Protein AF-0000000081261702 (afdb_homodimer)

Secondary structure (DSSP, 8-state):
----PEEEEEESSPPSSEEEEEE-HHHHHHTT-S-EEPPPEEETTEEEEEEEETT--TTTT-TTEEEEEEEEE-GGGS-TT-EEEEEEEEEEEETTTTEEEEEEETT-PPEEEESS--EEEEEEEEEHHHHH-GGGSSSBTTEEEEEEEEEE------EEEEEEEES-TT-EEEEEE-SGGG--SS-EE---EEETTEEEEEEEETT--GGGTTTEEEEEEEETTGGGS-TT--EEEEEEEEE---STTPPPEEEEEEEEE-SS--EEEEEEEEEHHHHH-GGG-SEETTEEEEEEEEEEEEEEEEE--/----PEEEEEESSPPSSEEEEEE-HHHHHHTT-S-EEPPPEEETTEEEEEEEETT--TTTT-TTEEEEEEEEE-GGGSPTT-EEEEEEEEEEEETTTTEEEEEEETT-PPEEEESS--EEEEEEEEEHHHHH-GGGSSSBTTEEEEEEEEEE------EEEEEEEES-TT-EEEEEE-SGGG--SS-EE---EEETTEEEEEEEETT--GGGTTTEEEEEEEETTGGGS-TT--EEEEEEEEE---STTPPPEEEEEEEEE-SS--EEEEEEEEEHHHHH-GGG-SEETTEEEEEEEEEEEEEEEEE--

Solvent-accessible surface area (backbone atoms only — not comparable to full-atom values): 31832 Å² total; per-residue (Å²): 130,82,80,65,49,74,36,76,34,75,40,72,65,72,52,30,48,30,32,43,34,33,37,38,45,67,57,49,59,71,67,66,61,62,68,49,59,54,71,76,46,67,53,77,92,41,38,29,30,46,36,38,12,78,66,15,37,66,95,56,82,1,65,63,7,27,14,44,31,46,30,64,41,77,58,84,80,41,65,87,89,44,72,48,39,27,40,58,38,37,35,38,34,20,65,72,77,61,29,24,40,36,41,32,60,51,65,71,60,69,43,72,32,32,89,86,41,42,63,52,68,33,41,65,62,40,45,43,68,56,37,67,33,54,89,63,10,37,32,43,94,44,25,37,36,36,29,32,32,70,43,61,61,64,60,52,42,30,34,36,40,40,33,52,36,68,56,37,66,63,25,54,50,78,42,76,39,64,58,48,87,68,64,77,63,69,60,47,72,54,74,74,42,53,33,72,91,37,42,30,30,44,37,37,16,80,54,20,39,83,95,8,46,78,48,8,27,14,45,30,44,31,42,62,70,22,64,70,39,54,87,74,44,70,40,42,40,29,35,35,41,34,40,44,29,73,37,90,88,46,73,59,50,72,50,73,53,70,46,76,27,28,32,92,43,30,65,51,69,32,39,67,62,41,48,42,69,55,48,69,30,60,88,65,18,35,37,51,94,42,25,35,41,40,34,42,34,40,46,31,36,50,31,77,44,78,47,72,98,131,80,80,67,49,73,36,78,38,74,40,71,68,71,50,28,48,30,33,44,33,35,39,39,44,68,57,48,57,70,65,65,62,62,68,49,58,52,72,76,47,69,54,78,91,41,38,30,30,45,38,36,13,79,65,15,36,66,94,57,82,1,65,64,8,28,14,44,30,46,29,65,40,76,57,85,80,42,64,87,88,46,73,48,40,29,39,58,36,38,34,38,34,21,66,74,77,61,28,24,41,37,41,31,59,53,64,69,58,69,44,72,33,33,90,85,41,44,64,53,68,34,40,66,63,39,45,43,69,56,38,66,32,54,90,63,11,38,32,42,94,45,26,36,36,36,30,33,32,71,44,61,60,64,59,51,42,31,34,36,39,38,32,52,37,70,55,36,66,63,26,55,49,79,42,76,40,65,57,48,88,67,64,78,64,70,60,48,70,54,73,74,42,52,34,72,92,39,39,31,30,43,37,38,15,80,55,20,38,82,96,8,46,78,47,8,28,14,44,31,46,31,42,63,69,22,66,71,39,54,87,75,44,70,39,41,39,28,34,37,41,33,42,45,28,75,38,90,89,44,70,57,50,71,49,74,54,69,47,75,28,27,31,91,43,30,64,52,69,34,38,66,62,41,49,40,70,56,47,68,30,60,88,66,18,34,38,49,95,43,25,35,40,39,33,42,37,41,46,32,37,50,31,78,44,79,48,71,98

Radius of gyration: 39.06 Å; Cα contacts (8 Å, |Δi|>4): 1553; chains: 2; bounding box: 44×130×78 Å

Sequence (618 aa):
MNSGGLTRSKRDLPPMHYTLKIESFSLLLKTKVEKYESDVFKAGGYTWRLCLYPNGNTKGIGKGFVSLYLQIENTSKLGHRWEVTTEFKLFVRDHINDKYLTVRESDASVKRFNEVKTEWGFDQLLSLETFNDASNGYLFNDCCVFGAEIFVIKPTGKGELLSMVKKPANGSLTWKIEDFSKLDKSSYLSKAFTAGGRSWRIKVYPKGYDDGKGNSLSVYLELVDGGKLPPKKTVWAEYKLRVLNQQPHGKHVEEKTSRWLTSSSYTRGFPKFMPLGDLRDVSKGYVKSDTLIVEAEILTLSVSKLFSHMNSGGLTRSKRDLPPMHYTLKIESFSLLLKTKVEKYESDVFKAGGYTWRLCLYPNGNTKGIGKGFVSLYLQIENTSKLGHRWEVTTEFKLFVRDHINDKYLTVRESDASVKRFNEVKTEWGFDQLLSLETFNDASNGYLFNDCCVFGAEIFVIKPTGKGELLSMVKKPANGSLTWKIEDFSKLDKSSYLSKAFTAGGRSWRIKVYPKGYDDGKGNSLSVYLELVDGGKLPPKKTVWAEYKLRVLNQQPHGKHVEEKTSRWLTSSSYTRGFPKFMPLGDLRDVSKGYVKSDTLIVEAEILTLSVSKLFSH

Structure (mmCIF, N/CA/C/O backbone):
data_AF-0000000081261702-model_v1
#
loop_
_entity.id
_entity.type
_entity.pdbx_description
1 polymer 'Inactive serine/threonine-protein kinase fnkC'
#
loop_
_atom_site.group_PDB
_atom_site.id
_atom_site.type_symbol
_atom_site.label_atom_id
_atom_site.label_alt_id
_atom_site.label_comp_id
_atom_site.label_asym_id
_atom_site.label_entity_id
_atom_site.label_seq_id
_atom_site.pdbx_PDB_ins_code
_atom_site.Cartn_x
_atom_site.Cartn_y
_atom_site.Cartn_z
_atom_site.occupancy
_atom_site.B_iso_or_equiv
_atom_site.auth_seq_id
_atom_site.auth_comp_id
_atom_site.auth_asym_id
_atom_site.auth_atom_id
_atom_site.pdbx_PDB_model_num
ATOM 1 N N . MET A 1 1 ? -12.179 7.926 -24.177 1 20.3 1 MET A N 1
ATOM 2 C CA . MET A 1 1 ? -11.801 6.834 -23.284 1 20.3 1 MET A CA 1
ATOM 3 C C . MET A 1 1 ? -10.286 6.66 -23.25 1 20.3 1 MET A C 1
ATOM 5 O O . MET A 1 1 ? -9.685 6.227 -24.235 1 20.3 1 MET A O 1
ATOM 9 N N . ASN A 1 2 ? -9.461 7.541 -22.786 1 29.09 2 ASN A N 1
ATOM 10 C CA . ASN A 1 2 ? -8.021 7.737 -22.917 1 29.09 2 ASN A CA 1
ATOM 11 C C . ASN A 1 2 ? -7.246 6.483 -22.524 1 29.09 2 ASN A C 1
ATOM 13 O O . ASN A 1 2 ? -7.405 5.973 -21.413 1 29.09 2 ASN A O 1
ATOM 17 N N . SER A 1 3 ? -7.115 5.46 -23.292 1 36.39 3 SER A N 1
ATOM 18 C CA . SER A 1 3 ? -6.407 4.184 -23.299 1 36.39 3 SER A CA 1
ATOM 19 C C . SER A 1 3 ? -5.127 4.257 -22.474 1 36.39 3 SER A C 1
ATOM 21 O O . SER A 1 3 ? -4.148 4.88 -22.891 1 36.39 3 SER A O 1
ATOM 23 N N . GLY A 1 4 ? -5.101 4.61 -21.155 1 49.97 4 GLY A N 1
ATOM 24 C CA . GLY A 1 4 ? -4.043 4.977 -20.227 1 49.97 4 GLY A CA 1
ATOM 25 C C . GLY A 1 4 ? -2.805 4.111 -20.361 1 49.97 4 GLY A C 1
ATOM 26 O O . GLY A 1 4 ? -2.906 2.89 -20.499 1 49.97 4 GLY A O 1
ATOM 27 N N . GLY A 1 5 ? -1.77 4.561 -20.946 1 70.68 5 GLY A N 1
ATOM 28 C CA . GLY A 1 5 ? -0.501 3.952 -21.312 1 70.68 5 GLY A CA 1
ATOM 29 C C . GLY A 1 5 ? 0.168 3.229 -20.159 1 70.68 5 GLY A C 1
ATOM 30 O O . GLY A 1 5 ? -0.315 3.275 -19.026 1 70.68 5 GLY A O 1
ATOM 31 N N . LEU A 1 6 ? 0.796 2.123 -20.412 1 82.71 6 LEU A N 1
ATOM 32 C CA . LEU A 1 6 ? 1.614 1.361 -19.475 1 82.71 6 LEU A CA 1
ATOM 33 C C . LEU A 1 6 ? 2.94 2.066 -19.213 1 82.71 6 LEU A C 1
ATOM 35 O O . LEU A 1 6 ? 3.5 2.699 -20.112 1 82.71 6 LEU A O 1
ATOM 39 N N . THR A 1 7 ? 3.22 2.182 -18 1 86.3 7 THR A N 1
ATOM 40 C CA . THR A 1 7 ? 4.569 2.624 -17.664 1 86.3 7 THR A CA 1
ATOM 41 C C . THR A 1 7 ? 5.456 1.434 -17.309 1 86.3 7 THR A C 1
ATOM 43 O O . THR A 1 7 ? 5.006 0.492 -16.654 1 86.3 7 THR A O 1
ATOM 46 N N . ARG A 1 8 ? 6.7 1.532 -17.816 1 90.07 8 ARG A N 1
ATOM 47 C CA . ARG A 1 8 ? 7.688 0.49 -17.552 1 90.07 8 ARG A CA 1
ATOM 48 C C . ARG A 1 8 ? 8.954 1.079 -16.938 1 90.07 8 ARG A C 1
ATOM 50 O O . ARG A 1 8 ? 9.43 2.129 -17.373 1 90.07 8 ARG A O 1
ATOM 57 N N . SER A 1 9 ? 9.328 0.451 -15.879 1 90.45 9 SER A N 1
ATOM 58 C CA . SER A 1 9 ? 10.565 0.861 -15.224 1 90.45 9 SER A CA 1
ATOM 59 C C . SER A 1 9 ? 11.299 -0.336 -14.629 1 90.45 9 SER A C 1
ATOM 61 O O . SER A 1 9 ? 10.749 -1.437 -14.563 1 90.45 9 SER A O 1
ATOM 63 N N . LYS A 1 10 ? 12.622 -0.12 -14.262 1 92.84 10 LYS A N 1
ATOM 64 C CA . LYS A 1 10 ? 13.403 -1.175 -13.623 1 92.84 10 LYS A CA 1
ATOM 65 C C . LYS A 1 10 ? 13.857 -0.756 -12.228 1 92.84 10 LYS A C 1
ATOM 67 O O . LYS A 1 10 ? 14.199 0.407 -12.003 1 92.84 10 LYS A O 1
ATOM 72 N N . ARG A 1 11 ? 13.757 -1.706 -11.385 1 91.13 11 ARG A N 1
ATOM 73 C CA . ARG A 1 11 ? 14.25 -1.429 -10.04 1 91.13 11 ARG A CA 1
ATOM 74 C C . ARG A 1 11 ? 14.968 -2.643 -9.459 1 91.13 11 ARG A C 1
ATOM 76 O O . ARG A 1 11 ? 14.844 -3.753 -9.981 1 91.13 11 ARG A O 1
ATOM 83 N N . ASP A 1 12 ? 15.699 -2.447 -8.329 1 91.75 12 ASP A N 1
ATOM 84 C CA . ASP A 1 12 ? 16.496 -3.51 -7.724 1 91.75 12 ASP A CA 1
ATOM 85 C C . ASP A 1 12 ? 15.683 -4.285 -6.69 1 91.75 12 ASP A C 1
ATOM 87 O O . ASP A 1 12 ? 15.981 -5.447 -6.402 1 91.75 12 ASP A O 1
ATOM 91 N N . LEU A 1 13 ? 14.653 -3.709 -6.175 1 92.39 13 LEU A N 1
ATOM 92 C CA . LEU A 1 13 ? 13.874 -4.328 -5.108 1 92.39 13 LEU A CA 1
ATOM 93 C C . LEU A 1 13 ? 12.926 -5.383 -5.669 1 92.39 13 LEU A C 1
ATOM 95 O O . LEU A 1 13 ? 12.271 -5.156 -6.689 1 92.39 13 LEU A O 1
ATOM 99 N N . PRO A 1 14 ? 12.842 -6.494 -5.043 1 93.58 14 PRO A N 1
ATOM 100 C CA . PRO A 1 14 ? 11.868 -7.5 -5.473 1 93.58 14 PRO A CA 1
ATOM 101 C C . PRO A 1 14 ? 10.426 -7.083 -5.195 1 93.58 14 PRO A C 1
ATOM 103 O O . PRO A 1 14 ? 10.189 -6.12 -4.461 1 93.58 14 PRO A O 1
ATOM 106 N N . PRO A 1 15 ? 9.491 -7.808 -5.885 1 94.86 15 PRO A N 1
ATOM 107 C CA . PRO A 1 15 ? 8.091 -7.529 -5.56 1 94.86 15 PRO A CA 1
ATOM 108 C C . PRO A 1 15 ? 7.775 -7.739 -4.08 1 94.86 15 PRO A C 1
ATOM 110 O O . PRO A 1 15 ? 8.279 -8.683 -3.466 1 94.86 15 PRO A O 1
ATOM 113 N N . MET A 1 16 ? 6.935 -6.974 -3.606 1 94.26 16 MET A N 1
ATOM 114 C CA . MET A 1 16 ? 6.664 -6.95 -2.171 1 94.26 16 MET A CA 1
ATOM 115 C C . MET A 1 16 ? 5.871 -8.181 -1.746 1 94.26 16 MET A C 1
ATOM 117 O O . MET A 1 16 ? 6.139 -8.765 -0.695 1 94.26 16 MET A O 1
ATOM 121 N N . HIS A 1 17 ? 4.941 -8.634 -2.516 1 96.63 17 HIS A N 1
ATOM 122 C CA . HIS A 1 17 ? 3.933 -9.518 -1.942 1 96.63 17 HIS A CA 1
ATOM 123 C C . HIS A 1 17 ? 4.104 -10.948 -2.444 1 96.63 17 HIS A C 1
ATOM 125 O O . HIS A 1 17 ? 3.847 -11.903 -1.708 1 96.63 17 HIS A O 1
ATOM 131 N N . TYR A 1 18 ? 4.456 -11.097 -3.761 1 97.55 18 TYR A N 1
ATOM 132 C CA . TYR A 1 18 ? 4.437 -12.463 -4.271 1 97.55 18 TYR A CA 1
ATOM 133 C C . TYR A 1 18 ? 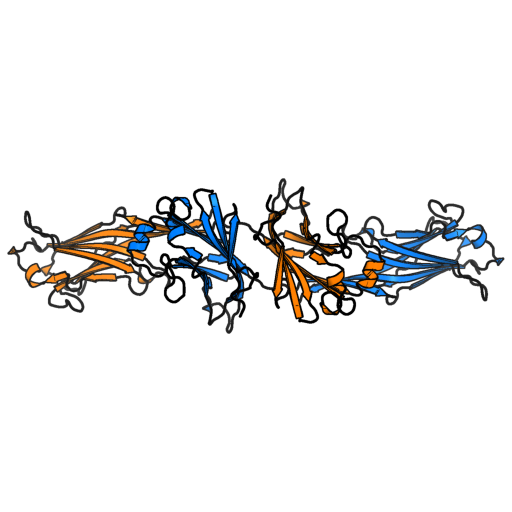5.374 -12.614 -5.463 1 97.55 18 TYR A C 1
ATOM 135 O O . TYR A 1 18 ? 5.449 -11.728 -6.317 1 97.55 18 TYR A O 1
ATOM 143 N N . THR A 1 19 ? 6.05 -13.805 -5.549 1 97.81 19 THR A N 1
ATOM 144 C CA . THR A 1 19 ? 6.894 -14.158 -6.685 1 97.81 19 THR A CA 1
ATOM 145 C C . THR A 1 19 ? 6.542 -15.547 -7.21 1 97.81 19 THR A C 1
ATOM 147 O O . THR A 1 19 ? 6.39 -16.49 -6.431 1 97.81 19 THR A O 1
ATOM 150 N N . LEU A 1 20 ? 6.385 -15.651 -8.47 1 98.11 20 LEU A N 1
ATOM 151 C CA . LEU A 1 20 ? 6.196 -16.919 -9.166 1 98.11 20 LEU A CA 1
ATOM 152 C C . LEU A 1 20 ? 7.416 -17.258 -10.016 1 98.11 20 LEU A C 1
ATOM 154 O O . LEU A 1 20 ? 7.649 -16.633 -11.053 1 98.11 20 LEU A O 1
ATOM 158 N N . LYS A 1 21 ? 8.139 -18.178 -9.56 1 98.06 21 LYS A N 1
ATOM 159 C CA . LYS A 1 21 ? 9.288 -18.668 -10.315 1 98.06 21 LYS A CA 1
ATOM 160 C C . LYS A 1 21 ? 8.934 -19.93 -11.097 1 98.06 21 LYS A C 1
ATOM 162 O O . LYS A 1 21 ? 8.314 -20.848 -10.557 1 98.06 21 LYS A O 1
ATOM 167 N N . ILE A 1 22 ? 9.301 -20.001 -12.312 1 98.26 22 ILE A N 1
ATOM 168 C CA . ILE A 1 22 ? 9.034 -21.164 -13.151 1 98.26 22 ILE A CA 1
ATOM 169 C C . ILE A 1 22 ? 10.347 -21.721 -13.696 1 98.26 22 ILE A C 1
ATOM 171 O O . ILE A 1 22 ? 11.092 -21.014 -14.378 1 98.26 22 ILE A O 1
ATOM 175 N N . GLU A 1 23 ? 10.562 -22.926 -13.408 1 98.03 23 GLU A N 1
ATOM 176 C CA . GLU A 1 23 ? 11.696 -23.655 -13.967 1 98.03 23 GLU A CA 1
ATOM 177 C C . GLU A 1 23 ? 11.252 -24.595 -15.084 1 98.03 23 GLU A C 1
ATOM 179 O O . GLU A 1 23 ? 10.187 -25.209 -14.999 1 98.03 23 GLU A O 1
ATOM 184 N N . SER A 1 24 ? 12.124 -24.683 -16.123 1 97.75 24 SER A N 1
ATOM 185 C CA . SER A 1 24 ? 11.805 -25.466 -17.312 1 97.75 24 SER A CA 1
ATOM 186 C C . SER A 1 24 ? 10.57 -24.919 -18.02 1 97.75 24 SER A C 1
ATOM 188 O O . SER A 1 24 ? 9.62 -25.66 -18.284 1 97.75 24 SER A O 1
ATOM 190 N N . PHE A 1 25 ? 10.684 -23.686 -18.283 1 97.41 25 PHE A N 1
ATOM 191 C CA . PHE A 1 25 ? 9.586 -22.961 -18.91 1 97.41 25 PHE A CA 1
ATOM 192 C C . PHE A 1 25 ? 9.242 -23.565 -20.266 1 97.41 25 PHE A C 1
ATOM 194 O O . PHE A 1 25 ? 8.073 -23.612 -20.652 1 97.41 25 PHE A O 1
ATOM 201 N N . SER A 1 26 ? 10.236 -23.989 -21.012 1 96.61 26 SER A N 1
ATOM 202 C CA . SER A 1 26 ? 10.036 -24.601 -22.322 1 96.61 26 SER A CA 1
ATOM 203 C C . SER A 1 26 ? 9.135 -25.827 -22.227 1 96.61 26 SER A C 1
ATOM 205 O O . SER A 1 26 ? 8.306 -26.064 -23.109 1 96.61 26 SER A O 1
ATOM 207 N N . LEU A 1 27 ? 9.282 -26.586 -21.158 1 96.63 27 LEU A N 1
ATOM 208 C CA . LEU A 1 27 ? 8.445 -27.764 -20.957 1 96.63 27 LEU A CA 1
ATOM 209 C C . LEU A 1 27 ? 7.011 -27.363 -20.629 1 96.63 27 LEU A C 1
ATOM 211 O O . LEU A 1 27 ? 6.064 -28.038 -21.039 1 96.63 27 LEU A O 1
ATOM 215 N N . LEU A 1 28 ? 6.909 -26.34 -19.862 1 96.44 28 LEU A N 1
ATOM 216 C CA . LEU A 1 28 ? 5.568 -25.836 -19.587 1 96.44 28 LEU A CA 1
ATOM 217 C C . LEU A 1 28 ? 4.839 -25.496 -20.883 1 96.44 28 LEU A C 1
ATOM 219 O O . LEU A 1 28 ? 3.657 -25.813 -21.037 1 96.44 28 LEU A O 1
ATOM 223 N N . LEU A 1 29 ? 5.54 -24.863 -21.807 1 95.59 29 LEU A N 1
ATOM 224 C CA . LEU A 1 29 ? 4.935 -24.485 -23.08 1 95.59 29 LEU A CA 1
ATOM 225 C C . LEU A 1 29 ? 4.497 -25.719 -23.862 1 95.59 29 LEU A C 1
ATOM 227 O O . LEU A 1 29 ? 3.491 -25.683 -24.574 1 95.59 29 LEU A O 1
ATOM 231 N N . LYS A 1 30 ? 5.218 -26.739 -23.67 1 94.19 30 LYS A N 1
ATOM 232 C CA . LYS A 1 30 ? 4.922 -27.967 -24.402 1 94.19 30 LYS A CA 1
ATOM 233 C C . LYS A 1 30 ? 3.624 -28.6 -23.91 1 94.19 30 LYS A C 1
ATOM 235 O O . LYS A 1 30 ? 3.03 -29.429 -24.603 1 94.19 30 LYS A O 1
ATOM 240 N N . THR A 1 31 ? 3.216 -28.239 -22.723 1 94.63 31 THR A N 1
ATOM 241 C CA . THR A 1 31 ? 1.979 -28.795 -22.186 1 94.63 31 THR A CA 1
ATOM 242 C C . THR A 1 31 ? 0.765 -28.161 -22.857 1 94.63 31 THR A C 1
ATOM 244 O O . THR A 1 31 ? -0.373 -28.557 -22.596 1 94.63 31 THR A O 1
ATOM 247 N N . LYS A 1 32 ? 0.898 -27.147 -23.624 1 91.2 32 LYS A N 1
ATOM 248 C CA . LYS A 1 32 ? -0.158 -26.402 -24.301 1 91.2 32 LYS A CA 1
ATOM 249 C C . LYS A 1 32 ? -1.092 -25.734 -23.296 1 91.2 32 LYS A C 1
ATOM 251 O O . LYS A 1 32 ? -2.304 -25.675 -23.511 1 91.2 32 LYS A O 1
ATOM 256 N N . VAL A 1 33 ? -0.416 -25.421 -22.226 1 91.82 33 VAL A N 1
ATOM 257 C CA . VAL A 1 33 ? -1.182 -24.727 -21.196 1 91.82 33 VAL A CA 1
ATOM 258 C C . VAL A 1 33 ? -1.606 -23.352 -21.707 1 91.82 33 VAL A C 1
ATOM 260 O O . VAL A 1 33 ? -0.802 -22.627 -22.298 1 91.82 33 VAL A O 1
ATOM 263 N N . GLU A 1 34 ? -2.843 -23.002 -21.555 1 92.39 34 GLU A N 1
ATOM 264 C CA . GLU A 1 34 ? -3.315 -21.67 -21.924 1 92.39 34 GLU A CA 1
ATOM 265 C C . GLU A 1 34 ? -3.035 -20.659 -20.816 1 92.39 34 GLU A C 1
ATOM 267 O O . GLU A 1 34 ? -2.539 -19.562 -21.08 1 92.39 34 GLU A O 1
ATOM 272 N N . LYS A 1 35 ? -3.388 -21.087 -19.645 1 94.01 35 LYS A N 1
ATOM 273 C CA . LYS A 1 35 ? -3.292 -20.232 -18.466 1 94.01 35 LYS A CA 1
ATOM 274 C C . LYS A 1 35 ? -2.806 -21.02 -17.253 1 94.01 35 LYS A C 1
ATOM 276 O O . LYS A 1 35 ? -3.307 -22.111 -16.973 1 94.01 35 LYS A O 1
ATOM 281 N N . TYR A 1 36 ? -1.764 -20.482 -16.6 1 95.58 36 TYR A N 1
ATOM 282 C CA . TYR A 1 36 ? -1.341 -21.042 -15.322 1 95.58 36 TYR A CA 1
ATOM 283 C C . TYR A 1 36 ? -1.756 -20.139 -14.166 1 95.58 36 TYR A C 1
ATOM 285 O O . TYR A 1 36 ? -1.492 -18.934 -14.185 1 95.58 36 TYR A O 1
ATOM 293 N N . GLU A 1 37 ? -2.375 -20.699 -13.211 1 95.81 37 GLU A N 1
ATOM 294 C CA . GLU A 1 37 ? -2.801 -19.961 -12.026 1 95.81 37 GLU A CA 1
ATOM 295 C C . GLU A 1 37 ? -1.946 -20.32 -10.814 1 95.81 37 GLU A C 1
ATOM 297 O O . GLU A 1 37 ? -1.868 -21.487 -10.427 1 95.81 37 GLU A O 1
ATOM 302 N N . SER A 1 38 ? -1.342 -19.358 -10.236 1 96.21 38 SER A N 1
ATOM 303 C CA . SER A 1 38 ? -0.494 -19.584 -9.07 1 96.21 38 SER A CA 1
ATOM 304 C C . SER A 1 38 ? -1.323 -19.981 -7.853 1 96.21 38 SER A C 1
ATOM 306 O O . SER A 1 38 ? -2.554 -19.982 -7.907 1 96.21 38 SER A O 1
ATOM 308 N N . ASP A 1 39 ? -0.569 -20.327 -6.822 1 94.62 39 ASP A N 1
ATOM 309 C CA . ASP A 1 39 ? -1.225 -20.448 -5.523 1 94.62 39 ASP A CA 1
ATOM 310 C C . ASP A 1 39 ? -1.699 -19.087 -5.018 1 94.62 39 ASP A C 1
ATOM 312 O O . ASP A 1 39 ? -1.383 -18.054 -5.612 1 94.62 39 ASP A O 1
ATOM 316 N N . VAL A 1 40 ? -2.507 -19.11 -3.948 1 94.94 40 VAL A N 1
ATOM 317 C CA . VAL A 1 40 ? -3.053 -17.871 -3.403 1 94.94 40 VAL A CA 1
ATOM 318 C C . VAL A 1 40 ? -2.037 -17.229 -2.461 1 94.94 40 VAL A C 1
ATOM 320 O O . VAL A 1 40 ? -1.186 -17.917 -1.893 1 94.94 40 VAL A O 1
ATOM 323 N N . PHE A 1 41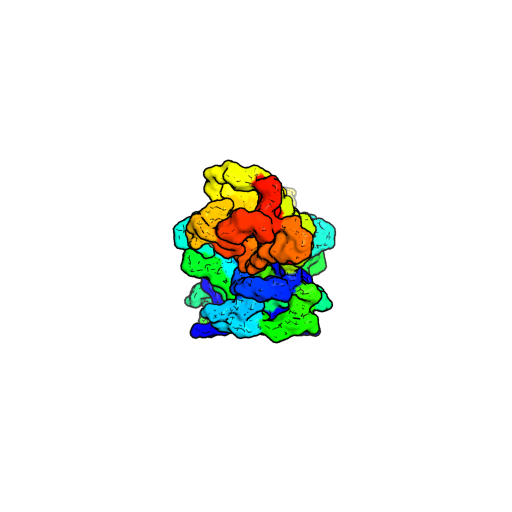 ? -2.071 -15.938 -2.356 1 95.84 41 PHE A N 1
ATOM 324 C CA . PHE A 1 41 ? -1.282 -15.176 -1.396 1 95.84 41 PHE A CA 1
ATOM 325 C C . PHE A 1 41 ? -2.086 -14.006 -0.841 1 95.84 41 PHE A C 1
ATOM 327 O O . PHE A 1 41 ? -3.095 -13.606 -1.426 1 95.84 41 PHE A O 1
ATOM 334 N N . LYS A 1 42 ? -1.633 -13.523 0.255 1 95.63 42 LYS A N 1
ATOM 335 C CA . LYS A 1 42 ? -2.386 -12.473 0.934 1 95.63 42 LYS A CA 1
ATOM 336 C C . LYS A 1 42 ? -1.704 -11.117 0.775 1 95.63 42 LYS A C 1
ATOM 338 O O . LYS A 1 42 ? -0.475 -11.026 0.811 1 95.63 42 LYS A O 1
ATOM 343 N N . ALA A 1 43 ? -2.468 -10.105 0.486 1 95.55 43 ALA A N 1
ATOM 344 C CA . ALA A 1 43 ? -2.021 -8.716 0.419 1 95.55 43 ALA A CA 1
ATOM 345 C C . ALA A 1 43 ? -3.178 -7.755 0.678 1 95.55 43 ALA A C 1
ATOM 347 O O . ALA A 1 43 ? -4.265 -7.916 0.118 1 95.55 43 ALA A O 1
ATOM 348 N N . GLY A 1 44 ? -2.958 -6.795 1.528 1 93.44 44 GLY A N 1
ATOM 349 C CA . GLY A 1 44 ? -3.966 -5.782 1.798 1 93.44 44 GLY A CA 1
ATOM 350 C C . GLY A 1 44 ? -5.23 -6.348 2.418 1 93.44 44 GLY A C 1
ATOM 351 O O . GLY A 1 44 ? -6.319 -5.802 2.227 1 93.44 44 GLY A O 1
ATOM 352 N N . GLY A 1 45 ? -5.211 -7.448 3.028 1 94.24 45 GLY A N 1
ATOM 353 C CA . GLY A 1 45 ? -6.352 -8.035 3.711 1 94.24 45 GLY A CA 1
ATOM 354 C C . GLY A 1 45 ? -7.192 -8.924 2.813 1 94.24 45 GLY A C 1
ATOM 355 O O . GLY A 1 45 ? -8.265 -9.383 3.213 1 94.24 45 GLY A O 1
ATOM 356 N N . TYR A 1 46 ? -6.669 -9.136 1.601 1 96.86 46 TYR A N 1
ATOM 357 C CA . TYR A 1 46 ? -7.402 -9.956 0.643 1 96.86 46 TYR A CA 1
ATOM 358 C C . TYR A 1 46 ? -6.514 -11.059 0.078 1 96.86 46 TYR A C 1
ATOM 360 O O . TYR A 1 46 ? -5.303 -11.069 0.309 1 96.86 46 TYR A O 1
ATOM 368 N N . THR A 1 47 ? -7.137 -11.971 -0.534 1 96.73 47 THR A N 1
ATOM 369 C CA . THR A 1 47 ? -6.439 -13.101 -1.135 1 96.73 47 THR A CA 1
ATOM 370 C C . THR A 1 47 ? -6.358 -12.943 -2.651 1 96.73 47 THR A C 1
ATOM 372 O O . THR A 1 47 ? -7.349 -12.598 -3.298 1 96.73 47 THR A O 1
ATOM 375 N N . TRP A 1 48 ? -5.138 -13.216 -3.117 1 97.57 48 TRP A N 1
ATOM 376 C CA . TRP A 1 48 ? -4.886 -12.966 -4.533 1 97.57 48 TRP A CA 1
ATOM 377 C C . TRP A 1 48 ? -4.226 -14.173 -5.19 1 97.57 48 TRP A C 1
ATOM 379 O O . TRP A 1 48 ? -3.725 -15.066 -4.502 1 97.57 48 TRP A O 1
ATOM 389 N N . ARG A 1 49 ? -4.21 -14.2 -6.524 1 96.73 49 ARG A N 1
ATOM 390 C CA . ARG A 1 49 ? -3.44 -15.141 -7.33 1 96.73 49 ARG A CA 1
ATOM 391 C C . ARG A 1 49 ? -2.921 -14.477 -8.601 1 96.73 49 ARG A C 1
ATOM 393 O O . ARG A 1 49 ? -3.508 -13.507 -9.085 1 96.73 49 ARG A O 1
ATOM 400 N N . LEU A 1 50 ? -1.842 -14.983 -9.084 1 97.5 50 LEU A N 1
ATOM 401 C CA . LEU A 1 50 ? -1.339 -14.576 -10.391 1 97.5 50 LEU A CA 1
ATOM 402 C C . LEU A 1 50 ? -1.809 -15.538 -11.478 1 97.5 50 LEU A C 1
ATOM 404 O O . LEU A 1 50 ? -1.834 -16.753 -11.269 1 97.5 50 LEU A O 1
ATOM 408 N N . CYS A 1 51 ? -2.236 -14.999 -12.533 1 97.51 51 CYS A N 1
ATOM 409 C CA . CYS A 1 51 ? -2.605 -15.773 -13.713 1 97.51 51 CYS A CA 1
ATOM 410 C C . CYS A 1 51 ? -1.68 -15.459 -14.882 1 97.51 51 CYS A C 1
ATOM 412 O O . CYS A 1 51 ? -1.708 -14.352 -15.422 1 97.51 51 CYS A O 1
ATOM 414 N N . LEU A 1 52 ? -0.953 -16.446 -15.261 1 97.67 52 LEU A N 1
ATOM 415 C CA . LEU A 1 52 ? 0.035 -16.274 -16.32 1 97.67 52 LEU A CA 1
ATOM 416 C C . LEU A 1 52 ? -0.446 -16.91 -17.62 1 97.67 52 LEU A C 1
ATOM 418 O O . LEU A 1 52 ? -0.854 -18.073 -17.633 1 97.67 52 LEU A O 1
ATOM 422 N N . TYR A 1 53 ? -0.466 -16.144 -18.663 1 97.67 53 TYR A N 1
ATOM 423 C CA . TYR A 1 53 ? -0.605 -16.645 -20.026 1 97.67 53 TYR A CA 1
ATOM 424 C C . TYR A 1 53 ? 0.734 -16.63 -20.753 1 97.67 53 TYR A C 1
ATOM 426 O O . TYR A 1 53 ? 1.115 -15.617 -21.344 1 97.67 53 TYR A O 1
ATOM 434 N N . PRO A 1 54 ? 1.397 -17.778 -20.738 1 96.46 54 PRO A N 1
ATOM 435 C CA . PRO A 1 54 ? 2.768 -17.788 -21.252 1 96.46 54 PRO A CA 1
ATOM 436 C C . PRO A 1 54 ? 2.844 -17.433 -22.736 1 96.46 54 PRO A C 1
ATOM 438 O O . PRO A 1 54 ? 3.846 -16.874 -23.19 1 96.46 54 PRO A O 1
ATOM 441 N N . ASN A 1 55 ? 1.773 -17.735 -23.487 1 94.83 55 ASN A N 1
ATOM 442 C CA . ASN A 1 55 ? 1.746 -17.434 -24.915 1 94.83 55 ASN A CA 1
ATOM 443 C C . ASN A 1 55 ? 0.745 -16.328 -25.236 1 94.83 55 ASN A C 1
ATOM 445 O O . ASN A 1 55 ? 0.323 -16.181 -26.384 1 94.83 55 ASN A O 1
ATOM 449 N N . GLY A 1 56 ? 0.368 -15.682 -24.217 1 95.09 56 GLY A N 1
ATOM 450 C CA . GLY A 1 56 ? -0.531 -14.554 -24.403 1 95.09 56 GLY A CA 1
ATOM 451 C C . GLY A 1 56 ? -1.992 -14.917 -24.213 1 95.09 56 GLY A C 1
ATOM 452 O O . GLY A 1 56 ? -2.406 -16.033 -24.532 1 95.09 56 GLY A O 1
ATOM 453 N N . ASN A 1 57 ? -2.701 -14.015 -23.691 1 93.45 57 ASN A N 1
ATOM 454 C CA . ASN A 1 57 ? -4.151 -14.149 -23.608 1 93.45 57 ASN A CA 1
ATOM 455 C C . ASN A 1 57 ? -4.816 -13.902 -24.959 1 93.45 57 ASN A C 1
ATOM 457 O O . ASN A 1 57 ? -5.069 -12.755 -25.331 1 93.45 57 ASN A O 1
ATOM 461 N N . THR A 1 58 ? -5.211 -14.88 -25.618 1 89.33 58 THR A N 1
ATOM 462 C CA . THR A 1 58 ? -5.705 -14.794 -26.988 1 89.33 58 THR A CA 1
ATOM 463 C C . THR A 1 58 ? -7.146 -14.291 -27.013 1 89.33 58 THR A C 1
ATOM 465 O O . THR A 1 58 ? -7.669 -13.944 -28.074 1 89.33 58 THR A O 1
ATOM 468 N N . LYS A 1 59 ? -7.87 -14.43 -25.938 1 88.22 59 LYS A N 1
ATOM 469 C CA . LYS A 1 59 ? -9.213 -13.861 -25.867 1 88.22 59 LYS A CA 1
ATOM 470 C C . LYS A 1 59 ? -9.166 -12.336 -25.917 1 88.22 59 LYS A C 1
ATOM 472 O O . LYS A 1 59 ? -10.17 -11.689 -26.221 1 88.22 59 LYS A O 1
ATOM 477 N N . GLY A 1 60 ? -7.929 -11.815 -25.699 1 85.35 60 GLY A N 1
ATOM 478 C CA . GLY A 1 60 ? -7.704 -10.382 -25.802 1 85.35 60 GLY A CA 1
ATOM 479 C C . GLY A 1 60 ? -6.703 -10.011 -26.88 1 85.35 60 GLY A C 1
ATOM 480 O O . GLY A 1 60 ? -6.695 -10.608 -27.959 1 85.35 60 GLY A O 1
ATOM 481 N N . ILE A 1 61 ? -5.982 -8.939 -26.654 1 86.61 61 ILE A N 1
ATOM 482 C CA . ILE A 1 61 ? -5.021 -8.455 -27.639 1 86.61 61 ILE A CA 1
ATOM 483 C C . ILE A 1 61 ? -3.619 -8.935 -27.271 1 86.61 61 ILE A C 1
ATOM 485 O O . ILE A 1 61 ? -2.628 -8.265 -27.571 1 86.61 61 ILE A O 1
ATOM 489 N N . GLY A 1 62 ? -3.605 -10.107 -26.54 1 91.15 62 GLY A N 1
ATOM 490 C CA . GLY A 1 62 ? -2.34 -10.545 -25.972 1 91.15 62 GLY A CA 1
ATOM 491 C C . GLY A 1 62 ? -1.54 -11.43 -26.908 1 91.15 62 GLY A C 1
ATOM 492 O O . GLY A 1 62 ? -0.48 -11.939 -26.537 1 91.15 62 GLY A O 1
ATOM 493 N N . LYS A 1 63 ? -2.017 -11.636 -28.148 1 92.65 63 LYS A N 1
ATOM 494 C CA . LYS A 1 63 ? -1.274 -12.491 -29.069 1 92.65 63 LYS A CA 1
ATOM 495 C C . LYS A 1 63 ? 0.142 -11.964 -29.288 1 92.65 63 LYS A C 1
ATOM 497 O O . LYS A 1 63 ? 0.333 -10.776 -29.56 1 92.65 63 LYS A O 1
ATOM 502 N N . GLY A 1 64 ? 1.092 -12.819 -29.169 1 94.33 64 GLY A N 1
ATOM 503 C CA . GLY A 1 64 ? 2.48 -12.434 -29.369 1 94.33 64 GLY A CA 1
ATOM 504 C C . GLY A 1 64 ? 3.124 -11.855 -28.123 1 94.33 64 GLY A C 1
ATOM 505 O O . GLY A 1 64 ? 4.265 -11.39 -28.167 1 94.33 64 GLY A O 1
ATOM 506 N N . PHE A 1 65 ? 2.379 -11.887 -27.047 1 96.82 65 PHE A N 1
ATOM 507 C CA . PHE A 1 65 ? 2.896 -11.34 -25.798 1 96.82 65 PHE A CA 1
ATOM 508 C C . PHE A 1 65 ? 2.724 -12.336 -24.658 1 96.82 65 PHE A C 1
ATOM 510 O O . PHE A 1 65 ? 1.908 -13.255 -24.747 1 96.82 65 PHE A O 1
ATOM 517 N N . VAL A 1 66 ? 3.577 -12.195 -23.641 1 97.39 66 VAL A N 1
ATOM 518 C CA . VAL A 1 66 ? 3.252 -12.771 -22.34 1 97.39 66 VAL A CA 1
ATOM 519 C C . VAL A 1 66 ? 2.21 -11.905 -21.636 1 97.39 66 VAL A C 1
ATOM 521 O O . VAL A 1 66 ? 2.333 -10.679 -21.604 1 97.39 66 VAL A O 1
ATOM 524 N N . SER A 1 67 ? 1.15 -12.529 -21.144 1 97.95 67 SER A N 1
ATOM 525 C CA . SER A 1 67 ? 0.127 -11.806 -20.394 1 97.95 67 SER A CA 1
ATOM 526 C C . SER A 1 67 ? 0.111 -12.232 -18.93 1 97.95 67 SER A C 1
ATOM 528 O O . SER A 1 67 ? 0.343 -13.402 -18.615 1 97.95 67 SER A O 1
ATOM 530 N N . LEU A 1 68 ? -0.068 -11.345 -18.051 1 98.13 68 LEU A N 1
ATOM 531 C CA . LEU A 1 68 ? -0.098 -11.589 -16.613 1 98.13 68 LEU A CA 1
ATOM 532 C C . LEU A 1 68 ? -1.223 -10.801 -15.951 1 98.13 68 LEU A C 1
ATOM 534 O O . LEU A 1 68 ? -1.415 -9.619 -16.245 1 98.13 68 LEU A O 1
ATOM 538 N N . TYR A 1 69 ? -1.932 -11.514 -15.06 1 97.74 69 TYR A N 1
ATOM 539 C CA . TYR A 1 69 ? -3.09 -10.902 -14.417 1 97.74 69 TYR A CA 1
ATOM 540 C C . TYR A 1 69 ? -3.067 -11.141 -12.912 1 97.74 69 TYR A C 1
ATOM 542 O O . TYR A 1 69 ? -2.464 -12.107 -12.439 1 97.74 69 TYR A O 1
ATOM 550 N N . LEU A 1 70 ? -3.637 -10.188 -12.241 1 97.97 70 LEU A N 1
ATOM 551 C CA . LEU A 1 70 ? -3.943 -10.286 -10.818 1 97.97 70 LEU A CA 1
ATOM 552 C C . LEU A 1 70 ? -5.421 -10.593 -10.6 1 97.97 70 LEU A C 1
ATOM 554 O O . LEU A 1 70 ? -6.289 -9.889 -11.122 1 97.97 70 LEU A O 1
ATOM 558 N N . GLN A 1 71 ? -5.649 -11.625 -9.927 1 97.88 71 GLN A N 1
ATOM 559 C CA . GLN A 1 71 ? -7.023 -12.039 -9.664 1 97.88 71 GLN A CA 1
ATOM 560 C C . GLN A 1 71 ? -7.312 -12.065 -8.166 1 97.88 71 GLN A C 1
ATOM 562 O O . GLN A 1 71 ? -6.491 -12.538 -7.378 1 97.88 71 GLN A O 1
ATOM 567 N N . ILE A 1 72 ? -8.441 -11.521 -7.763 1 97.73 72 ILE A N 1
ATOM 568 C CA . ILE A 1 72 ? -8.854 -11.601 -6.366 1 97.73 72 ILE A CA 1
ATOM 569 C C . ILE A 1 72 ? -9.549 -12.936 -6.109 1 97.73 72 ILE A C 1
ATOM 571 O O . ILE A 1 72 ? -10.33 -13.406 -6.94 1 97.73 72 ILE A O 1
ATOM 575 N N . GLU A 1 73 ? -9.158 -13.552 -4.993 1 95.44 73 GLU A N 1
ATOM 576 C CA . GLU A 1 73 ? -9.678 -14.875 -4.66 1 95.44 73 GLU A CA 1
ATOM 577 C C . GLU A 1 73 ? -10.417 -14.857 -3.325 1 95.44 73 GLU A C 1
ATOM 579 O O . GLU A 1 73 ? -10.362 -13.866 -2.592 1 95.44 73 GLU A O 1
ATOM 584 N N . ASN A 1 74 ? -11.132 -16.054 -3.058 1 92.94 74 ASN A N 1
ATOM 585 C CA . ASN A 1 74 ? -11.911 -16.214 -1.834 1 92.94 74 ASN A CA 1
ATOM 586 C C . ASN A 1 74 ? -12.957 -15.113 -1.688 1 92.94 74 ASN A C 1
ATOM 588 O O . ASN A 1 74 ? -13.091 -14.516 -0.618 1 92.94 74 ASN A O 1
ATOM 592 N N . THR A 1 75 ? -13.553 -14.841 -2.849 1 93.23 75 THR A N 1
ATOM 593 C CA . THR A 1 75 ? -14.478 -13.715 -2.898 1 93.23 75 THR A CA 1
ATOM 594 C C . THR A 1 75 ? -15.797 -14.068 -2.215 1 93.23 75 THR A C 1
ATOM 596 O O . THR A 1 75 ? -16.593 -13.182 -1.896 1 93.23 75 THR A O 1
ATOM 599 N N . SER A 1 76 ? -16.05 -15.363 -2.045 1 88.86 76 SER A N 1
ATOM 600 C CA . SER A 1 76 ? -17.268 -15.798 -1.37 1 88.86 76 SER A CA 1
ATOM 601 C C . SER A 1 76 ? -17.314 -15.293 0.068 1 88.86 76 SER A C 1
ATOM 603 O O . SER A 1 76 ? -18.389 -15.199 0.665 1 88.86 76 SER A O 1
ATOM 605 N N . LYS A 1 77 ? -16.158 -15.035 0.604 1 91.17 77 LYS A N 1
ATOM 606 C CA . LYS A 1 77 ? -16.077 -14.561 1.982 1 91.17 77 LYS A CA 1
ATOM 607 C C . LYS A 1 77 ? -16.282 -13.051 2.057 1 91.17 77 LYS A C 1
ATOM 609 O O . LYS A 1 77 ? -16.358 -12.482 3.148 1 91.17 77 LYS A O 1
ATOM 614 N N . LEU A 1 78 ? -16.354 -12.672 0.74 1 89.65 78 LEU A N 1
ATOM 615 C CA . LEU A 1 78 ? -16.547 -11.227 0.697 1 89.65 78 LEU A CA 1
ATOM 616 C C . LEU A 1 78 ? -18.031 -10.878 0.632 1 89.65 78 LEU A C 1
ATOM 618 O O . LEU A 1 78 ? -18.852 -11.712 0.244 1 89.65 78 LEU A O 1
ATOM 622 N N . GLY A 1 79 ? -18.655 -10.018 1.409 1 87.01 79 GLY A N 1
ATOM 623 C CA . GLY A 1 79 ? -20.054 -9.626 1.463 1 87.01 79 GLY A CA 1
ATOM 624 C C . GLY A 1 79 ? -20.659 -9.381 0.093 1 87.01 79 GLY A C 1
ATOM 625 O O . GLY A 1 79 ? -19.957 -9.434 -0.919 1 87.01 79 GLY A O 1
ATOM 626 N N . HIS A 1 80 ? -21.971 -9.249 -0.052 1 87.23 80 HIS A N 1
ATOM 627 C CA . HIS A 1 80 ? -22.659 -8.943 -1.301 1 87.23 80 HIS A CA 1
ATOM 628 C C . HIS A 1 80 ? -22.242 -7.578 -1.84 1 87.23 80 HIS A C 1
ATOM 630 O O . HIS A 1 80 ? -22.063 -6.631 -1.072 1 87.23 80 HIS A O 1
ATOM 636 N N . ARG A 1 81 ? -22.04 -7.437 -3.144 1 90.47 81 ARG A N 1
ATOM 637 C CA . ARG A 1 81 ? -21.676 -6.22 -3.864 1 90.47 81 ARG A CA 1
ATOM 638 C C . ARG A 1 81 ? -20.343 -5.669 -3.37 1 90.47 81 ARG A C 1
ATOM 640 O O . ARG A 1 81 ? -20.188 -4.457 -3.207 1 90.47 81 ARG A O 1
ATOM 647 N N . TRP A 1 82 ? -19.363 -6.682 -3.048 1 94.78 82 TRP A N 1
ATOM 648 C CA . TRP A 1 82 ? -18.057 -6.237 -2.573 1 94.78 82 TRP A CA 1
ATOM 649 C C . TRP A 1 82 ? -17.297 -5.506 -3.675 1 94.78 82 TRP A C 1
ATOM 651 O O . TRP A 1 82 ? -17.509 -5.767 -4.861 1 94.78 82 TRP A O 1
ATOM 661 N N . GLU A 1 83 ? -16.531 -4.485 -3.268 1 95.43 83 GLU A N 1
ATOM 662 C CA . GLU A 1 83 ? -15.62 -3.749 -4.14 1 95.43 83 GLU A CA 1
ATOM 663 C C . GLU A 1 83 ? -14.27 -3.525 -3.464 1 95.43 83 GLU A C 1
ATOM 665 O O . GLU A 1 83 ? -14.212 -3.162 -2.287 1 95.43 83 GLU A O 1
ATOM 670 N N . VAL A 1 84 ? -13.212 -3.849 -4.21 1 96.1 84 VAL A N 1
ATOM 671 C CA . VAL A 1 84 ? -11.856 -3.622 -3.72 1 96.1 84 VAL A CA 1
ATOM 672 C C . VAL A 1 84 ? -11.083 -2.762 -4.718 1 96.1 84 VAL A C 1
ATOM 674 O O . VAL A 1 84 ? -10.917 -3.144 -5.879 1 96.1 84 VAL A O 1
ATOM 677 N N . THR A 1 85 ? -10.689 -1.604 -4.266 1 94.91 85 THR A N 1
ATOM 678 C CA . THR A 1 85 ? -9.937 -0.679 -5.106 1 94.91 85 THR A CA 1
ATOM 679 C C . THR A 1 85 ? -8.438 -0.82 -4.858 1 94.91 85 THR A C 1
ATOM 681 O O . THR A 1 85 ? -7.983 -0.747 -3.715 1 94.91 85 THR A O 1
ATOM 684 N N . THR A 1 86 ? -7.732 -1.034 -5.998 1 94.35 86 THR A N 1
ATOM 685 C CA . THR A 1 86 ? -6.313 -1.321 -5.822 1 94.35 86 THR A CA 1
ATOM 686 C C . THR A 1 86 ? -5.478 -0.578 -6.861 1 94.35 86 THR A C 1
ATOM 688 O O . THR A 1 86 ? -5.984 -0.208 -7.923 1 94.35 86 THR A O 1
ATOM 691 N N . GLU A 1 87 ? -4.349 -0.264 -6.492 1 92.43 87 GLU A N 1
ATOM 692 C CA . GLU A 1 87 ? -3.238 -0.092 -7.423 1 92.43 87 GLU A CA 1
ATOM 693 C C . GLU A 1 87 ? -2.261 -1.261 -7.338 1 92.43 87 GLU A C 1
ATOM 695 O O . GLU A 1 87 ? -1.976 -1.761 -6.247 1 92.43 87 GLU A O 1
ATOM 700 N N . PHE A 1 88 ? -1.84 -1.752 -8.489 1 93.77 88 PHE A N 1
ATOM 701 C CA . PHE A 1 88 ? -0.903 -2.867 -8.413 1 93.77 88 PHE A CA 1
ATOM 702 C C . PHE A 1 88 ? 0.157 -2.758 -9.503 1 93.77 88 PHE A C 1
ATOM 704 O O . PHE A 1 88 ? -0.004 -1.998 -10.46 1 93.77 88 PHE A O 1
ATOM 711 N N . LYS A 1 89 ? 1.212 -3.409 -9.247 1 93.46 89 LYS A N 1
ATOM 712 C CA . LYS A 1 89 ? 2.332 -3.551 -10.173 1 93.46 89 LYS A CA 1
ATOM 713 C C . LYS A 1 89 ? 2.648 -5.021 -10.433 1 93.46 89 LYS A C 1
ATOM 715 O O . LYS A 1 89 ? 2.554 -5.851 -9.527 1 93.46 89 LYS A O 1
ATOM 720 N N . LEU A 1 90 ? 2.954 -5.26 -11.602 1 96.69 90 LEU A N 1
ATOM 721 C CA . LEU A 1 90 ? 3.447 -6.586 -11.955 1 96.69 90 LEU A CA 1
ATOM 722 C C . LEU A 1 90 ? 4.911 -6.527 -12.38 1 96.69 90 LEU A C 1
ATOM 724 O O . LEU A 1 90 ? 5.379 -5.495 -12.867 1 96.69 90 LEU A O 1
ATOM 728 N N . PHE A 1 91 ? 5.556 -7.665 -12.178 1 96.85 91 PHE A N 1
ATOM 729 C CA . PHE A 1 91 ? 7.006 -7.645 -12.324 1 96.85 91 PHE A CA 1
ATOM 730 C C . PHE A 1 91 ? 7.483 -8.828 -13.159 1 96.85 91 PHE A C 1
ATOM 732 O O . PHE A 1 91 ? 6.863 -9.894 -13.144 1 96.85 91 PHE A O 1
ATOM 739 N N . VAL A 1 92 ? 8.557 -8.589 -13.846 1 98.16 92 VAL A N 1
ATOM 740 C CA . VAL A 1 92 ? 9.345 -9.644 -14.476 1 98.16 92 VAL A CA 1
ATOM 741 C C . VAL A 1 92 ? 10.815 -9.49 -14.094 1 98.16 92 VAL A C 1
ATOM 743 O O . VAL A 1 92 ? 11.383 -8.402 -14.213 1 98.16 92 VAL A O 1
ATOM 746 N N . ARG A 1 93 ? 11.391 -10.549 -13.684 1 97.88 93 ARG A N 1
ATOM 747 C CA . ARG A 1 93 ? 12.786 -10.471 -13.263 1 97.88 93 ARG A CA 1
ATOM 748 C C . ARG A 1 93 ? 13.719 -10.415 -14.469 1 97.88 93 ARG A C 1
ATOM 750 O O . ARG A 1 93 ? 13.56 -11.184 -15.419 1 97.88 93 ARG A O 1
ATOM 757 N N . ASP A 1 94 ? 14.571 -9.475 -14.425 1 97.32 94 ASP A N 1
ATOM 758 C CA . ASP A 1 94 ? 15.726 -9.402 -15.315 1 97.32 94 ASP A CA 1
ATOM 759 C C . ASP A 1 94 ? 16.945 -10.074 -14.688 1 97.32 94 ASP A C 1
ATOM 761 O O . ASP A 1 94 ? 17.678 -9.449 -13.918 1 97.32 94 ASP A O 1
ATOM 765 N N . HIS A 1 95 ? 17.256 -11.288 -15.102 1 96.3 95 HIS A N 1
ATOM 766 C CA . HIS A 1 95 ? 18.268 -12.115 -14.454 1 96.3 95 HIS A CA 1
ATOM 767 C C . HIS A 1 95 ? 19.673 -11.599 -14.749 1 96.3 95 HIS A C 1
ATOM 769 O O . HIS A 1 95 ? 20.597 -11.819 -13.963 1 96.3 95 HIS A O 1
ATOM 775 N N . ILE A 1 96 ? 19.775 -10.978 -15.779 1 96.44 96 ILE A N 1
ATOM 776 C CA . ILE A 1 96 ? 21.098 -10.532 -16.201 1 96.44 96 ILE A CA 1
ATOM 777 C C . ILE A 1 96 ? 21.517 -9.313 -15.381 1 96.44 96 ILE A C 1
ATOM 779 O O . ILE A 1 96 ? 22.641 -9.253 -14.877 1 96.44 96 ILE A O 1
ATOM 783 N N . ASN A 1 97 ? 20.626 -8.38 -15.216 1 95.71 97 ASN A N 1
ATOM 784 C CA . ASN A 1 97 ? 20.96 -7.136 -14.53 1 95.71 97 ASN A CA 1
ATOM 785 C C . ASN A 1 97 ? 20.549 -7.178 -13.061 1 95.71 97 ASN A C 1
ATOM 787 O O . ASN A 1 97 ? 20.734 -6.202 -12.332 1 95.71 97 ASN A O 1
ATOM 791 N N . ASP A 1 98 ? 20.019 -8.285 -12.681 1 95.17 98 ASP A N 1
ATOM 792 C CA . ASP A 1 98 ? 19.571 -8.465 -11.303 1 95.17 98 ASP A CA 1
ATOM 793 C C . ASP A 1 98 ? 18.594 -7.365 -10.895 1 95.17 98 ASP A C 1
ATOM 795 O O . ASP A 1 98 ? 18.794 -6.695 -9.88 1 95.17 98 ASP A O 1
ATOM 799 N N . LYS A 1 99 ? 17.652 -7.121 -11.756 1 96.22 99 LYS A N 1
ATOM 800 C CA . LYS A 1 99 ? 16.62 -6.109 -11.551 1 96.22 99 LYS A CA 1
ATOM 801 C C . LYS A 1 99 ? 15.234 -6.664 -11.867 1 96.22 99 LYS A C 1
ATOM 803 O O . LYS A 1 99 ? 15.102 -7.818 -12.282 1 96.22 99 LYS A O 1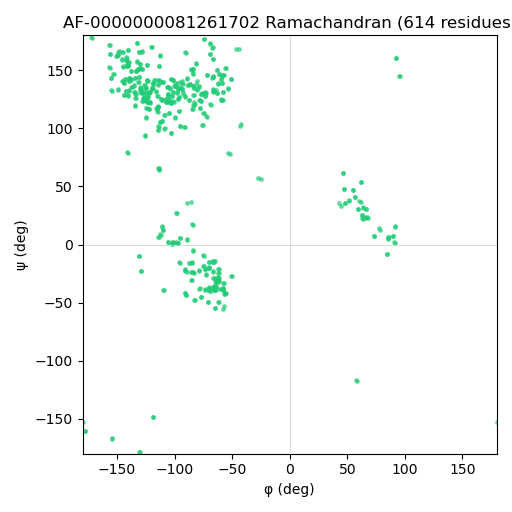
ATOM 808 N N . TYR A 1 100 ? 14.277 -5.886 -11.579 1 95.26 100 TYR A N 1
ATOM 809 C CA . TYR A 1 100 ? 12.901 -6.238 -11.91 1 95.26 100 TYR A CA 1
ATOM 810 C C . TYR A 1 100 ? 12.272 -5.189 -12.82 1 95.26 100 TYR A C 1
ATOM 812 O O . TYR A 1 100 ? 12.269 -3.999 -12.496 1 95.26 100 TYR A O 1
ATOM 820 N N . LEU A 1 101 ? 11.836 -5.666 -13.943 1 96.18 101 LEU A N 1
ATOM 821 C CA . LEU A 1 101 ? 10.974 -4.82 -14.761 1 96.18 101 LEU A CA 1
ATOM 822 C C . LEU A 1 101 ? 9.615 -4.625 -14.097 1 96.18 101 LEU A C 1
ATOM 824 O O . LEU A 1 101 ? 8.921 -5.599 -13.796 1 96.18 101 LEU A O 1
ATOM 828 N N . THR A 1 102 ? 9.314 -3.413 -13.849 1 93.69 102 THR A N 1
ATOM 829 C CA . THR A 1 102 ? 8.048 -3.063 -13.213 1 93.69 102 THR A CA 1
ATOM 830 C C . THR A 1 102 ? 7.06 -2.517 -14.239 1 93.69 102 THR A C 1
ATOM 832 O O . THR A 1 102 ? 7.354 -1.543 -14.935 1 93.69 102 THR A O 1
ATOM 835 N N . VAL A 1 103 ? 5.932 -3.162 -14.322 1 93.39 103 VAL A N 1
ATOM 836 C CA . VAL A 1 103 ? 4.897 -2.732 -15.257 1 93.39 103 VAL A CA 1
ATOM 837 C C . VAL A 1 103 ? 3.661 -2.275 -14.486 1 93.39 103 VAL A C 1
ATOM 839 O O . VAL A 1 103 ? 3.159 -2.996 -13.62 1 93.39 103 VAL A O 1
ATOM 842 N N . ARG A 1 104 ? 3.197 -1.136 -14.757 1 90.36 104 ARG A N 1
ATOM 843 C CA . ARG A 1 104 ? 1.993 -0.613 -14.119 1 90.36 104 ARG A CA 1
ATOM 844 C C . ARG A 1 104 ? 1.232 0.314 -15.061 1 90.36 104 ARG A C 1
ATOM 846 O O . ARG A 1 104 ? 1.762 0.729 -16.093 1 90.36 104 ARG A O 1
ATOM 853 N N . GLU A 1 105 ? 0.03 0.595 -14.697 1 84.64 105 GLU A N 1
ATOM 854 C CA . GLU A 1 105 ? -0.757 1.539 -15.484 1 84.64 105 GLU A CA 1
ATOM 855 C C . GLU A 1 105 ? -0.268 2.97 -15.279 1 84.64 105 GLU A C 1
ATOM 857 O O . GLU A 1 105 ? 0.097 3.353 -14.165 1 84.64 105 GLU A O 1
ATOM 862 N N . SER A 1 106 ? 0 3.804 -16.338 1 70.58 106 SER A N 1
ATOM 863 C CA . SER A 1 106 ? 0.621 5.124 -16.327 1 70.58 106 SER A CA 1
ATOM 864 C C . SER A 1 106 ? -0.154 6.093 -15.44 1 70.58 106 SER A C 1
ATOM 866 O O . SER A 1 106 ? 0.442 6.911 -14.737 1 70.58 106 SER A O 1
ATOM 868 N N . ASP A 1 107 ? -1.422 6.344 -15.595 1 61.97 107 ASP A N 1
ATOM 869 C CA . ASP A 1 107 ? -2.106 7.455 -14.941 1 61.97 107 ASP A CA 1
ATOM 870 C C . ASP A 1 107 ? -2.583 7.062 -13.545 1 61.97 107 ASP A C 1
ATOM 872 O O . ASP A 1 107 ? -3.401 7.76 -12.943 1 61.97 107 ASP A O 1
ATOM 876 N N . ALA A 1 108 ? -1.706 6.244 -12.906 1 61.87 108 ALA A N 1
ATOM 877 C CA . ALA A 1 108 ? -2.022 5.833 -11.541 1 61.87 108 ALA A CA 1
ATOM 878 C C . ALA A 1 108 ? -3.489 5.431 -11.414 1 61.87 108 ALA A C 1
ATOM 880 O O . ALA A 1 108 ? -4.168 5.829 -10.465 1 61.87 108 ALA A O 1
ATOM 881 N N . SER A 1 109 ? -3.979 4.872 -12.478 1 75.15 109 SER A N 1
ATOM 882 C CA . SER A 1 109 ? -5.378 4.458 -12.445 1 75.15 109 SER A CA 1
ATOM 883 C C . SER A 1 109 ? -5.599 3.338 -11.434 1 75.15 109 SER A C 1
ATOM 885 O O . SER A 1 109 ? -4.724 2.492 -11.235 1 75.15 109 SER A O 1
ATOM 887 N N . VAL A 1 110 ? -6.596 3.584 -10.681 1 86.97 110 VAL A N 1
ATOM 888 C CA . VAL A 1 110 ? -7.012 2.587 -9.7 1 86.97 110 VAL A CA 1
ATOM 889 C C . VAL A 1 110 ? -7.915 1.552 -10.365 1 86.97 110 VAL A C 1
ATOM 891 O O . VAL A 1 110 ? -8.679 1.879 -11.276 1 86.97 110 VAL A O 1
ATOM 894 N N . LYS A 1 111 ? -7.672 0.373 -10.043 1 92.74 111 LYS A N 1
ATOM 895 C CA . LYS A 1 111 ? -8.507 -0.721 -10.53 1 92.74 111 LYS A CA 1
ATOM 896 C C . LYS A 1 111 ? -9.515 -1.157 -9.47 1 92.74 111 LYS A C 1
ATOM 898 O O . LYS A 1 111 ? -9.185 -1.227 -8.284 1 92.74 111 LYS A O 1
ATOM 903 N N . ARG A 1 112 ? -10.788 -1.374 -9.959 1 94.69 112 ARG A N 1
ATOM 904 C CA . ARG A 1 112 ? -11.85 -1.79 -9.049 1 94.69 112 ARG A CA 1
ATOM 905 C C . ARG A 1 112 ? -12.235 -3.246 -9.286 1 94.69 112 ARG A C 1
ATOM 907 O O . ARG A 1 112 ? -12.754 -3.591 -10.35 1 94.69 112 ARG A O 1
ATOM 914 N N . PHE A 1 113 ? -11.914 -4.067 -8.302 1 97.13 113 PHE A N 1
ATOM 915 C CA . PHE A 1 113 ? -12.351 -5.458 -8.336 1 97.13 113 PHE A CA 1
ATOM 916 C C . PHE A 1 113 ? -13.74 -5.604 -7.725 1 97.13 113 PHE A C 1
ATOM 918 O O . PHE A 1 113 ? -14.05 -4.968 -6.715 1 97.13 113 PHE A O 1
ATOM 925 N N . ASN A 1 114 ? -14.538 -6.389 -8.344 1 96.88 114 ASN A N 1
ATOM 926 C CA . ASN A 1 114 ? -15.873 -6.68 -7.833 1 96.88 114 ASN A CA 1
ATOM 927 C C . ASN A 1 114 ? -16.377 -8.035 -8.322 1 96.88 114 ASN A C 1
ATOM 929 O O . ASN A 1 114 ? -15.608 -8.829 -8.867 1 96.88 114 ASN A O 1
ATOM 933 N N . GLU A 1 115 ? -17.598 -8.292 -8.149 1 94.28 115 GLU A N 1
ATOM 934 C CA . GLU A 1 115 ? -18.163 -9.603 -8.45 1 94.28 115 GLU A CA 1
ATOM 935 C C . GLU A 1 115 ? -18.105 -9.9 -9.946 1 94.28 115 GLU A C 1
ATOM 937 O O . GLU A 1 115 ? -17.978 -11.058 -10.35 1 94.28 115 GLU A O 1
ATOM 942 N N . VAL A 1 116 ? -18.152 -8.874 -10.722 1 94.33 116 VAL A N 1
ATOM 943 C CA . VAL A 1 116 ? -18.193 -9.037 -12.171 1 94.33 116 VAL A CA 1
ATOM 944 C C . VAL A 1 116 ? -16.773 -9.045 -12.731 1 94.33 116 VAL A C 1
ATOM 946 O O . VAL A 1 116 ? -16.461 -9.821 -13.638 1 94.33 116 VAL A O 1
ATOM 949 N N . LYS A 1 117 ? -15.946 -8.154 -12.212 1 96.3 117 LYS A N 1
ATOM 950 C CA . LYS A 1 117 ? -14.565 -8.044 -12.671 1 96.3 117 LYS A CA 1
ATOM 951 C C . LYS A 1 117 ? -13.586 -8.437 -11.568 1 96.3 117 LYS A C 1
ATOM 953 O O . LYS A 1 117 ? -13.133 -7.585 -10.801 1 96.3 117 LYS A O 1
ATOM 958 N N . THR A 1 118 ? -13.11 -9.665 -11.611 1 96.74 118 THR A N 1
ATOM 959 C CA . THR A 1 118 ? -12.292 -10.197 -10.527 1 96.74 118 THR A CA 1
ATOM 960 C C . THR A 1 118 ? -10.825 -10.264 -10.939 1 96.74 118 THR A C 1
ATOM 962 O O . THR A 1 118 ? -9.98 -10.736 -10.175 1 96.74 118 THR A O 1
ATOM 965 N N . GLU A 1 119 ? -10.609 -9.784 -12.182 1 96.66 119 GLU A N 1
ATOM 966 C CA . GLU A 1 119 ? -9.253 -9.903 -12.709 1 96.66 119 GLU A CA 1
ATOM 967 C C . GLU A 1 119 ? -8.845 -8.645 -13.47 1 96.66 119 GLU A C 1
ATOM 969 O O . GLU A 1 119 ? -9.645 -8.077 -14.216 1 96.66 119 GLU A O 1
ATOM 974 N N . TRP A 1 120 ? -7.675 -8.195 -13.143 1 95.97 120 TRP A N 1
ATOM 975 C CA . TRP A 1 120 ? -7.039 -7.117 -13.892 1 95.97 120 TRP A CA 1
ATOM 976 C C . TRP A 1 120 ? -5.601 -7.478 -14.251 1 95.97 120 TRP A C 1
ATOM 978 O O . TRP A 1 120 ? -4.916 -8.16 -13.486 1 95.97 120 TRP A O 1
ATOM 988 N N . GLY A 1 121 ? -5.129 -7.086 -15.378 1 94.64 121 GLY A N 1
ATOM 989 C CA . GLY A 1 121 ? -3.75 -7.36 -15.75 1 94.64 121 GLY A CA 1
ATOM 990 C C . GLY A 1 121 ? -3.366 -6.771 -17.094 1 94.64 121 GLY A C 1
ATOM 991 O O . GLY A 1 121 ? -3.934 -5.763 -17.521 1 94.64 121 GLY A O 1
ATOM 992 N N . PHE A 1 122 ? -2.337 -7.277 -17.664 1 95.44 122 PHE A N 1
ATOM 993 C CA . PHE A 1 122 ? -1.766 -6.76 -18.901 1 95.44 122 PHE A CA 1
ATOM 994 C C . PHE A 1 122 ? -1.728 -7.842 -19.974 1 95.44 122 PHE A C 1
ATOM 996 O O . PHE A 1 122 ? -0.959 -8.8 -19.869 1 95.44 122 PHE A O 1
ATOM 1003 N N . ASP A 1 123 ? -2.473 -7.588 -21.045 1 95.74 123 ASP A N 1
ATOM 1004 C CA . ASP A 1 123 ? -2.433 -8.501 -22.183 1 95.74 123 ASP A CA 1
ATOM 1005 C C . ASP A 1 123 ? -1.049 -8.515 -22.827 1 95.74 123 ASP A C 1
ATOM 1007 O O . ASP A 1 123 ? -0.579 -9.561 -23.28 1 95.74 123 ASP A O 1
ATOM 1011 N N . GLN A 1 124 ? -0.539 -7.286 -22.848 1 95.35 124 GLN A N 1
ATOM 1012 C CA . GLN A 1 124 ? 0.755 -7.114 -23.499 1 95.35 124 GLN A CA 1
ATOM 1013 C C . GLN A 1 124 ? 1.828 -6.713 -22.491 1 95.35 124 GLN A C 1
ATOM 1015 O O . GLN A 1 124 ? 2.414 -5.633 -22.596 1 95.35 124 GLN A O 1
ATOM 1020 N N . LEU A 1 125 ? 2.082 -7.657 -21.608 1 95.86 125 LEU A N 1
ATOM 1021 C CA . LEU A 1 125 ? 3.094 -7.404 -20.589 1 95.86 125 LEU A CA 1
ATOM 1022 C C . LEU A 1 125 ? 4.475 -7.254 -21.219 1 95.86 125 LEU A C 1
ATOM 1024 O O . LEU A 1 125 ? 5.158 -6.252 -20.996 1 95.86 125 LEU A O 1
ATOM 1028 N N . LEU A 1 126 ? 4.824 -8.203 -21.947 1 95.67 126 LEU A N 1
ATOM 1029 C CA . LEU A 1 126 ? 6.105 -8.263 -22.643 1 95.67 126 LEU A CA 1
ATOM 1030 C C . LEU A 1 126 ? 5.98 -9.048 -23.944 1 95.67 126 LEU A C 1
ATOM 1032 O O . LEU A 1 126 ? 5.389 -10.13 -23.967 1 95.67 126 LEU A O 1
ATOM 1036 N N . SER A 1 127 ? 6.542 -8.486 -25.034 1 97.03 127 SER A N 1
ATOM 1037 C CA . SER A 1 127 ? 6.467 -9.245 -26.278 1 97.03 127 SER A CA 1
ATOM 1038 C C . SER A 1 127 ? 7.196 -10.579 -26.156 1 97.03 127 SER A C 1
ATOM 1040 O O . SER A 1 127 ? 8.226 -10.67 -25.485 1 97.03 127 SER A O 1
ATOM 1042 N N . LEU A 1 128 ? 6.668 -11.592 -26.847 1 97.08 128 LEU A N 1
ATOM 1043 C CA . LEU A 1 128 ? 7.301 -12.905 -26.814 1 97.08 128 LEU A CA 1
ATOM 1044 C C . LEU A 1 128 ? 8.713 -12.843 -27.385 1 97.08 128 LEU A C 1
ATOM 1046 O O . LEU A 1 128 ? 9.604 -13.566 -26.932 1 97.08 128 LEU A O 1
ATOM 1050 N N . GLU A 1 129 ? 8.917 -11.977 -28.312 1 97.18 129 GLU A N 1
ATOM 1051 C CA . GLU A 1 129 ? 10.248 -11.786 -28.882 1 97.18 129 GLU A CA 1
ATOM 1052 C C . GLU A 1 129 ? 11.238 -11.307 -27.824 1 97.18 129 GLU A C 1
ATOM 1054 O O . GLU A 1 129 ? 12.325 -11.87 -27.684 1 97.18 129 GLU A O 1
ATOM 1059 N N . THR A 1 130 ? 10.819 -10.304 -27.131 1 97.17 130 THR A N 1
ATOM 1060 C CA . THR A 1 130 ? 11.659 -9.746 -26.077 1 97.17 130 THR A CA 1
ATOM 1061 C C . THR A 1 130 ? 11.855 -10.756 -24.95 1 97.17 130 THR A C 1
ATOM 1063 O O . THR A 1 130 ? 12.966 -10.918 -24.441 1 97.17 130 THR A O 1
ATOM 1066 N N . PHE A 1 131 ? 10.819 -11.46 -24.656 1 97.59 131 PHE A N 1
ATOM 1067 C CA . PHE A 1 131 ? 10.821 -12.395 -23.537 1 97.59 131 PHE A CA 1
ATOM 1068 C C . PHE A 1 131 ? 11.725 -13.587 -23.828 1 97.59 131 PHE A C 1
ATOM 1070 O O . PHE A 1 131 ? 12.468 -14.037 -22.954 1 97.59 131 PHE A O 1
ATOM 1077 N N . ASN A 1 132 ? 11.697 -14.038 -24.987 1 96.97 132 ASN A N 1
ATOM 1078 C CA . ASN A 1 132 ? 12.394 -15.269 -25.344 1 96.97 132 ASN A CA 1
ATOM 1079 C C . ASN A 1 132 ? 13.858 -15.005 -25.684 1 96.97 132 ASN A C 1
ATOM 1081 O O . ASN A 1 132 ? 14.662 -15.937 -25.75 1 96.97 132 ASN A O 1
ATOM 1085 N N . ASP A 1 133 ? 14.136 -13.71 -25.921 1 96.51 133 ASP A N 1
ATOM 1086 C CA . ASP A 1 133 ? 15.525 -13.358 -26.2 1 96.51 133 ASP A CA 1
ATOM 1087 C C . ASP A 1 133 ? 16.366 -13.39 -24.926 1 96.51 133 ASP A C 1
ATOM 1089 O O . ASP A 1 133 ? 16.256 -12.499 -24.081 1 96.51 133 ASP A O 1
ATOM 1093 N N . ALA A 1 134 ? 17.268 -14.301 -24.856 1 93.73 134 ALA A N 1
ATOM 1094 C CA . ALA A 1 134 ? 18.063 -14.543 -23.654 1 93.73 134 ALA A CA 1
ATOM 1095 C C . ALA A 1 134 ? 18.894 -13.317 -23.29 1 93.73 134 ALA A C 1
ATOM 1097 O O . ALA A 1 134 ? 19.249 -13.122 -22.125 1 93.73 134 ALA A O 1
ATOM 1098 N N . SER A 1 135 ? 19.119 -12.496 -24.176 1 95.52 135 SER A N 1
ATOM 1099 C CA . SER A 1 135 ? 19.952 -11.323 -23.932 1 95.52 135 SER A CA 1
ATOM 1100 C C . SER A 1 135 ? 19.219 -10.292 -23.081 1 95.52 135 SER A C 1
ATOM 1102 O O . SER A 1 135 ? 19.846 -9.418 -22.479 1 95.52 135 SER A O 1
ATOM 1104 N N . ASN A 1 136 ? 17.927 -10.41 -23.083 1 95.83 136 ASN A N 1
ATOM 1105 C CA . ASN A 1 136 ? 17.151 -9.469 -22.282 1 95.83 136 ASN A CA 1
ATOM 1106 C C . ASN A 1 136 ? 17.052 -9.918 -20.827 1 95.83 136 ASN A C 1
ATOM 1108 O O . ASN A 1 136 ? 16.729 -9.119 -19.947 1 95.83 136 ASN A O 1
ATOM 1112 N N . GLY A 1 137 ? 17.216 -11.252 -20.61 1 97.29 137 GLY A N 1
ATOM 1113 C CA . GLY A 1 137 ? 17.382 -11.761 -19.258 1 97.29 137 GLY A CA 1
ATOM 1114 C C . GLY A 1 137 ? 16.07 -12.147 -18.601 1 97.29 137 GLY A C 1
ATOM 1115 O O . GLY A 1 137 ? 16.057 -12.64 -17.471 1 97.29 137 GLY A O 1
ATOM 1116 N N . TYR A 1 138 ? 14.916 -12.016 -19.308 1 98.22 138 TYR A N 1
ATOM 1117 C CA . TYR A 1 138 ? 13.621 -12.307 -18.702 1 98.22 138 TYR A CA 1
ATOM 1118 C C . TYR A 1 138 ? 13.371 -13.81 -18.644 1 98.22 138 TYR A C 1
ATOM 1120 O O . TYR A 1 138 ? 12.73 -14.303 -17.714 1 98.22 138 TYR A O 1
ATOM 1128 N N . LEU A 1 139 ? 13.822 -14.456 -19.715 1 97.92 139 LEU A N 1
ATOM 1129 C CA . LEU A 1 139 ? 13.939 -15.909 -19.731 1 97.92 139 LEU A CA 1
ATOM 1130 C C . LEU A 1 139 ? 15.402 -16.336 -19.797 1 97.92 139 LEU A C 1
ATOM 1132 O O . LEU A 1 139 ? 16.061 -16.154 -20.823 1 97.92 139 LEU A O 1
ATOM 1136 N N . PHE A 1 140 ? 15.856 -16.804 -18.665 1 96.25 140 PHE A N 1
ATOM 1137 C CA . PHE A 1 140 ? 17.272 -17.13 -18.539 1 96.25 140 PHE A CA 1
ATOM 1138 C C . PHE A 1 140 ? 17.457 -18.558 -18.04 1 96.25 140 PHE A C 1
ATOM 1140 O O . PHE A 1 140 ? 16.935 -18.925 -16.985 1 96.25 140 PHE A O 1
ATOM 1147 N N . ASN A 1 141 ? 18.206 -19.375 -18.788 1 96.12 141 ASN A N 1
ATOM 1148 C CA . ASN A 1 141 ? 18.382 -20.787 -18.466 1 96.12 141 ASN A CA 1
ATOM 1149 C C . ASN A 1 141 ? 17.041 -21.485 -18.257 1 96.12 141 ASN A C 1
ATOM 1151 O O . ASN A 1 141 ? 16.854 -22.197 -17.269 1 96.12 141 ASN A O 1
ATOM 1155 N N . ASP A 1 142 ? 16.044 -21.103 -19.076 1 97.35 142 ASP A N 1
ATOM 1156 C CA . ASP A 1 142 ? 14.717 -21.711 -19.131 1 97.35 142 ASP A CA 1
ATOM 1157 C C . ASP A 1 142 ? 13.937 -21.442 -17.846 1 97.35 142 ASP A C 1
ATOM 1159 O O . ASP A 1 142 ? 13.066 -22.228 -17.467 1 97.35 142 ASP A O 1
ATOM 1163 N N . CYS A 1 143 ? 14.376 -20.342 -17.167 1 97.78 143 CYS A N 1
ATOM 1164 C CA . CYS A 1 143 ? 13.731 -19.937 -15.923 1 97.78 143 CYS A CA 1
ATOM 1165 C C . CYS A 1 143 ? 13.229 -18.501 -16.012 1 97.78 143 CYS A C 1
ATOM 1167 O O . CYS A 1 143 ? 13.882 -17.646 -16.611 1 97.78 143 CYS A O 1
ATOM 1169 N N . CYS A 1 144 ? 12.079 -18.253 -15.463 1 98.37 144 CYS A N 1
ATOM 1170 C CA . CYS A 1 144 ? 11.547 -16.897 -15.39 1 98.37 144 CYS A CA 1
ATOM 1171 C C . CYS A 1 144 ? 10.867 -16.649 -14.048 1 98.37 144 CYS A C 1
ATOM 1173 O O . CYS A 1 144 ? 10.526 -17.595 -13.336 1 98.37 144 CYS A O 1
ATOM 1175 N N . VAL A 1 145 ? 10.776 -15.42 -13.681 1 98.26 145 VAL A N 1
ATOM 1176 C CA . VAL A 1 145 ? 10.188 -15.019 -12.407 1 98.26 145 VAL A CA 1
ATOM 1177 C C . VAL A 1 145 ? 9.228 -13.851 -12.625 1 98.26 145 VAL A C 1
ATOM 1179 O O . VAL A 1 145 ? 9.596 -12.842 -13.231 1 98.26 145 VAL A O 1
ATOM 1182 N N . PHE A 1 146 ? 8.055 -13.998 -12.185 1 98.49 146 PHE A N 1
ATOM 1183 C CA . PHE A 1 146 ? 7.049 -12.942 -12.178 1 98.49 146 PHE A CA 1
ATOM 1184 C C . PHE A 1 146 ? 6.716 -12.521 -10.752 1 98.49 146 PHE A C 1
ATOM 1186 O O . PHE A 1 146 ? 7.05 -13.226 -9.797 1 98.49 146 PHE A O 1
ATOM 1193 N N . GLY A 1 147 ? 6.121 -11.396 -10.581 1 97.92 147 GLY A N 1
ATOM 1194 C CA . GLY A 1 147 ? 5.773 -10.946 -9.243 1 97.92 147 GLY A CA 1
ATOM 1195 C C . GLY A 1 147 ? 4.629 -9.95 -9.227 1 97.92 147 GLY A C 1
ATOM 1196 O O . GLY A 1 147 ? 4.175 -9.502 -10.282 1 97.92 147 GLY A O 1
ATOM 1197 N N . ALA A 1 148 ? 4.19 -9.662 -8.01 1 97.57 148 ALA A N 1
ATOM 1198 C CA . ALA A 1 148 ? 3.073 -8.737 -7.837 1 97.57 148 ALA A CA 1
ATOM 1199 C C . ALA A 1 148 ? 3.24 -7.907 -6.567 1 97.57 148 ALA A C 1
ATOM 1201 O O . ALA A 1 148 ? 3.758 -8.398 -5.561 1 97.57 148 ALA A O 1
ATOM 1202 N N . GLU A 1 149 ? 2.893 -6.729 -6.708 1 95.89 149 GLU A N 1
ATOM 1203 C CA . GLU A 1 149 ? 2.738 -5.786 -5.605 1 95.89 149 GLU A CA 1
ATOM 1204 C C . GLU A 1 149 ? 1.366 -5.12 -5.638 1 95.89 149 GLU A C 1
ATOM 1206 O O . GLU A 1 149 ? 0.966 -4.559 -6.66 1 95.89 149 GLU A O 1
ATOM 1211 N N . ILE A 1 150 ? 0.701 -5.223 -4.529 1 95.86 150 ILE A N 1
ATOM 1212 C CA . ILE A 1 150 ? -0.686 -4.772 -4.505 1 95.86 150 ILE A CA 1
ATOM 1213 C C . ILE A 1 150 ? -0.867 -3.719 -3.413 1 95.86 150 ILE A C 1
ATOM 1215 O O . ILE A 1 150 ? -0.457 -3.927 -2.268 1 95.86 150 ILE A O 1
ATOM 1219 N N . PHE A 1 151 ? -1.398 -2.628 -3.779 1 93.03 151 PHE A N 1
ATOM 1220 C CA . PHE A 1 151 ? -1.77 -1.561 -2.858 1 93.03 151 PHE A CA 1
ATOM 1221 C C . PHE A 1 151 ? -3.284 -1.389 -2.812 1 93.03 151 PHE A C 1
ATOM 1223 O O . PHE A 1 151 ? -3.867 -0.743 -3.685 1 93.03 151 PHE A O 1
ATOM 1230 N N . VAL A 1 152 ? -3.852 -1.918 -1.786 1 94.65 152 VAL A N 1
ATOM 1231 C CA . VAL A 1 152 ? -5.293 -1.764 -1.615 1 94.65 152 VAL A CA 1
ATOM 1232 C C . VAL A 1 152 ? -5.602 -0.371 -1.071 1 94.65 152 VAL A C 1
ATOM 1234 O O . VAL A 1 152 ? -5.054 0.037 -0.045 1 94.65 152 VAL A O 1
ATOM 1237 N N . ILE A 1 153 ? -6.409 0.357 -1.742 1 93.23 153 ILE A N 1
ATOM 1238 C CA . ILE A 1 153 ? -6.745 1.725 -1.364 1 93.23 153 ILE A CA 1
ATOM 1239 C C . ILE A 1 153 ? -8.036 1.733 -0.548 1 93.23 153 ILE A C 1
ATOM 1241 O O . ILE A 1 153 ? -9.131 1.626 -1.105 1 93.23 153 ILE A O 1
ATOM 1245 N N . LYS A 1 154 ? -7.964 1.856 0.704 1 91.11 154 LYS A N 1
ATOM 1246 C CA . LYS A 1 154 ? -9.049 2.005 1.67 1 91.11 154 LYS A CA 1
ATOM 1247 C C . LYS A 1 154 ? -8.842 3.24 2.542 1 91.11 154 LYS A C 1
ATOM 1249 O O . LYS A 1 154 ? -8.19 3.167 3.586 1 91.11 154 LYS A O 1
ATOM 1254 N N . PRO A 1 155 ? -9.437 4.322 2.141 1 90.48 155 PRO A N 1
ATOM 1255 C CA . PRO A 1 155 ? -9.241 5.56 2.898 1 90.48 155 PRO A CA 1
ATOM 1256 C C . PRO A 1 155 ? -9.568 5.402 4.382 1 90.48 155 PRO A C 1
ATOM 1258 O O . PRO A 1 155 ? -10.596 4.818 4.732 1 90.48 155 PRO A O 1
ATOM 1261 N N . THR A 1 156 ? -8.761 5.859 5.239 1 88.89 156 THR A N 1
ATOM 1262 C CA . THR A 1 156 ? -8.951 5.767 6.682 1 88.89 156 THR A CA 1
ATOM 1263 C C . THR A 1 156 ? -9.737 6.968 7.202 1 88.89 156 THR A C 1
ATOM 1265 O O . THR A 1 156 ? -10.296 6.922 8.3 1 88.89 156 THR A O 1
ATOM 1268 N N . GLY A 1 157 ? -9.692 8.058 6.461 1 87.95 157 GLY A N 1
ATOM 1269 C CA . GLY A 1 157 ? -10.426 9.247 6.862 1 87.95 157 GLY A CA 1
ATOM 1270 C C . GLY A 1 157 ? -9.734 10.033 7.961 1 87.95 157 GLY A C 1
ATOM 1271 O O . GLY A 1 157 ? -10.344 10.901 8.588 1 87.95 157 GLY A O 1
ATOM 1272 N N . LYS A 1 158 ? -8.507 9.735 8.236 1 94.25 158 LYS A N 1
ATOM 1273 C CA . LYS A 1 158 ? -7.766 10.466 9.26 1 94.25 158 LYS A CA 1
ATOM 1274 C C . LYS A 1 158 ? -7.238 11.791 8.717 1 94.25 158 LYS A C 1
ATOM 1276 O O . LYS A 1 158 ? -6.833 11.874 7.556 1 94.25 158 LYS A O 1
ATOM 1281 N N . GLY A 1 159 ? -7.327 12.773 9.588 1 96.07 159 GLY A N 1
ATOM 1282 C CA . GLY A 1 159 ? -6.832 14.058 9.12 1 96.07 159 GLY A CA 1
ATOM 1283 C C . GLY A 1 159 ? -6.791 15.114 10.208 1 96.07 159 GLY A C 1
ATOM 1284 O O . GLY A 1 159 ? -7.023 14.813 11.381 1 96.07 159 GLY A O 1
ATOM 1285 N N . GLU A 1 160 ? -6.349 16.221 9.834 1 97.1 160 GLU A N 1
ATOM 1286 C CA . GLU A 1 160 ? -6.232 17.405 10.679 1 97.1 160 GLU A CA 1
ATOM 1287 C C . GLU A 1 160 ? -6.851 18.627 10.006 1 97.1 160 GLU A C 1
ATOM 1289 O O . GLU A 1 160 ? -6.706 18.816 8.796 1 97.1 160 GLU A O 1
ATOM 1294 N N . LEU A 1 161 ? -7.615 19.301 10.791 1 97.59 161 LEU A N 1
ATOM 1295 C CA . LEU A 1 161 ? -8.118 20.605 10.374 1 97.59 161 LEU A CA 1
ATOM 1296 C C . LEU A 1 161 ? -7.383 21.728 11.099 1 97.59 161 LEU A C 1
ATOM 1298 O O . LEU A 1 161 ? -7.458 21.834 12.325 1 97.59 161 LEU A O 1
ATOM 1302 N N . LEU A 1 162 ? -6.641 22.491 10.391 1 97.66 162 LEU A N 1
ATOM 1303 C CA . LEU A 1 162 ? -6.052 23.723 10.908 1 97.66 162 LEU A CA 1
ATOM 1304 C C . LEU A 1 162 ? -6.904 24.931 10.533 1 97.66 162 LEU A C 1
ATOM 1306 O O . LEU A 1 162 ? -7.169 25.166 9.352 1 97.66 162 LEU A O 1
ATOM 1310 N N . SER A 1 163 ? -7.312 25.725 11.508 1 97.7 163 SER A N 1
ATOM 1311 C CA . SER A 1 163 ? -8.111 26.922 11.264 1 97.7 163 SER A CA 1
ATOM 1312 C C . SER A 1 163 ? -7.474 28.151 11.904 1 97.7 163 SER A C 1
ATOM 1314 O O . SER A 1 163 ? -7.095 28.121 13.077 1 97.7 163 SER A O 1
ATOM 1316 N N . MET A 1 164 ? -7.288 29.165 11.102 1 97.36 164 MET A N 1
ATOM 1317 C CA . MET A 1 164 ? -6.976 30.475 11.666 1 97.36 164 MET A CA 1
ATOM 1318 C C . MET A 1 164 ? -8.249 31.214 12.063 1 97.36 164 MET A C 1
ATOM 1320 O O . MET A 1 164 ? -9.057 31.574 11.205 1 97.36 164 MET A O 1
ATOM 1324 N N . VAL A 1 165 ? -8.366 31.466 13.33 1 97.1 165 VAL A N 1
ATOM 1325 C CA . VAL A 1 165 ? -9.629 31.983 13.848 1 97.1 165 VAL A CA 1
ATOM 1326 C C . VAL A 1 165 ? -9.446 33.428 14.307 1 97.1 165 VAL A C 1
ATOM 1328 O O . VAL A 1 165 ? -8.608 33.711 15.166 1 97.1 165 VAL A O 1
ATOM 1331 N N . LYS A 1 166 ? -10.256 34.296 13.791 1 96.55 166 LYS A N 1
ATOM 1332 C CA . LYS A 1 166 ? -10.268 35.687 14.235 1 96.55 166 LYS A CA 1
ATOM 1333 C C . LYS A 1 166 ? -11.212 35.878 15.419 1 96.55 166 LYS A C 1
ATOM 1335 O O . LYS A 1 166 ? -12.317 35.332 15.433 1 96.55 166 LYS A O 1
ATOM 1340 N N . LYS A 1 167 ? -10.679 36.67 16.377 1 95.72 167 LYS A N 1
ATOM 1341 C CA . LYS A 1 167 ? -11.465 37.02 17.556 1 95.72 167 LYS A CA 1
ATOM 1342 C C . LYS A 1 167 ? -12.161 35.793 18.137 1 95.72 167 LYS A C 1
ATOM 1344 O O . LYS A 1 167 ? -13.391 35.745 18.205 1 95.72 167 LYS A O 1
ATOM 1349 N N . PRO A 1 168 ? -11.316 34.868 18.538 1 96.54 168 PRO A N 1
ATOM 1350 C CA . PRO A 1 168 ? -11.934 33.67 19.112 1 96.54 168 PRO A CA 1
ATOM 1351 C C . PRO A 1 168 ? -12.868 33.988 20.278 1 96.54 168 PRO A C 1
ATOM 1353 O O . PRO A 1 168 ? -12.643 34.957 21.007 1 96.54 168 PRO A O 1
ATOM 1356 N N . ALA A 1 169 ? -13.847 33.139 20.456 1 94.17 169 ALA A N 1
ATOM 1357 C CA . ALA A 1 169 ? -14.763 33.301 21.582 1 94.17 169 ALA A CA 1
ATOM 1358 C C . ALA A 1 169 ? -14.012 33.263 22.91 1 94.17 169 ALA A C 1
ATOM 1360 O O . ALA A 1 169 ? -13.081 32.472 23.081 1 94.17 169 ALA A O 1
ATOM 1361 N N . ASN A 1 170 ? -14.396 34.138 23.851 1 94.43 170 ASN A N 1
ATOM 1362 C CA . ASN A 1 170 ? -13.791 34.209 25.176 1 94.43 170 ASN A CA 1
ATOM 1363 C C . ASN A 1 170 ? -12.293 34.489 25.095 1 94.43 170 ASN A C 1
ATOM 1365 O O . ASN A 1 170 ? -11.515 33.962 25.891 1 94.43 170 ASN A O 1
ATOM 1369 N N . GLY A 1 171 ? -11.939 35.208 24.05 1 96.15 171 GLY A N 1
ATOM 1370 C CA . GLY A 1 171 ? -10.533 35.414 23.74 1 96.15 171 GLY A CA 1
ATOM 1371 C C . GLY A 1 171 ? -9.918 36.573 24.502 1 96.15 171 GLY A C 1
ATOM 1372 O O . GLY A 1 171 ? -8.863 37.084 24.119 1 96.15 171 GLY A O 1
ATOM 1373 N N . SER A 1 172 ? -10.623 37.022 25.642 1 96.88 172 SER A N 1
ATOM 1374 C CA . SER A 1 172 ? -10.071 38.149 26.387 1 96.88 172 SER A CA 1
ATOM 1375 C C . SER A 1 172 ? -10.249 37.958 27.889 1 96.88 172 SER A C 1
ATOM 1377 O O . SER A 1 172 ? -11.102 37.182 28.325 1 96.88 172 SER A O 1
ATOM 1379 N N . LEU A 1 173 ? -9.462 38.558 28.628 1 98.08 173 LEU A N 1
ATOM 1380 C CA . LEU A 1 173 ? -9.517 38.571 30.086 1 98.08 173 LEU A CA 1
ATOM 1381 C C . LEU A 1 173 ? -9.135 39.943 30.632 1 98.08 173 LEU A C 1
ATOM 1383 O O . LEU A 1 173 ? -8.172 40.555 30.164 1 98.08 173 LEU A O 1
ATOM 1387 N N . THR A 1 174 ? -9.923 40.449 31.523 1 98.35 174 THR A N 1
ATOM 1388 C CA . THR A 1 174 ? -9.592 41.632 32.31 1 98.35 174 THR A CA 1
ATOM 1389 C C . THR A 1 174 ? -9.185 41.241 33.728 1 98.35 174 THR A C 1
ATOM 1391 O O . THR A 1 174 ? -9.956 40.602 34.447 1 98.35 174 THR A O 1
ATOM 1394 N N . TRP A 1 175 ? -8.081 41.599 34.076 1 98.6 175 TRP A N 1
ATOM 1395 C CA . TRP A 1 175 ? -7.516 41.224 35.368 1 98.6 175 TRP A CA 1
ATOM 1396 C C . TRP A 1 175 ? -7.328 42.45 36.256 1 98.6 175 TRP A C 1
ATOM 1398 O O . TRP A 1 175 ? -6.558 43.354 35.922 1 98.6 175 TRP A O 1
ATOM 1408 N N . LYS A 1 176 ? -7.983 42.44 37.359 1 98.32 176 LYS A N 1
ATOM 1409 C CA . LYS A 1 176 ? -7.825 43.48 38.372 1 98.32 176 LYS A CA 1
ATOM 1410 C C . LYS A 1 176 ? -6.84 43.048 39.454 1 98.32 176 LYS A C 1
ATOM 1412 O O . LYS A 1 176 ? -7.095 42.091 40.187 1 98.32 176 LYS A O 1
ATOM 1417 N N . ILE A 1 177 ? -5.828 43.709 39.499 1 97.92 177 ILE A N 1
ATOM 1418 C CA . ILE A 1 177 ? -4.813 43.413 40.505 1 97.92 177 ILE A CA 1
ATOM 1419 C C . ILE A 1 177 ? -4.943 44.39 41.671 1 97.92 177 ILE A C 1
ATOM 1421 O O . ILE A 1 177 ? -4.447 45.517 41.603 1 97.92 177 ILE A O 1
ATOM 1425 N N . GLU A 1 178 ? -5.371 43.89 42.724 1 96.79 178 GLU A N 1
ATOM 1426 C CA . GLU A 1 178 ? -5.592 44.723 43.902 1 96.79 178 GLU A CA 1
ATOM 1427 C C . GLU A 1 178 ? -4.351 44.765 44.789 1 96.79 178 GLU A C 1
ATOM 1429 O O . GLU A 1 178 ? -3.454 43.931 44.651 1 96.79 178 GLU A O 1
ATOM 1434 N N . ASP A 1 179 ? -4.332 45.715 45.716 1 95.29 179 ASP A N 1
ATOM 1435 C CA . ASP A 1 179 ? -3.216 45.92 46.634 1 95.29 179 ASP A CA 1
ATOM 1436 C C . ASP A 1 179 ? -1.883 45.906 45.888 1 95.29 179 ASP A C 1
ATOM 1438 O O . ASP A 1 179 ? -0.96 45.184 46.27 1 95.29 179 ASP A O 1
ATOM 1442 N N . PHE A 1 180 ? -1.914 46.644 44.843 1 95.31 180 PHE A N 1
ATOM 1443 C CA . PHE A 1 180 ? -0.776 46.659 43.932 1 95.31 180 PHE A CA 1
ATOM 1444 C C . PHE A 1 180 ? 0.495 47.084 44.659 1 95.31 180 PHE A C 1
ATOM 1446 O O . PHE A 1 180 ? 1.573 46.545 44.402 1 95.31 180 PHE A O 1
ATOM 1453 N N . SER A 1 181 ? 0.388 47.99 45.512 1 91.63 181 SER A N 1
ATOM 1454 C CA . SER A 1 181 ? 1.528 48.53 46.245 1 91.63 181 SER A CA 1
ATOM 1455 C C . SER A 1 181 ? 2.124 47.488 47.186 1 91.63 181 SER A C 1
ATOM 1457 O O . SER A 1 181 ? 3.258 47.636 47.646 1 91.63 181 SER A O 1
ATOM 1459 N N . LYS A 1 182 ? 1.344 46.379 47.419 1 94.09 182 LYS A N 1
ATOM 1460 C CA . LYS A 1 182 ? 1.781 45.39 48.401 1 94.09 182 LYS A CA 1
ATOM 1461 C C . LYS A 1 182 ? 2.377 44.163 47.717 1 94.09 182 LYS A C 1
ATOM 1463 O O . LYS A 1 182 ? 2.844 43.239 48.386 1 94.09 182 LYS A O 1
ATOM 1468 N N . LEU A 1 183 ? 2.399 44.277 46.487 1 93.69 183 LEU A N 1
ATOM 1469 C CA . LEU A 1 183 ? 2.916 43.125 45.757 1 93.69 183 LEU A CA 1
ATOM 1470 C C . LEU A 1 183 ? 4.399 42.92 46.045 1 93.69 183 LEU A C 1
ATOM 1472 O O . LEU A 1 183 ? 5.198 43.849 45.904 1 93.69 183 LEU A O 1
ATOM 1476 N N . ASP A 1 184 ? 4.758 41.653 46.322 1 92.52 184 ASP A N 1
ATOM 1477 C CA . ASP A 1 184 ? 6.137 41.422 46.742 1 92.52 184 ASP A CA 1
ATOM 1478 C C . ASP A 1 184 ? 6.768 40.278 45.953 1 92.52 184 ASP A C 1
ATOM 1480 O O . ASP A 1 184 ? 7.967 40.018 46.076 1 92.52 184 ASP A O 1
ATOM 1484 N N . LYS A 1 185 ? 5.965 39.545 45.186 1 92.74 185 LYS A N 1
ATOM 1485 C CA . LYS A 1 185 ? 6.522 38.487 44.349 1 92.74 185 LYS A CA 1
ATOM 1486 C C . LYS A 1 185 ? 7.085 39.052 43.049 1 92.74 185 LYS A C 1
ATOM 1488 O O . LYS A 1 185 ? 6.741 40.167 42.651 1 92.74 185 LYS A O 1
ATOM 1493 N N . SER A 1 186 ? 7.942 38.352 42.552 1 95.26 186 SER A N 1
ATOM 1494 C CA . SER A 1 186 ? 8.565 38.796 41.309 1 95.26 186 SER A CA 1
ATOM 1495 C C . SER A 1 186 ? 7.551 38.855 40.172 1 95.26 186 SER A C 1
ATOM 1497 O O . SER A 1 186 ? 7.612 39.748 39.324 1 95.26 186 SER A O 1
ATOM 1499 N N . SER A 1 187 ? 6.651 37.93 40.181 1 97.2 187 SER A N 1
ATOM 1500 C CA . SER A 1 187 ? 5.633 37.895 39.135 1 97.2 187 SER A CA 1
ATOM 1501 C C . SER A 1 187 ? 4.302 37.383 39.676 1 97.2 187 SER A C 1
ATOM 1503 O O . SER A 1 187 ? 4.256 36.766 40.742 1 97.2 187 SER A O 1
ATOM 1505 N N . TYR A 1 188 ? 3.245 37.69 38.996 1 98.11 188 TYR A N 1
ATOM 1506 C CA . TYR A 1 188 ? 1.88 37.292 39.32 1 98.11 188 TYR A CA 1
ATOM 1507 C C . TYR A 1 188 ? 1.154 36.777 38.083 1 98.11 188 TYR A C 1
ATOM 1509 O O . TYR A 1 188 ? 1.359 37.284 36.978 1 98.11 188 TYR A O 1
ATOM 1517 N N . LEU A 1 189 ? 0.329 35.772 38.331 1 97.96 189 LEU A N 1
ATOM 1518 C CA . LEU A 1 189 ? -0.439 35.177 37.243 1 97.96 189 LEU A CA 1
ATOM 1519 C C . LEU A 1 189 ? -1.932 35.418 37.437 1 97.96 189 LEU A C 1
ATOM 1521 O O . LEU A 1 189 ? -2.439 35.33 38.558 1 97.96 189 LEU A O 1
ATOM 1525 N N . SER A 1 190 ? -2.566 35.743 36.405 1 98.24 190 SER A N 1
ATOM 1526 C CA . SER A 1 190 ? -4.023 35.821 36.428 1 98.24 190 SER A CA 1
ATOM 1527 C C . SER A 1 190 ? -4.65 34.431 36.436 1 98.24 190 SER A C 1
ATOM 1529 O O . SER A 1 190 ? -3.946 33.426 36.323 1 98.24 190 SER A O 1
ATOM 1531 N N . LYS A 1 191 ? -6.052 34.476 36.539 1 97.5 191 LYS A N 1
ATOM 1532 C CA . LYS A 1 191 ? -6.781 33.253 36.215 1 97.5 191 LYS A CA 1
ATOM 1533 C C . LYS A 1 191 ? -6.641 32.905 34.736 1 97.5 191 LYS A C 1
ATOM 1535 O O . LYS A 1 191 ? -6.288 33.761 33.922 1 97.5 191 LYS A O 1
ATOM 1540 N N . ALA A 1 192 ? -6.887 31.659 34.479 1 97.56 192 ALA A N 1
ATOM 1541 C CA . ALA A 1 192 ? -6.819 31.216 33.089 1 97.56 192 ALA A CA 1
ATOM 1542 C C . ALA A 1 192 ? -8.133 31.487 32.362 1 97.56 192 ALA A C 1
ATOM 1544 O O . ALA A 1 192 ? -9.199 31.511 32.981 1 97.56 192 ALA A O 1
ATOM 1545 N N . PHE A 1 193 ? -8.054 31.782 31.075 1 97.82 193 PHE A N 1
ATOM 1546 C CA . PHE A 1 193 ? -9.211 31.831 30.188 1 97.82 193 PHE A CA 1
ATOM 1547 C C . PHE A 1 193 ? -8.977 30.981 28.945 1 97.82 193 PHE A C 1
ATOM 1549 O O . PHE A 1 193 ? -7.832 30.77 28.537 1 97.82 193 PHE A O 1
ATOM 1556 N N . THR A 1 194 ? -10.02 30.474 28.391 1 96.64 194 THR A N 1
ATOM 1557 C CA . THR A 1 194 ? -9.876 29.522 27.295 1 96.64 194 THR A CA 1
ATOM 1558 C C . THR A 1 194 ? -10.271 30.163 25.967 1 96.64 194 THR A C 1
ATOM 1560 O O . THR A 1 194 ? -11.344 30.76 25.855 1 96.64 194 THR A O 1
ATOM 1563 N N . ALA A 1 195 ? -9.415 30.139 25.004 1 95.69 195 ALA A N 1
ATOM 1564 C CA . ALA A 1 195 ? -9.651 30.572 23.63 1 95.69 195 ALA A CA 1
ATOM 1565 C C . ALA A 1 195 ? -9.111 29.551 22.632 1 95.69 195 ALA A C 1
ATOM 1567 O O . ALA A 1 195 ? -7.976 29.086 22.764 1 95.69 195 ALA A O 1
ATOM 1568 N N . GLY A 1 196 ? -9.991 29.184 21.667 1 92.14 196 GLY A N 1
ATOM 1569 C CA . GLY A 1 196 ? -9.56 28.243 20.645 1 92.14 196 GLY A CA 1
ATOM 1570 C C . GLY A 1 196 ? -9.192 26.882 21.205 1 92.14 196 GLY A C 1
ATOM 1571 O O . GLY A 1 196 ? -8.256 26.239 20.724 1 92.14 196 GLY A O 1
ATOM 1572 N N . GLY A 1 197 ? -9.75 26.573 22.314 1 91.85 197 GLY A N 1
ATOM 1573 C CA . GLY A 1 197 ? -9.509 25.264 22.902 1 91.85 197 GLY A CA 1
ATOM 1574 C C . GLY A 1 197 ? -8.252 25.213 23.749 1 91.85 197 GLY A C 1
ATOM 1575 O O . GLY A 1 197 ? -7.862 24.145 24.225 1 91.85 197 GLY A O 1
ATOM 1576 N N . ARG A 1 198 ? -7.672 26.418 23.901 1 94.37 198 ARG A N 1
ATOM 1577 C CA . ARG A 1 198 ? -6.466 26.49 24.719 1 94.37 198 ARG A CA 1
ATOM 1578 C C . ARG A 1 198 ? -6.631 27.498 25.851 1 94.37 198 ARG A C 1
ATOM 1580 O O . ARG A 1 198 ? -7.396 28.457 25.728 1 94.37 198 ARG A O 1
ATOM 1587 N N . SER A 1 199 ? -5.893 27.267 26.849 1 97.15 199 SER A N 1
ATOM 1588 C CA . SER A 1 199 ? -5.975 28.133 28.02 1 97.15 199 SER A CA 1
ATOM 1589 C C . SER A 1 199 ? -4.822 29.13 28.052 1 97.15 199 SER A C 1
ATOM 1591 O O . SER A 1 199 ? -3.684 28.782 27.731 1 97.15 199 SER A O 1
ATOM 1593 N N . TRP A 1 200 ? -5.204 30.279 28.463 1 98.19 200 TRP A N 1
ATOM 1594 C CA . TRP A 1 200 ? -4.254 31.387 28.488 1 98.19 200 TRP A CA 1
ATOM 1595 C C . TRP A 1 200 ? -4.315 32.126 29.821 1 98.19 200 TRP A C 1
ATOM 1597 O O . TRP A 1 200 ? -5.334 32.084 30.514 1 98.19 200 TRP A O 1
ATOM 1607 N N . ARG A 1 201 ? -3.241 32.828 30.196 1 98.34 201 ARG A N 1
ATOM 1608 C CA . ARG A 1 201 ? -3.229 33.693 31.371 1 98.34 201 ARG A CA 1
ATOM 1609 C C . ARG A 1 201 ? -2.261 34.856 31.186 1 98.34 201 ARG A C 1
ATOM 1611 O O . ARG A 1 201 ? -1.394 34.816 30.31 1 98.34 201 ARG A O 1
ATOM 1618 N N . ILE A 1 202 ? -2.421 35.834 31.957 1 98.65 202 ILE A N 1
ATOM 1619 C CA . ILE A 1 202 ? -1.558 37.01 31.945 1 98.65 202 ILE A CA 1
ATOM 1620 C C . ILE A 1 202 ? -0.501 36.886 33.04 1 98.65 202 ILE A C 1
ATOM 1622 O O . ILE A 1 202 ? -0.803 36.465 34.159 1 98.65 202 ILE A O 1
ATOM 1626 N N . LYS A 1 203 ? 0.694 37.112 32.657 1 98.14 203 LYS A N 1
ATOM 1627 C CA . LYS A 1 203 ? 1.785 37.186 33.625 1 98.14 203 LYS A CA 1
ATOM 1628 C C . LYS A 1 203 ? 2.312 38.613 33.749 1 98.14 203 LYS A C 1
ATOM 1630 O O . LYS A 1 203 ? 2.705 39.224 32.754 1 98.14 203 LYS A O 1
ATOM 1635 N N . VAL A 1 204 ? 2.304 39.121 35.01 1 98.21 204 VAL A N 1
ATOM 1636 C CA . VAL A 1 204 ? 2.727 40.5 35.235 1 98.21 204 VAL A CA 1
ATOM 1637 C C . VAL A 1 204 ? 3.931 40.525 36.173 1 98.21 204 VAL A C 1
ATOM 1639 O O . VAL A 1 204 ? 3.968 39.795 37.166 1 98.21 204 VAL A O 1
ATOM 1642 N N . TYR A 1 205 ? 4.891 41.294 35.799 1 97.99 205 TYR A N 1
ATOM 1643 C CA . TYR A 1 205 ? 6.014 41.651 36.658 1 97.99 205 TYR A CA 1
ATOM 1644 C C . TYR A 1 205 ? 5.925 43.109 37.095 1 97.99 205 TYR A C 1
ATOM 1646 O O . TYR A 1 205 ? 6.374 44.007 36.378 1 97.99 205 TYR A O 1
ATOM 1654 N N . PRO A 1 206 ? 5.461 43.295 38.304 1 96.67 206 PRO A N 1
ATOM 1655 C CA . PRO A 1 206 ? 5.189 44.666 38.744 1 96.67 206 PRO A CA 1
ATOM 1656 C C . PRO A 1 206 ? 6.442 45.537 38.77 1 96.67 206 PRO A C 1
ATOM 1658 O O . PRO A 1 206 ? 6.355 46.756 38.6 1 96.67 206 PRO A O 1
ATOM 1661 N N . LYS A 1 207 ? 7.581 44.879 38.981 1 95.09 207 LYS A N 1
ATOM 1662 C CA . LYS A 1 207 ? 8.826 45.635 39.071 1 95.09 207 LYS A CA 1
ATOM 1663 C C . LYS A 1 207 ? 9.718 45.373 37.86 1 95.09 207 LYS A C 1
ATOM 1665 O O . LYS A 1 207 ? 10.922 45.631 37.902 1 95.09 207 LYS A O 1
ATOM 1670 N N . GLY A 1 208 ? 9.138 44.784 36.925 1 96.02 208 GLY A N 1
ATOM 1671 C CA . GLY A 1 208 ? 9.844 44.564 35.673 1 96.02 208 GLY A CA 1
ATOM 1672 C C . GLY A 1 208 ? 10.554 43.224 35.615 1 96.02 208 GLY A C 1
ATOM 1673 O O . GLY A 1 208 ? 10.806 42.604 36.65 1 96.02 208 GLY A O 1
ATOM 1674 N N . TYR A 1 209 ? 10.845 42.825 34.404 1 93.88 209 TYR A N 1
ATOM 1675 C CA . TYR A 1 209 ? 11.534 41.58 34.081 1 93.88 209 TYR A CA 1
ATOM 1676 C C . TYR A 1 209 ? 12.538 41.789 32.954 1 93.88 209 TYR A C 1
ATOM 1678 O O . TYR A 1 209 ? 12.316 42.609 32.06 1 93.88 209 TYR A O 1
ATOM 1686 N N . ASP A 1 210 ? 13.754 41.146 33.03 1 90.89 210 ASP A N 1
ATOM 1687 C CA . ASP A 1 210 ? 14.783 41.198 31.996 1 90.89 210 ASP A CA 1
ATOM 1688 C C . ASP A 1 210 ? 15.206 42.638 31.714 1 90.89 210 ASP A C 1
ATOM 1690 O O . ASP A 1 210 ? 15.61 43.362 32.627 1 90.89 210 ASP A O 1
ATOM 1694 N N . ASP A 1 211 ? 14.97 43.126 30.461 1 92.2 211 ASP A N 1
ATOM 1695 C CA . ASP A 1 211 ? 15.394 44.461 30.051 1 92.2 211 ASP A CA 1
ATOM 1696 C C . ASP A 1 211 ? 14.564 45.539 30.746 1 92.2 211 ASP A C 1
ATOM 1698 O O . ASP A 1 211 ? 14.971 46.701 30.806 1 92.2 211 ASP A O 1
ATOM 1702 N N . GLY A 1 212 ? 13.442 45.131 31.333 1 93.7 212 GLY A N 1
ATOM 1703 C CA . GLY A 1 212 ? 12.564 46.093 31.978 1 93.7 212 GLY A CA 1
ATOM 1704 C C . GLY A 1 212 ? 12.696 46.103 33.489 1 93.7 212 GLY A C 1
ATOM 1705 O O . GLY A 1 212 ? 12.063 46.914 34.168 1 93.7 212 GLY A O 1
ATOM 1706 N N . LYS A 1 213 ? 13.531 45.308 33.983 1 94.86 213 LYS A N 1
ATOM 1707 C CA . LYS A 1 213 ? 13.631 45.155 35.432 1 94.86 213 LYS A CA 1
ATOM 1708 C C . LYS A 1 213 ? 13.975 46.482 36.102 1 94.86 213 LYS A C 1
ATOM 1710 O O . LYS A 1 213 ? 14.934 47.151 35.711 1 94.86 213 LYS A O 1
ATOM 1715 N N . GLY A 1 214 ? 13.145 46.864 37.035 1 93.74 214 GLY A N 1
ATOM 1716 C CA . GLY A 1 214 ? 13.392 48.047 37.844 1 93.74 214 GLY A CA 1
ATOM 1717 C C . GLY A 1 214 ? 12.916 49.329 37.187 1 93.74 214 GLY A C 1
ATOM 1718 O O . GLY A 1 214 ? 12.859 50.379 37.83 1 93.74 214 GLY A O 1
ATOM 1719 N N . ASN A 1 215 ? 12.534 49.18 35.988 1 95.31 215 ASN A N 1
ATOM 1720 C CA . ASN A 1 215 ? 12.246 50.425 35.283 1 95.31 215 ASN A CA 1
ATOM 1721 C C . ASN A 1 215 ? 10.873 50.388 34.62 1 95.31 215 ASN A C 1
ATOM 1723 O O . ASN A 1 215 ? 10.305 51.434 34.3 1 95.31 215 ASN A O 1
ATOM 1727 N N . SER A 1 216 ? 10.455 49.189 34.397 1 97.6 216 SER A N 1
ATOM 1728 C CA . SER A 1 216 ? 9.209 49.089 33.645 1 97.6 216 SER A CA 1
ATOM 1729 C C . SER A 1 216 ? 8.331 47.96 34.176 1 97.6 216 SER A C 1
ATOM 1731 O O . SER A 1 216 ? 8.835 46.996 34.756 1 97.6 216 SER A O 1
ATOM 1733 N N . LEU A 1 217 ? 7.051 48.155 33.955 1 97.61 217 LEU A N 1
ATOM 1734 C CA . LEU A 1 217 ? 6.121 47.042 34.109 1 97.61 217 LEU A CA 1
ATOM 1735 C C . LEU A 1 217 ? 6.258 46.055 32.955 1 97.61 217 LEU A C 1
ATOM 1737 O O . LEU A 1 217 ? 6.324 46.46 31.792 1 97.61 217 LEU A O 1
ATOM 1741 N N . SER A 1 218 ? 6.431 44.771 33.264 1 98.29 218 SER A N 1
ATOM 1742 C CA . SER A 1 218 ? 6.468 43.743 32.229 1 98.29 218 SER A CA 1
ATOM 1743 C C . SER A 1 218 ? 5.181 42.924 32.217 1 98.29 218 SER A C 1
ATOM 1745 O O . SER A 1 218 ? 4.69 42.515 33.272 1 98.29 218 SER A O 1
ATOM 1747 N N . VAL A 1 219 ? 4.59 42.803 31.026 1 98.34 219 VAL A N 1
ATOM 1748 C CA . VAL A 1 219 ? 3.338 42.069 30.874 1 98.34 219 VAL A CA 1
ATOM 1749 C C . VAL A 1 219 ? 3.483 41.023 29.771 1 98.34 219 VAL A C 1
ATOM 1751 O O . VAL A 1 219 ? 4.004 41.316 28.693 1 98.34 219 VAL A O 1
ATOM 1754 N N . TYR A 1 220 ? 3.075 39.806 30.111 1 97.86 220 TYR A N 1
ATOM 1755 C CA . TYR A 1 220 ? 3.212 38.687 29.185 1 97.86 220 TYR A CA 1
ATOM 1756 C C . TYR A 1 220 ? 1.907 37.907 29.076 1 97.86 220 TYR A C 1
ATOM 1758 O O . TYR A 1 220 ? 1.075 37.946 29.986 1 97.86 220 TYR A O 1
ATOM 1766 N N . LEU A 1 221 ? 1.71 37.308 27.911 1 98.1 221 LEU A N 1
ATOM 1767 C CA . LEU A 1 221 ? 0.69 36.283 27.721 1 98.1 221 LEU A CA 1
ATOM 1768 C C . LEU A 1 221 ? 1.31 34.89 27.736 1 98.1 221 LEU A C 1
ATOM 1770 O O . LEU A 1 221 ? 2.341 34.658 27.099 1 98.1 221 LEU A O 1
ATOM 1774 N N . GLU A 1 222 ? 0.708 34.047 28.5 1 97.79 222 GLU A N 1
ATOM 1775 C CA . GLU A 1 222 ? 1.241 32.694 28.631 1 97.79 222 GLU A CA 1
ATOM 1776 C C . GLU A 1 222 ? 0.212 31.651 28.206 1 97.79 222 GLU A C 1
ATOM 1778 O O . GLU A 1 222 ? -0.953 31.724 28.603 1 97.79 222 GLU A O 1
ATOM 1783 N N . LEU A 1 223 ? 0.636 30.724 27.373 1 97.49 223 LEU A N 1
ATOM 1784 C CA . LEU A 1 223 ? -0.144 29.527 27.077 1 97.49 223 LEU A CA 1
ATOM 1785 C C . LEU A 1 223 ? -0.023 28.507 28.204 1 97.49 223 LEU A C 1
ATOM 1787 O O . LEU A 1 223 ? 1.058 27.962 28.441 1 97.49 223 LEU A O 1
ATOM 1791 N N . VAL A 1 224 ? -1.21 28.254 28.802 1 96.73 224 VAL A N 1
ATOM 1792 C CA . VAL A 1 224 ? -1.186 27.308 29.912 1 96.73 224 VAL A CA 1
ATOM 1793 C C . VAL A 1 224 ? -0.741 25.935 29.411 1 96.73 224 VAL A C 1
ATOM 1795 O O . VAL A 1 224 ? -1.236 25.449 28.391 1 96.73 224 VAL A O 1
ATOM 1798 N N . ASP A 1 225 ? 0.19 25.287 30.006 1 93.32 225 ASP A N 1
ATOM 1799 C CA . ASP A 1 225 ? 0.757 23.983 29.675 1 93.32 225 ASP A CA 1
ATOM 1800 C C . ASP A 1 225 ? 1.476 24.023 28.328 1 93.32 225 ASP A C 1
ATOM 1802 O O . ASP A 1 225 ? 1.54 23.014 27.623 1 93.32 225 ASP A O 1
ATOM 1806 N N . GLY A 1 226 ? 1.892 25.176 27.923 1 94.09 226 GLY A N 1
ATOM 1807 C CA . GLY A 1 226 ? 2.638 25.31 26.682 1 94.09 226 GLY A CA 1
ATOM 1808 C C . GLY A 1 226 ? 3.901 24.47 26.652 1 94.09 226 GLY A C 1
ATOM 1809 O O . GLY A 1 226 ? 4.292 23.965 25.597 1 94.09 226 GLY A O 1
ATOM 1810 N N . GLY A 1 227 ? 4.453 24.35 27.814 1 92.11 227 GLY A N 1
ATOM 1811 C CA . GLY A 1 227 ? 5.669 23.56 27.92 1 92.11 227 GLY A CA 1
ATOM 1812 C C . GLY A 1 227 ? 5.449 22.085 27.64 1 92.11 227 GLY A C 1
ATOM 1813 O O . GLY A 1 227 ? 6.404 21.346 27.392 1 92.11 227 GLY A O 1
ATOM 1814 N N . LYS A 1 228 ? 4.243 21.679 27.63 1 90.85 228 LYS A N 1
ATOM 1815 C CA . LYS A 1 228 ? 3.928 20.267 27.435 1 90.85 228 LYS A CA 1
ATOM 1816 C C . LYS A 1 228 ? 3.533 19.987 25.988 1 90.85 228 LYS A C 1
ATOM 1818 O O . LYS A 1 228 ? 3.201 18.852 25.638 1 90.85 228 LYS A O 1
ATOM 1823 N N . LEU A 1 229 ? 3.584 21.032 25.203 1 90.13 229 LEU A N 1
ATOM 1824 C CA . LEU A 1 229 ? 3.316 20.827 23.784 1 90.13 229 LEU A CA 1
ATOM 1825 C C . LEU A 1 229 ? 4.312 19.843 23.18 1 90.13 229 LEU A C 1
ATOM 1827 O O . LEU A 1 229 ? 5.499 19.872 23.512 1 90.13 229 LEU A O 1
ATOM 1831 N N . PRO A 1 230 ? 3.807 19.056 22.307 1 86.62 230 PRO A N 1
ATOM 1832 C CA . PRO A 1 230 ? 4.769 18.216 21.589 1 86.62 230 PRO A CA 1
ATOM 1833 C C . PRO A 1 230 ? 5.815 19.031 20.833 1 86.62 230 PRO A C 1
ATOM 1835 O O . PRO A 1 230 ? 5.541 20.159 20.417 1 86.62 230 PRO A O 1
ATOM 1838 N N . PRO A 1 231 ? 7.034 18.569 20.722 1 77.79 231 PRO A N 1
ATOM 1839 C CA . PRO A 1 231 ? 8.17 19.312 20.17 1 77.79 231 PRO A CA 1
ATOM 1840 C C . PRO A 1 231 ? 7.868 19.921 18.803 1 77.79 231 PRO A C 1
ATOM 1842 O O . PRO A 1 231 ? 8.354 21.011 18.488 1 77.79 231 PRO A O 1
ATOM 1845 N N . LYS A 1 232 ? 7.045 19.521 17.935 1 82.52 232 LYS A N 1
ATOM 1846 C CA . LYS A 1 232 ? 6.817 20.049 16.593 1 82.52 232 LYS A CA 1
ATOM 1847 C C . LYS A 1 232 ? 5.442 20.703 16.486 1 82.52 232 LYS A C 1
ATOM 1849 O O . LYS A 1 232 ? 5.108 21.291 15.456 1 82.52 232 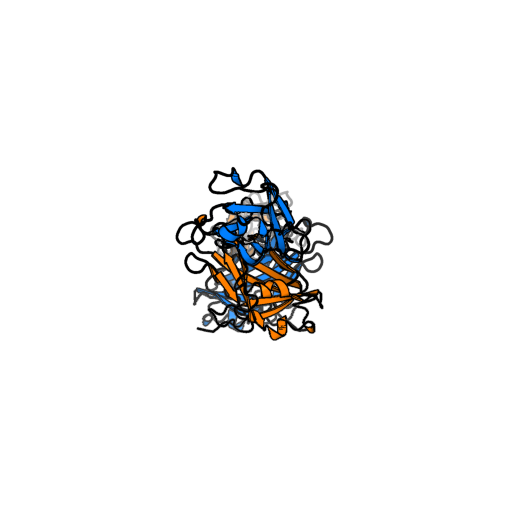LYS A O 1
ATOM 1854 N N . LYS A 1 233 ? 4.921 20.78 17.613 1 88.51 233 LYS A N 1
ATOM 1855 C CA . LYS A 1 233 ? 3.612 21.427 17.612 1 88.51 233 LYS A CA 1
ATOM 1856 C C . LYS A 1 233 ? 3.736 22.919 17.904 1 88.51 233 LYS A C 1
ATOM 1858 O O . LYS A 1 233 ? 4.521 23.326 18.763 1 88.51 233 LYS A O 1
ATOM 1863 N N . THR A 1 234 ? 3.049 23.66 17.124 1 92.39 234 THR A N 1
ATOM 1864 C CA . THR A 1 234 ? 3.096 25.108 17.29 1 92.39 234 THR A CA 1
ATOM 1865 C C . THR A 1 234 ? 1.687 25.692 17.339 1 92.39 234 THR A C 1
ATOM 1867 O O . THR A 1 234 ? 0.744 25.098 16.812 1 92.39 234 THR A O 1
ATOM 1870 N N . VAL A 1 235 ? 1.56 26.782 18.017 1 95.14 235 VAL A N 1
ATOM 1871 C CA . VAL A 1 235 ? 0.323 27.553 18.093 1 95.14 235 VAL A CA 1
ATOM 1872 C C . VAL A 1 235 ? 0.601 29.012 17.742 1 95.14 235 VAL A C 1
ATOM 1874 O O . VAL A 1 235 ? 1.497 29.636 18.316 1 95.14 235 VAL A O 1
ATOM 1877 N N . TRP A 1 236 ? -0.096 29.505 16.769 1 96.38 236 TRP A N 1
ATOM 1878 C CA . TRP A 1 236 ? 0.055 30.916 16.431 1 96.38 236 TRP A CA 1
ATOM 1879 C C . TRP A 1 236 ? -0.98 31.765 17.16 1 96.38 236 TRP A C 1
ATOM 1881 O O . TRP A 1 236 ? -2.154 31.394 17.237 1 96.38 236 TRP A O 1
ATOM 1891 N N . ALA A 1 237 ? -0.514 32.93 17.66 1 97.11 237 ALA A N 1
ATOM 1892 C CA . ALA A 1 237 ? -1.434 33.855 18.318 1 97.11 237 ALA A CA 1
ATOM 1893 C C . ALA A 1 237 ? -1.059 35.304 18.023 1 97.11 237 ALA A C 1
ATOM 1895 O O . ALA A 1 237 ? 0.12 35.666 18.056 1 97.11 237 ALA A O 1
ATOM 1896 N N . GLU A 1 238 ? -1.947 36.016 17.616 1 97.78 238 GLU A N 1
ATOM 1897 C CA . GLU A 1 238 ? -1.921 37.476 17.62 1 97.78 238 GLU A CA 1
ATOM 1898 C C . GLU A 1 238 ? -2.764 38.04 18.76 1 97.78 238 GLU A C 1
ATOM 1900 O O . GLU A 1 238 ? -3.94 37.698 18.897 1 97.78 238 GLU A O 1
ATOM 1905 N N . TYR A 1 239 ? -2.152 38.912 19.548 1 97.92 239 TYR A N 1
ATOM 1906 C CA . TYR A 1 239 ? -2.888 39.375 20.719 1 97.92 239 TYR A CA 1
ATOM 1907 C C . TYR A 1 239 ? -2.489 40.799 21.088 1 97.92 239 TYR A C 1
ATOM 1909 O O . TYR A 1 239 ? -1.496 41.323 20.577 1 97.92 239 TYR A O 1
ATOM 1917 N N . LYS A 1 240 ? -3.337 41.327 21.874 1 98.1 240 LYS A N 1
ATOM 1918 C CA . LYS A 1 240 ? -3.158 42.673 22.41 1 98.1 240 LYS A CA 1
ATOM 1919 C C . LYS A 1 240 ? -3.144 42.66 23.936 1 98.1 240 LYS A C 1
ATOM 1921 O O . LYS A 1 240 ? -3.981 42.009 24.564 1 98.1 240 LYS A O 1
ATOM 1926 N N . LEU A 1 241 ? -2.145 43.313 24.512 1 98.4 241 LEU A N 1
ATOM 1927 C CA . LEU A 1 241 ? -2.084 43.549 25.951 1 98.4 241 LEU A CA 1
ATOM 1928 C C . LEU A 1 241 ? -2.3 45.025 26.269 1 98.4 241 LEU A C 1
ATOM 1930 O O . LEU A 1 241 ? -1.81 45.897 25.548 1 98.4 241 LEU A O 1
ATOM 1934 N N . ARG A 1 242 ? -3.082 45.181 27.386 1 98.21 242 ARG A N 1
ATOM 1935 C CA . ARG A 1 242 ? -3.406 46.564 27.722 1 98.21 242 ARG A CA 1
ATOM 1936 C C . ARG A 1 242 ? -3.342 46.791 29.229 1 98.21 242 ARG A C 1
ATOM 1938 O O . ARG A 1 242 ? -3.694 45.906 30.011 1 98.21 242 ARG A O 1
ATOM 1945 N N . VAL A 1 243 ? -2.885 47.941 29.588 1 97.98 243 VAL A N 1
ATOM 1946 C CA . VAL A 1 243 ? -3.105 48.513 30.912 1 97.98 243 VAL A CA 1
ATOM 1947 C C . VAL A 1 243 ? -4.15 49.624 30.828 1 97.98 243 VAL A C 1
ATOM 1949 O O . VAL A 1 243 ? -3.972 50.597 30.092 1 97.98 243 VAL A O 1
ATOM 1952 N N . LEU A 1 244 ? -5.135 49.457 31.562 1 97 244 LEU A N 1
ATOM 1953 C CA . LEU A 1 244 ? -6.256 50.383 31.444 1 97 244 LEU A CA 1
ATOM 1954 C C . LEU A 1 244 ? -6.009 51.644 32.266 1 97 244 LEU A C 1
ATOM 1956 O O . LEU A 1 244 ? -5.54 51.566 33.403 1 97 244 LEU A O 1
ATOM 1960 N N . ASN A 1 245 ? -6.185 52.725 31.582 1 96.55 245 ASN A N 1
ATOM 1961 C CA . ASN A 1 245 ? -6.261 53.992 32.3 1 96.55 245 ASN A CA 1
ATOM 1962 C C . ASN A 1 245 ? -7.621 54.178 32.968 1 96.55 245 ASN A C 1
ATOM 1964 O O . ASN A 1 245 ? -8.656 54.123 32.303 1 96.55 245 ASN A O 1
ATOM 1968 N N . GLN A 1 246 ? -7.664 54.371 34.194 1 94.84 246 GLN A N 1
ATOM 1969 C CA . GLN A 1 246 ? -8.91 54.361 34.953 1 94.84 246 GLN A CA 1
ATOM 1970 C C . GLN A 1 246 ? -9.465 55.773 35.117 1 94.84 246 GLN A C 1
ATOM 1972 O O . GLN A 1 246 ? -10.463 55.976 35.812 1 94.84 246 GLN A O 1
ATOM 1977 N N . GLN A 1 247 ? -8.848 56.712 34.498 1 93.78 247 GLN A N 1
ATOM 1978 C CA . GLN A 1 247 ? -9.378 58.07 34.442 1 93.78 247 GLN A CA 1
ATOM 1979 C C . GLN A 1 247 ? -10.358 58.231 33.283 1 93.78 247 GLN A C 1
ATOM 1981 O O . GLN A 1 247 ? -10.219 57.572 32.25 1 93.78 247 GLN A O 1
ATOM 1986 N N . PRO A 1 248 ? -11.284 59.198 33.589 1 88.49 248 PRO A N 1
ATOM 1987 C CA . PRO A 1 248 ? -12.201 59.472 32.48 1 88.49 248 PRO A CA 1
ATOM 1988 C C . PRO A 1 248 ? -11.478 59.938 31.218 1 88.49 248 PRO A C 1
ATOM 1990 O O . PRO A 1 248 ? -10.623 60.825 31.283 1 88.49 248 PRO A O 1
ATOM 1993 N N . HIS A 1 249 ? -11.641 59.351 30.17 1 87.63 249 HIS A N 1
ATOM 1994 C CA . HIS A 1 249 ? -11.11 59.691 28.855 1 87.63 249 HIS A CA 1
ATOM 1995 C C . HIS A 1 249 ? -9.617 59.391 28.769 1 87.63 249 HIS A C 1
ATOM 1997 O O . HIS A 1 249 ? -8.925 59.911 27.891 1 87.63 249 HIS A O 1
ATOM 2003 N N . GLY A 1 250 ? -9.045 58.746 29.78 1 88.38 250 GLY A N 1
ATOM 2004 C CA . GLY A 1 250 ? -7.643 58.364 29.727 1 88.38 250 GLY A CA 1
ATOM 2005 C C . GLY A 1 250 ? -7.335 57.377 28.617 1 88.38 250 GLY A C 1
ATOM 2006 O O . GLY A 1 250 ? -8.207 56.611 28.201 1 88.38 250 GLY A O 1
ATOM 2007 N N . LYS A 1 251 ? -6.15 57.477 28.156 1 93.52 251 LYS A N 1
ATOM 2008 C CA . LYS A 1 251 ? -5.721 56.572 27.093 1 93.52 251 LYS A CA 1
ATOM 2009 C C . LYS A 1 251 ? -5.085 55.31 27.669 1 93.52 251 LYS A C 1
ATOM 2011 O O . LYS A 1 251 ? -4.183 55.389 28.506 1 93.52 251 LYS A O 1
ATOM 2016 N N . HIS A 1 252 ? -5.56 54.224 27.253 1 96.12 252 HIS A N 1
ATOM 2017 C CA . HIS A 1 252 ? -4.956 52.959 27.656 1 96.12 252 HIS A CA 1
ATOM 2018 C C . HIS A 1 252 ? -3.601 52.757 26.984 1 96.12 252 HIS A C 1
ATOM 2020 O O . HIS A 1 252 ? -3.358 53.285 25.897 1 96.12 252 HIS A O 1
ATOM 2026 N N . VAL A 1 253 ? -2.737 52.145 27.7 1 97.26 253 VAL A N 1
ATOM 2027 C CA . VAL A 1 253 ? -1.5 51.691 27.073 1 97.26 253 VAL A CA 1
ATOM 2028 C C . VAL A 1 253 ? -1.704 50.303 26.47 1 97.26 253 VAL A C 1
ATOM 2030 O O . VAL A 1 253 ? -2.143 49.379 27.158 1 97.26 253 VAL A O 1
ATOM 2033 N N . GLU A 1 254 ? -1.442 50.164 25.213 1 97.34 254 GLU A N 1
ATOM 2034 C CA . GLU A 1 254 ? -1.7 48.896 24.538 1 97.34 254 GLU A CA 1
ATOM 2035 C C . GLU A 1 254 ? -0.532 48.502 23.639 1 97.34 254 GLU A C 1
ATOM 2037 O O . GLU A 1 254 ? 0.088 49.359 23.006 1 97.34 254 GLU A O 1
ATOM 2042 N N . GLU A 1 255 ? -0.173 47.324 23.657 1 97.62 255 GLU A N 1
ATOM 2043 C CA . GLU A 1 255 ? 0.812 46.728 22.76 1 97.62 255 GLU A CA 1
ATOM 2044 C C . GLU A 1 255 ? 0.247 45.494 22.062 1 97.62 255 GLU A C 1
ATOM 2046 O O . GLU A 1 255 ? -0.485 44.711 22.671 1 97.62 255 GLU A O 1
ATOM 2051 N N . LYS A 1 256 ? 0.535 45.406 20.787 1 96.86 256 LYS A N 1
ATOM 2052 C CA . LYS A 1 256 ? 0.095 44.283 19.963 1 96.86 256 LYS A CA 1
ATOM 2053 C C . LYS A 1 256 ? 1.286 43.502 19.418 1 96.86 256 LYS A C 1
ATOM 2055 O O . LYS A 1 256 ? 2.316 44.087 19.077 1 96.86 256 LYS A O 1
ATOM 2060 N N . THR A 1 257 ? 1.164 42.175 19.363 1 96.14 257 THR A N 1
ATOM 2061 C CA . THR A 1 257 ? 2.207 41.335 18.786 1 96.14 257 THR A CA 1
ATOM 2062 C C . THR A 1 257 ? 1.628 40.008 18.303 1 96.14 257 THR A C 1
ATOM 2064 O O . THR A 1 257 ? 0.433 39.751 18.463 1 96.14 257 THR A O 1
ATOM 2067 N N . SER A 1 258 ? 2.365 39.302 17.493 1 95.79 258 SER A N 1
ATOM 2068 C CA . SER A 1 258 ? 2.017 37.958 17.041 1 95.79 258 SER A CA 1
ATOM 2069 C C . SER A 1 258 ? 3.24 37.047 17.026 1 95.79 258 SER A C 1
ATOM 2071 O O . SER A 1 258 ? 4.356 37.501 16.766 1 95.79 258 SER A O 1
ATOM 2073 N N . ARG A 1 259 ? 2.952 35.765 17.42 1 94.55 259 ARG A N 1
ATOM 2074 C CA . ARG A 1 259 ? 4.059 34.815 17.449 1 94.55 259 ARG A CA 1
ATOM 2075 C C . ARG A 1 259 ? 3.552 33.38 17.345 1 94.55 259 ARG A C 1
ATOM 2077 O O . ARG A 1 259 ? 2.392 33.102 17.656 1 94.55 259 ARG A O 1
ATOM 2084 N N . TRP A 1 260 ? 4.475 32.609 16.794 1 94.3 260 TRP A N 1
ATOM 2085 C CA . TRP A 1 260 ? 4.294 31.169 16.945 1 94.3 260 TRP A CA 1
ATOM 2086 C C . TRP A 1 260 ? 4.816 30.694 18.297 1 94.3 260 TRP A C 1
ATOM 2088 O O . TRP A 1 260 ? 5.975 30.936 18.642 1 94.3 260 TRP A O 1
ATOM 2098 N N . LEU A 1 261 ? 3.978 30.112 19.069 1 95.55 261 LEU A N 1
ATOM 2099 C CA . LEU A 1 261 ? 4.361 29.551 20.36 1 95.55 261 LEU A CA 1
ATOM 2100 C C . LEU A 1 261 ? 4.699 28.07 20.23 1 95.55 261 LEU A C 1
ATOM 2102 O O . LEU A 1 261 ? 4.045 27.343 19.478 1 95.55 261 LEU A O 1
ATOM 2106 N N . THR A 1 262 ? 5.73 27.665 20.947 1 94.19 262 THR A N 1
ATOM 2107 C CA . THR A 1 262 ? 6.212 26.288 20.982 1 94.19 262 THR A CA 1
ATOM 2108 C C . THR A 1 262 ? 6.399 25.818 22.421 1 94.19 262 THR A C 1
ATOM 2110 O O . THR A 1 262 ? 6.145 26.57 23.364 1 94.19 262 THR A O 1
ATOM 2113 N N . SER A 1 263 ? 6.876 24.553 22.512 1 94.32 263 SER A N 1
ATOM 2114 C CA . SER A 1 263 ? 7.111 24.02 23.85 1 94.32 263 SER A CA 1
ATOM 2115 C C . SER A 1 263 ? 8.248 24.759 24.548 1 94.32 263 SER A C 1
ATOM 2117 O O . SER A 1 263 ? 8.272 24.853 25.777 1 94.32 263 SER A O 1
ATOM 2119 N N . SER A 1 264 ? 9.124 25.363 23.751 1 93.87 264 SER A N 1
ATOM 2120 C CA . SER A 1 264 ? 10.264 26.071 24.325 1 93.87 264 SER A CA 1
ATOM 2121 C C . SER A 1 264 ? 9.973 27.56 24.472 1 93.87 264 SER A C 1
ATOM 2123 O O . SER A 1 264 ? 10.693 28.273 25.174 1 93.87 264 SER A O 1
ATOM 2125 N N . SER A 1 265 ? 8.932 27.993 23.79 1 94.45 265 SER A N 1
ATOM 2126 C CA . SER A 1 265 ? 8.585 29.41 23.811 1 94.45 265 SER A CA 1
ATOM 2127 C C . SER A 1 265 ? 7.074 29.609 23.864 1 94.45 265 SER A C 1
ATOM 2129 O 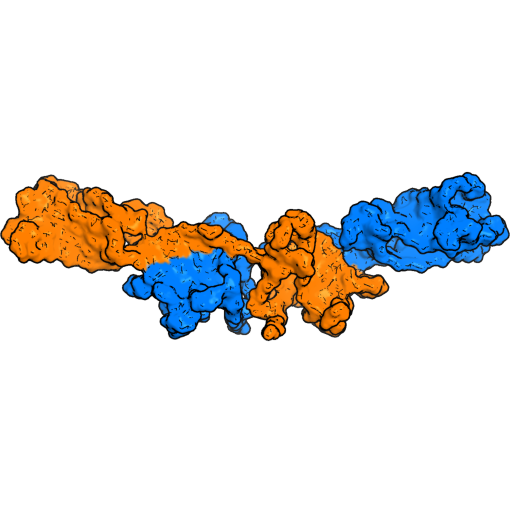O . SER A 1 265 ? 6.449 29.934 22.852 1 94.45 265 SER A O 1
ATOM 2131 N N . TYR A 1 266 ? 6.537 29.437 25.1 1 96.1 266 TYR A N 1
ATOM 2132 C CA . TYR A 1 266 ? 5.087 29.46 25.249 1 96.1 266 TYR A CA 1
ATOM 2133 C C . TYR A 1 266 ? 4.64 30.675 26.053 1 96.1 266 TYR A C 1
ATOM 2135 O O . TYR A 1 266 ? 3.486 30.755 26.48 1 96.1 266 TYR A O 1
ATOM 2143 N N . THR A 1 267 ? 5.532 31.613 26.402 1 95.3 267 THR A N 1
ATOM 2144 C CA . THR A 1 267 ? 5.279 32.903 27.034 1 95.3 267 THR A CA 1
ATOM 2145 C C . THR A 1 267 ? 5.867 34.038 26.201 1 95.3 267 THR A C 1
ATOM 2147 O O . THR A 1 267 ? 7.057 34.026 25.878 1 95.3 267 THR A O 1
ATOM 2150 N N . ARG A 1 268 ? 4.995 34.947 25.834 1 93.86 268 ARG A N 1
ATOM 2151 C CA . ARG A 1 268 ? 5.437 36.074 25.019 1 93.86 268 ARG A CA 1
ATOM 2152 C C . ARG A 1 268 ? 4.797 37.375 25.492 1 93.86 268 ARG A C 1
ATOM 2154 O O . ARG A 1 268 ? 3.629 37.391 25.886 1 93.86 268 ARG A O 1
ATOM 2161 N N . GLY A 1 269 ? 5.586 38.403 25.46 1 95.96 269 GLY A N 1
ATOM 2162 C CA . GLY A 1 269 ? 5.073 39.684 25.919 1 95.96 269 GLY A CA 1
ATOM 2163 C C . GLY A 1 269 ? 6.088 40.807 25.813 1 95.96 269 GLY A C 1
ATOM 2164 O O . GLY A 1 269 ? 6.886 40.842 24.874 1 95.96 269 GLY A O 1
ATOM 2165 N N . PHE A 1 270 ? 5.88 41.78 26.702 1 97.68 270 PHE A N 1
ATOM 2166 C CA . PHE A 1 270 ? 6.633 43.025 26.606 1 97.68 270 PHE A CA 1
ATOM 2167 C C . PHE A 1 270 ? 7.35 43.327 27.916 1 97.68 270 PHE A C 1
ATOM 2169 O O . PHE A 1 270 ? 6.72 43.728 28.897 1 97.68 270 PHE A O 1
ATOM 2176 N N . PRO A 1 271 ? 8.665 43.187 27.88 1 96.88 271 PRO A N 1
ATOM 2177 C CA . PRO A 1 271 ? 9.401 43.498 29.108 1 96.88 271 PRO A CA 1
ATOM 2178 C C . PRO A 1 271 ? 9.289 44.968 29.507 1 96.88 271 PRO A C 1
ATOM 2180 O O . PRO A 1 271 ? 9.306 45.291 30.697 1 96.88 271 PRO A O 1
ATOM 2183 N N . LYS A 1 272 ? 9.18 45.781 28.465 1 97.24 272 LYS A N 1
ATOM 2184 C CA . LYS A 1 272 ? 9.07 47.215 28.717 1 97.24 272 LYS A CA 1
ATOM 2185 C C . LYS A 1 272 ? 7.697 47.741 28.309 1 97.24 272 LYS A C 1
ATOM 2187 O O . LYS A 1 272 ? 7.596 48.677 27.512 1 97.24 272 LYS A O 1
ATOM 2192 N N . PHE A 1 273 ? 6.779 47.255 28.997 1 97.73 273 PHE A N 1
ATOM 2193 C CA . PHE A 1 273 ? 5.406 47.581 28.63 1 97.73 273 PHE A CA 1
ATOM 2194 C C . PHE A 1 273 ? 5.09 49.037 28.954 1 97.73 273 PHE A C 1
ATOM 2196 O O . PHE A 1 273 ? 4.476 49.738 28.148 1 97.73 273 PHE A O 1
ATOM 2203 N N . MET A 1 274 ? 5.422 49.462 30.199 1 96.06 274 MET A N 1
ATOM 2204 C CA . MET A 1 274 ? 5.232 50.849 30.614 1 96.06 274 MET A CA 1
ATOM 2205 C C . MET A 1 274 ? 6.221 51.229 31.711 1 96.06 274 MET A C 1
ATOM 2207 O O . MET A 1 274 ? 6.507 50.426 32.6 1 96.06 274 MET A O 1
ATOM 2211 N N . PRO A 1 275 ? 6.623 52.422 31.719 1 96.62 275 PRO A N 1
ATOM 2212 C CA . PRO A 1 275 ? 7.543 52.836 32.781 1 96.62 275 PRO A CA 1
ATOM 2213 C C . PRO A 1 275 ? 6.89 52.831 34.162 1 96.62 275 PRO A C 1
ATOM 2215 O O . PRO A 1 275 ? 5.749 53.274 34.311 1 96.62 275 PRO A O 1
ATOM 2218 N N . LEU A 1 276 ? 7.704 52.455 35.095 1 95.73 276 LEU A N 1
ATOM 2219 C CA . LEU A 1 276 ? 7.194 52.399 36.461 1 95.73 276 LEU A CA 1
ATOM 2220 C C . LEU A 1 276 ? 6.832 53.793 36.963 1 95.73 276 LEU A C 1
ATOM 2222 O O . LEU A 1 276 ? 5.891 53.951 37.744 1 95.73 276 LEU A O 1
ATOM 2226 N N . GLY A 1 277 ? 7.654 54.749 36.517 1 94.12 277 GLY A N 1
ATOM 2227 C CA . GLY A 1 277 ? 7.35 56.123 36.884 1 94.12 277 GLY A CA 1
ATOM 2228 C C . GLY A 1 277 ? 5.949 56.549 36.49 1 94.12 277 GLY A C 1
ATOM 2229 O O . GLY A 1 277 ? 5.259 57.221 37.26 1 94.12 277 GLY A O 1
ATOM 2230 N N . ASP A 1 278 ? 5.593 56.15 35.351 1 94.45 278 ASP A N 1
ATOM 2231 C CA . ASP A 1 278 ? 4.253 56.468 34.869 1 94.45 278 ASP A CA 1
ATOM 2232 C C . ASP A 1 278 ? 3.192 55.686 35.641 1 94.45 278 ASP A C 1
ATOM 2234 O O . ASP A 1 278 ? 2.125 56.219 35.953 1 94.45 278 ASP A O 1
ATOM 2238 N N . LEU A 1 279 ? 3.473 54.532 35.958 1 94.48 279 LEU A N 1
ATOM 2239 C CA . LEU A 1 279 ? 2.546 53.65 36.659 1 94.48 279 LEU A CA 1
ATOM 2240 C C . LEU A 1 279 ? 2.268 54.163 38.068 1 94.48 279 LEU A C 1
ATOM 2242 O O . LEU A 1 279 ? 1.13 54.108 38.539 1 94.48 279 LEU A O 1
ATOM 2246 N N . ARG A 1 280 ? 3.222 54.679 38.65 1 90.08 280 ARG A N 1
ATOM 2247 C CA . ARG A 1 280 ? 3.124 55.1 40.044 1 90.08 280 ARG A CA 1
ATOM 2248 C C . ARG A 1 280 ? 2.581 56.521 40.151 1 90.08 280 ARG A C 1
ATOM 2250 O O . ARG A 1 280 ? 2.158 56.95 41.226 1 90.08 280 ARG A O 1
ATOM 2257 N N . ASP A 1 281 ? 2.639 57.172 39.001 1 92.39 281 ASP A N 1
ATOM 2258 C CA . ASP A 1 281 ? 2.124 58.538 38.988 1 92.39 281 ASP A CA 1
ATOM 2259 C C . ASP A 1 281 ? 0.599 58.55 39.07 1 92.39 281 ASP A C 1
ATOM 2261 O O . ASP A 1 281 ? -0.083 58.295 38.075 1 92.39 281 ASP A O 1
ATOM 2265 N N . VAL A 1 282 ? 0.081 58.978 40.122 1 89.3 282 VAL A N 1
ATOM 2266 C CA . VAL A 1 282 ? -1.35 58.949 40.403 1 89.3 282 VAL A CA 1
ATOM 2267 C C . VAL A 1 282 ? -2.094 59.82 39.393 1 89.3 282 VAL A C 1
ATOM 2269 O O . VAL A 1 282 ? -3.227 59.514 39.015 1 89.3 282 VAL A O 1
ATOM 2272 N N . SER A 1 283 ? -1.421 60.763 38.968 1 91.5 283 SER A N 1
ATOM 2273 C CA . SER A 1 283 ? -2.067 61.699 38.054 1 91.5 283 SER A CA 1
ATOM 2274 C C . SER A 1 283 ? -2.321 61.057 36.694 1 91.5 283 SER A C 1
ATOM 2276 O O . SER A 1 283 ? -3.188 61.507 35.942 1 91.5 283 SER A O 1
ATOM 2278 N N . LYS A 1 284 ? -1.618 60.059 36.449 1 93.16 284 LYS A N 1
ATOM 2279 C CA . LYS A 1 284 ? -1.75 59.425 35.14 1 93.16 284 LYS A CA 1
ATOM 2280 C C . LYS A 1 284 ? -2.899 58.421 35.127 1 93.16 284 LYS A C 1
ATOM 2282 O O . LYS A 1 284 ? -3.393 58.049 34.062 1 93.16 284 LYS A O 1
ATOM 2287 N N . GLY A 1 285 ? -3.301 57.878 36.273 1 94.39 285 GLY A N 1
ATOM 2288 C CA . GLY A 1 285 ? -4.576 57.193 36.411 1 94.39 285 GLY A CA 1
ATOM 2289 C C . GLY A 1 285 ? -4.483 55.702 36.146 1 94.39 285 GLY A C 1
ATOM 2290 O O . GLY A 1 285 ? -5.504 55.031 35.979 1 94.39 285 GLY A O 1
ATOM 2291 N N . TYR A 1 286 ? -3.287 55.097 36.132 1 97.01 286 TYR A N 1
ATOM 2292 C CA . TYR A 1 286 ? -3.148 53.679 35.821 1 97.01 286 TYR A CA 1
ATOM 2293 C C . TYR A 1 286 ? -3.344 52.825 37.067 1 97.01 286 TYR A C 1
ATOM 2295 O O . TYR A 1 286 ? -3.768 51.67 36.976 1 97.01 286 TYR A O 1
ATOM 2303 N N . VAL A 1 287 ? -2.997 53.385 38.127 1 96.18 287 VAL A N 1
ATOM 2304 C CA . VAL A 1 287 ? -3.313 52.757 39.406 1 96.18 287 VAL A CA 1
ATOM 2305 C C . VAL A 1 287 ? -4.297 53.629 40.182 1 96.18 287 VAL A C 1
ATOM 2307 O O . VAL A 1 287 ? -4.012 54.795 40.466 1 96.18 287 VAL A O 1
ATOM 2310 N N . LYS A 1 288 ? -5.388 53.074 40.409 1 94.94 288 LYS A N 1
ATOM 2311 C CA . LYS A 1 288 ? -6.42 53.754 41.186 1 94.94 288 LYS A CA 1
ATOM 2312 C C . LYS A 1 288 ? -6.858 52.908 42.378 1 94.94 288 LYS A C 1
ATOM 2314 O O . LYS A 1 288 ? -7.141 51.717 42.23 1 94.94 288 LYS A O 1
ATOM 2319 N N . SER A 1 289 ? -6.973 53.557 43.55 1 94.68 289 SER A N 1
ATOM 2320 C CA . SER A 1 289 ? -7.306 52.836 44.774 1 94.68 289 SER A CA 1
ATOM 2321 C C . SER A 1 289 ? -6.442 51.589 44.933 1 94.68 289 SER A C 1
ATOM 2323 O O . SER A 1 289 ? -6.959 50.497 45.183 1 94.68 289 SER A O 1
ATOM 2325 N N . ASP A 1 290 ? -5.212 51.677 44.531 1 95.93 290 ASP A N 1
ATOM 2326 C CA . ASP A 1 290 ? -4.185 50.648 44.66 1 95.93 290 ASP A CA 1
ATOM 2327 C C . ASP A 1 290 ? -4.522 49.425 43.809 1 95.93 290 ASP A C 1
ATOM 2329 O O . ASP A 1 290 ? -4.292 48.289 44.227 1 95.93 290 ASP A O 1
ATOM 2333 N N . THR A 1 291 ? -5.224 49.75 42.698 1 97.16 291 THR A N 1
ATOM 2334 C CA . THR A 1 291 ? -5.626 48.662 41.814 1 97.16 291 THR A CA 1
ATOM 2335 C C . THR A 1 291 ? -5.114 48.9 40.396 1 97.16 291 THR A C 1
ATOM 2337 O O . THR A 1 291 ? -5.293 49.985 39.839 1 97.16 291 THR A O 1
ATOM 2340 N N . LEU A 1 292 ? -4.403 47.959 39.911 1 97.65 292 LEU A N 1
ATOM 2341 C CA . LEU A 1 292 ? -3.995 47.939 38.51 1 97.65 292 LEU A CA 1
ATOM 2342 C C . LEU A 1 292 ? -4.908 47.032 37.691 1 97.65 292 LEU A C 1
ATOM 2344 O O . LEU A 1 292 ? -5.257 45.935 38.132 1 97.65 292 LEU A O 1
ATOM 2348 N N . ILE A 1 293 ? -5.335 47.463 36.488 1 98.28 293 ILE A N 1
ATOM 2349 C CA . ILE A 1 293 ? -6.168 46.638 35.62 1 98.28 293 ILE A CA 1
ATOM 2350 C C . ILE A 1 293 ? -5.412 46.316 34.333 1 98.28 293 ILE A C 1
ATOM 2352 O O . ILE A 1 293 ? -5.015 47.222 33.596 1 98.28 293 ILE A O 1
ATOM 2356 N N . VAL A 1 294 ? -5.184 45.054 34.147 1 98.46 294 VAL A N 1
ATOM 2357 C CA . VAL A 1 294 ? -4.496 44.558 32.96 1 98.46 294 VAL A CA 1
ATOM 2358 C C . VAL A 1 294 ? -5.453 43.714 32.121 1 98.46 294 VAL A C 1
ATOM 2360 O O . VAL A 1 294 ? -6.257 42.953 32.664 1 98.46 294 VAL A O 1
ATOM 2363 N N . GLU A 1 295 ? -5.339 43.857 30.81 1 98.4 295 GLU A N 1
ATOM 2364 C CA . GLU A 1 295 ? -6.217 43.115 29.909 1 98.4 295 GLU A CA 1
ATOM 2365 C C . GLU A 1 295 ? -5.42 42.424 28.806 1 98.4 295 GLU A C 1
ATOM 2367 O O . GLU A 1 295 ? -4.449 42.983 28.293 1 98.4 295 GLU A O 1
ATOM 2372 N N . ALA A 1 296 ? -5.803 41.272 28.498 1 98.45 296 ALA A N 1
ATOM 2373 C CA . ALA A 1 296 ? -5.321 40.548 27.324 1 98.45 296 ALA A CA 1
ATOM 2374 C C . ALA A 1 296 ? -6.467 40.231 26.367 1 98.45 296 ALA A C 1
ATOM 2376 O O . ALA A 1 296 ? -7.568 39.883 26.801 1 98.45 296 ALA A O 1
ATOM 2377 N N . GLU A 1 297 ? -6.178 40.419 25.102 1 98.16 297 GLU A N 1
ATOM 2378 C CA . GLU A 1 297 ? -7.14 40.084 24.056 1 98.16 297 GLU A CA 1
ATOM 2379 C C . GLU A 1 297 ? -6.473 39.32 22.916 1 98.16 297 GLU A C 1
ATOM 2381 O O . GLU A 1 297 ? -5.564 39.838 22.263 1 98.16 297 GLU A O 1
ATOM 2386 N N . ILE A 1 298 ? -6.943 38.112 22.673 1 97.92 298 ILE A N 1
ATOM 2387 C CA . ILE A 1 298 ? -6.465 37.342 21.53 1 97.92 298 ILE A CA 1
ATOM 2388 C C . ILE A 1 298 ? -7.232 37.751 20.275 1 97.92 298 ILE A C 1
ATOM 2390 O O . ILE A 1 298 ? -8.462 37.68 20.241 1 97.92 298 ILE A O 1
ATOM 2394 N N . LEU A 1 299 ? -6.518 38.217 19.316 1 97.92 299 LEU A N 1
ATOM 2395 C CA . LEU A 1 299 ? -7.119 38.739 18.094 1 97.92 299 LEU A CA 1
ATOM 2396 C C . LEU A 1 299 ? -7.277 37.636 17.052 1 97.92 299 LEU A C 1
ATOM 2398 O O . LEU A 1 299 ? -8.282 37.589 16.34 1 97.92 299 LEU A O 1
ATOM 2402 N N . THR A 1 300 ? -6.299 36.82 16.879 1 97.53 300 THR A N 1
ATOM 2403 C CA . THR A 1 300 ? -6.286 35.686 15.962 1 97.53 300 THR A CA 1
ATOM 2404 C C . THR A 1 300 ? -5.531 34.508 16.57 1 97.53 300 THR A C 1
ATOM 2406 O O . THR A 1 300 ? -4.538 34.697 17.276 1 97.53 300 THR A O 1
ATOM 2409 N N . LEU A 1 301 ? -6.027 33.305 16.316 1 97.43 301 LEU A N 1
ATOM 2410 C CA . LEU A 1 301 ? -5.425 32.103 16.883 1 97.43 301 LEU A CA 1
ATOM 2411 C C . LEU A 1 301 ? -5.485 30.946 15.891 1 97.43 301 LEU A C 1
ATOM 2413 O O . LEU A 1 301 ? -6.476 30.787 15.175 1 97.43 301 LEU A O 1
ATOM 2417 N N . SER A 1 302 ? -4.381 30.191 15.85 1 97.26 302 SER A N 1
ATOM 2418 C CA . SER A 1 302 ? -4.449 28.933 15.113 1 97.26 302 SER A CA 1
ATOM 2419 C C . SER A 1 302 ? -5.097 27.836 15.951 1 97.26 302 SER A C 1
ATOM 2421 O O . SER A 1 302 ? -4.757 27.659 17.123 1 97.26 302 SER A O 1
ATOM 2423 N N . VAL A 1 303 ? -6.01 27.127 15.379 1 96.31 303 VAL A N 1
ATOM 2424 C CA . VAL A 1 303 ? -6.683 26.021 16.052 1 96.31 303 VAL A CA 1
ATOM 2425 C C . VAL A 1 303 ? -6.549 24.75 15.217 1 96.31 303 VAL A C 1
ATOM 2427 O O . VAL A 1 303 ? -6.879 24.742 14.028 1 96.31 303 VAL A O 1
ATOM 2430 N N . SER A 1 304 ? -6.053 23.699 15.836 1 94.62 304 SER A N 1
ATOM 2431 C CA . SER A 1 304 ? -5.906 22.42 15.151 1 94.62 304 SER A CA 1
ATOM 2432 C C . SER A 1 304 ? -6.78 21.346 15.79 1 94.62 304 SER A C 1
ATOM 2434 O O . SER A 1 304 ? -6.827 21.225 17.016 1 94.62 304 SER A O 1
ATOM 2436 N N . LYS A 1 305 ? -7.524 20.623 14.937 1 94.97 305 LYS A N 1
ATOM 2437 C CA . LYS A 1 305 ? -8.374 19.519 15.373 1 94.97 305 LYS A CA 1
ATOM 2438 C C . LYS A 1 305 ? -8.116 18.265 14.543 1 94.97 305 LYS A C 1
ATOM 2440 O O . LYS A 1 305 ? -7.972 18.342 13.321 1 94.97 305 LYS A O 1
ATOM 2445 N N . LEU A 1 306 ? -8.004 17.149 15.224 1 94.84 306 LEU A N 1
ATOM 2446 C CA . LEU A 1 306 ? -7.887 15.873 14.528 1 94.84 306 LEU A CA 1
ATOM 2447 C C . LEU A 1 306 ? -9.263 15.275 14.254 1 94.84 306 LEU A C 1
ATOM 2449 O O . LEU A 1 306 ? -10.195 15.466 15.038 1 94.84 306 LEU A O 1
ATOM 2453 N N . PHE A 1 307 ? -9.338 14.664 13.135 1 91.94 307 PHE A N 1
ATOM 2454 C CA . PHE A 1 307 ? -10.617 14.028 12.842 1 91.94 307 PHE A CA 1
ATOM 2455 C C . PHE A 1 307 ? -10.409 12.679 12.164 1 91.94 3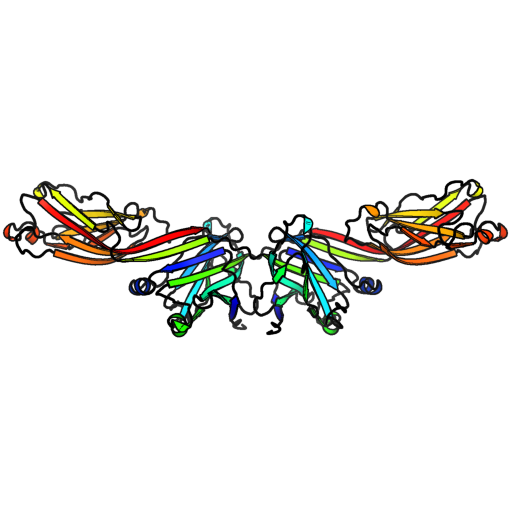07 PHE A C 1
ATOM 2457 O O . PHE A 1 307 ? -9.318 12.39 11.668 1 91.94 307 PHE A O 1
ATOM 2464 N N . SER A 1 308 ? -11.494 11.802 12.375 1 86.09 308 SER A N 1
ATOM 2465 C CA . SER A 1 308 ? -11.617 10.532 11.667 1 86.09 308 SER A CA 1
ATOM 2466 C C . SER A 1 308 ? -12.984 10.4 11.003 1 86.09 308 SER A C 1
ATOM 2468 O O . SER A 1 308 ? -13.995 10.828 11.562 1 86.09 308 SER A O 1
ATOM 2470 N N . HIS A 1 309 ? -13.035 10.042 9.778 1 71.88 309 HIS A N 1
ATOM 2471 C CA . HIS A 1 309 ? -14.327 9.801 9.145 1 71.88 309 HIS A CA 1
ATOM 2472 C C . HIS A 1 309 ? -14.604 8.307 9.01 1 71.88 309 HIS A C 1
ATOM 2474 O O . HIS A 1 309 ? -13.672 7.503 8.932 1 71.88 309 HIS A O 1
ATOM 2480 N N . MET B 1 1 ? 21.925 10.913 -14.435 1 20.9 1 MET B N 1
ATOM 2481 C CA . MET B 1 1 ? 21.136 11.083 -13.219 1 20.9 1 MET B CA 1
ATOM 2482 C C . MET B 1 1 ? 19.72 11.543 -13.548 1 20.9 1 MET B C 1
ATOM 2484 O O . MET B 1 1 ? 19.514 12.686 -13.96 1 20.9 1 MET B O 1
ATOM 2488 N N . ASN B 1 2 ? 18.929 10.771 -14.303 1 29.32 2 ASN B N 1
ATOM 2489 C CA . ASN B 1 2 ? 17.7 11.052 -15.037 1 29.32 2 ASN B CA 1
ATOM 2490 C C . ASN B 1 2 ? 16.658 11.725 -14.148 1 29.32 2 ASN B C 1
ATOM 2492 O O . ASN B 1 2 ? 16.275 11.18 -13.111 1 29.32 2 ASN B O 1
ATOM 2496 N N . SER B 1 3 ? 16.708 12.965 -13.844 1 36.69 3 SER B N 1
ATOM 2497 C CA . SER B 1 3 ? 15.85 13.923 -13.155 1 36.69 3 SER B CA 1
ATOM 2498 C C . SER B 1 3 ? 14.387 13.496 -13.211 1 36.69 3 SER B C 1
ATOM 2500 O O . SER B 1 3 ? 13.745 13.598 -14.258 1 36.69 3 SER B O 1
ATOM 2502 N N . GLY B 1 4 ? 13.913 12.259 -12.755 1 49.38 4 GLY B N 1
ATOM 2503 C CA . GLY B 1 4 ? 12.679 11.504 -12.907 1 49.38 4 GLY B CA 1
ATOM 2504 C C . GLY B 1 4 ? 11.435 12.362 -12.775 1 49.38 4 GLY B C 1
ATOM 2505 O O . GLY B 1 4 ? 11.356 13.218 -11.892 1 49.38 4 GLY B O 1
ATOM 2506 N N . GLY B 1 5 ? 10.783 12.73 -13.79 1 70.68 5 GLY B N 1
ATOM 2507 C CA . GLY B 1 5 ? 9.644 13.612 -13.987 1 70.68 5 GLY B CA 1
ATOM 2508 C C . GLY B 1 5 ? 8.476 13.291 -13.074 1 70.68 5 GLY B C 1
ATOM 2509 O O . GLY B 1 5 ? 8.506 12.299 -12.343 1 70.68 5 GLY B O 1
ATOM 2510 N N . LEU B 1 6 ? 7.77 14.286 -12.583 1 82.79 6 LEU B N 1
ATOM 2511 C CA . LEU B 1 6 ? 6.543 14.18 -11.801 1 82.79 6 LEU B CA 1
ATOM 2512 C C . LEU B 1 6 ? 5.366 13.784 -12.686 1 82.79 6 LEU B C 1
ATOM 2514 O O . LEU B 1 6 ? 5.295 14.187 -13.849 1 82.79 6 LEU B O 1
ATOM 2518 N N . THR B 1 7 ? 4.684 12.836 -12.232 1 86.32 7 THR B N 1
ATOM 2519 C CA . THR B 1 7 ? 3.412 12.547 -12.885 1 86.32 7 THR B CA 1
ATOM 2520 C C . THR B 1 7 ? 2.252 13.153 -12.101 1 86.32 7 THR B C 1
ATOM 2522 O O . THR B 1 7 ? 2.248 13.128 -10.868 1 86.32 7 THR B O 1
ATOM 2525 N N . ARG B 1 8 ? 1.305 13.711 -12.898 1 89.98 8 ARG B N 1
ATOM 2526 C CA . ARG B 1 8 ? 0.115 14.322 -12.314 1 89.98 8 ARG B CA 1
ATOM 2527 C C . ARG B 1 8 ? -1.155 13.713 -12.897 1 89.98 8 ARG B C 1
ATOM 2529 O O . ARG B 1 8 ? -1.241 13.478 -14.104 1 89.98 8 ARG B O 1
ATOM 2536 N N . SER B 1 9 ? -1.995 13.36 -11.982 1 90.39 9 SER B N 1
ATOM 2537 C CA . SER B 1 9 ? -3.289 12.827 -12.394 1 90.39 9 SER B CA 1
ATOM 2538 C C . SER B 1 9 ? -4.391 13.239 -11.424 1 90.39 9 SER B C 1
ATOM 2540 O O . SER B 1 9 ? -4.111 13.77 -10.347 1 90.39 9 SER B O 1
ATOM 2542 N N . LYS B 1 10 ? -5.697 13.066 -11.872 1 92.84 10 LYS B N 1
ATOM 2543 C CA . LYS B 1 10 ? -6.829 13.362 -11 1 92.84 10 LYS B CA 1
ATOM 2544 C C . LYS B 1 10 ? -7.672 12.115 -10.751 1 92.84 10 LYS B C 1
ATOM 2546 O O . LYS B 1 10 ? -7.858 11.295 -11.652 1 92.84 10 LYS B O 1
ATOM 2551 N N . ARG B 1 11 ? -8.054 12.026 -9.533 1 91.18 11 ARG B N 1
ATOM 2552 C CA . ARG B 1 11 ? -8.941 10.912 -9.215 1 91.18 11 ARG B CA 1
ATOM 2553 C C . ARG B 1 11 ? -10.022 11.337 -8.228 1 91.18 11 ARG B C 1
ATOM 2555 O O . ARG B 1 11 ? -9.919 12.395 -7.603 1 91.18 11 ARG B O 1
ATOM 2562 N N . ASP B 1 12 ? -11.064 10.483 -8.048 1 91.9 12 ASP B N 1
ATOM 2563 C CA . ASP B 1 12 ? -12.202 10.817 -7.196 1 91.9 12 ASP B CA 1
ATOM 2564 C C . ASP B 1 12 ? -11.977 10.335 -5.765 1 91.9 12 ASP B C 1
ATOM 2566 O O . ASP B 1 12 ? -12.563 10.874 -4.824 1 91.9 12 ASP B O 1
ATOM 2570 N N . LEU B 1 13 ? -11.125 9.397 -5.567 1 92.49 13 LEU B N 1
ATOM 2571 C CA . LEU B 1 13 ? -10.907 8.813 -4.248 1 92.49 13 LEU B CA 1
ATOM 2572 C C . LEU B 1 13 ? -10.026 9.717 -3.392 1 92.49 13 LEU B C 1
ATOM 2574 O O . LEU B 1 13 ? -9.023 10.249 -3.873 1 92.49 13 LEU B O 1
ATOM 2578 N N . PRO B 1 14 ? -10.372 9.908 -2.173 1 93.79 14 PRO B N 1
ATOM 2579 C CA . PRO B 1 14 ? -9.506 10.681 -1.279 1 93.79 14 PRO B CA 1
ATOM 2580 C C . PRO B 1 14 ? -8.21 9.95 -0.935 1 93.79 14 PRO B C 1
ATOM 2582 O O . PRO B 1 14 ? -8.083 8.752 -1.202 1 93.79 14 PRO B O 1
ATOM 2585 N N . PRO B 1 15 ? -7.238 10.742 -0.399 1 94.94 15 PRO B N 1
ATOM 2586 C CA . PRO B 1 15 ? -6.02 10.069 0.056 1 94.94 15 PRO B CA 1
ATOM 2587 C C . PRO B 1 15 ? -6.297 8.991 1.102 1 94.94 15 PRO B C 1
ATOM 2589 O O . PRO B 1 15 ? -7.149 9.176 1.974 1 94.94 15 PRO B O 1
ATOM 2592 N N . MET B 1 16 ? -5.559 8.017 1.058 1 94.45 16 MET B N 1
ATOM 2593 C CA . MET B 1 16 ? -5.816 6.841 1.885 1 94.45 16 MET B CA 1
ATOM 2594 C C . MET B 1 16 ? -5.472 7.117 3.345 1 94.45 16 MET B C 1
ATOM 2596 O O . MET B 1 16 ? -6.205 6.71 4.248 1 94.45 16 MET B O 1
ATOM 2600 N N . HIS B 1 17 ? -4.438 7.825 3.627 1 96.8 17 HIS B N 1
ATOM 2601 C CA . HIS B 1 17 ? -3.888 7.731 4.975 1 96.8 17 HIS B CA 1
ATOM 2602 C C . HIS B 1 17 ? -4.125 9.019 5.757 1 96.8 17 HIS B C 1
ATOM 2604 O O . HIS B 1 17 ? -4.333 8.983 6.972 1 96.8 17 HIS B O 1
ATOM 2610 N N . TYR B 1 18 ? -3.987 10.192 5.051 1 97.59 18 TYR B N 1
ATOM 2611 C CA . TYR B 1 18 ? -4.038 11.415 5.844 1 97.59 18 TYR B CA 1
ATOM 2612 C C . TYR B 1 18 ? -4.488 12.598 4.995 1 97.59 18 TYR B C 1
ATOM 2614 O O . TYR B 1 18 ? -4.081 12.73 3.838 1 97.59 18 TYR B O 1
ATOM 2622 N N . THR B 1 19 ? -5.301 13.512 5.623 1 97.91 19 THR B N 1
ATOM 2623 C CA . THR B 1 19 ? -5.724 14.757 4.993 1 97.91 19 THR B CA 1
ATOM 2624 C C . THR B 1 19 ? -5.459 15.946 5.913 1 97.91 19 THR B C 1
ATOM 2626 O O . THR B 1 19 ? -5.766 15.895 7.106 1 97.91 19 THR B O 1
ATOM 2629 N N . LEU B 1 20 ? -4.881 16.945 5.384 1 98.14 20 LEU B N 1
ATOM 2630 C CA . LEU B 1 20 ? -4.683 18.221 6.063 1 98.14 20 LEU B CA 1
ATOM 2631 C C . LEU B 1 20 ? -5.553 19.309 5.441 1 98.14 20 LEU B C 1
ATOM 2633 O O . LEU B 1 20 ? -5.275 19.773 4.333 1 98.14 20 LEU B O 1
ATOM 2637 N N . LYS B 1 21 ? -6.549 19.648 6.136 1 98.11 21 LYS B N 1
ATOM 2638 C CA . LYS B 1 21 ? -7.419 20.738 5.705 1 98.11 21 LYS B CA 1
ATOM 2639 C C . LYS B 1 21 ? -7.043 22.047 6.395 1 98.11 21 LYS B C 1
ATOM 2641 O O . LYS B 1 21 ? -6.834 22.077 7.61 1 98.11 21 LYS B O 1
ATOM 2646 N N . ILE B 1 22 ? -6.956 23.085 5.673 1 98.29 22 ILE B N 1
ATOM 2647 C CA . ILE B 1 22 ? -6.623 24.393 6.226 1 98.29 22 ILE B CA 1
ATOM 2648 C C . ILE B 1 22 ? -7.732 25.39 5.895 1 98.29 22 ILE B C 1
ATOM 2650 O O . ILE B 1 22 ? -8.041 25.618 4.723 1 98.29 22 ILE B O 1
ATOM 2654 N N . GLU B 1 23 ? -8.261 25.946 6.899 1 98.06 23 GLU B N 1
ATOM 2655 C CA . GLU B 1 23 ? -9.231 27.027 6.758 1 98.06 23 GLU B CA 1
ATOM 2656 C C . GLU B 1 23 ? -8.595 28.382 7.057 1 98.06 23 GLU B C 1
ATOM 2658 O O . GLU B 1 23 ? -7.761 28.497 7.958 1 98.06 23 GLU B O 1
ATOM 2663 N N . SER B 1 24 ? -9.036 29.392 6.268 1 97.72 24 SER B N 1
ATOM 2664 C CA . SER B 1 24 ? -8.462 30.73 6.365 1 97.72 24 SER B CA 1
ATOM 2665 C C . SER B 1 24 ? -6.978 30.722 6.016 1 97.72 24 SER B C 1
ATOM 2667 O O . SER B 1 24 ? -6.15 31.207 6.79 1 97.72 24 SER B O 1
ATOM 2669 N N . PHE B 1 25 ? -6.756 30.192 4.872 1 97.44 25 PHE B N 1
ATOM 2670 C CA . PHE B 1 25 ? -5.393 30.034 4.38 1 97.44 25 PHE B CA 1
ATOM 2671 C C . PHE B 1 25 ? -4.701 31.386 4.259 1 97.44 25 PHE B C 1
ATOM 2673 O O . PHE B 1 25 ? -3.501 31.501 4.515 1 97.44 25 PHE B O 1
ATOM 2680 N N . SER B 1 26 ? -5.42 32.403 3.842 1 96.61 26 SER B N 1
ATOM 2681 C CA . SER B 1 26 ? -4.878 33.751 3.697 1 96.61 26 SER B CA 1
ATOM 2682 C C . SER B 1 26 ? -4.312 34.263 5.017 1 96.61 26 SER B C 1
ATOM 2684 O O . SER B 1 26 ? -3.284 34.944 5.035 1 96.61 26 SER B O 1
ATOM 2686 N N . LEU B 1 27 ? -4.971 33.926 6.116 1 96.69 27 LEU B N 1
ATOM 2687 C CA . LEU B 1 27 ? -4.493 34.34 7.431 1 96.69 27 LEU B CA 1
ATOM 2688 C C . LEU B 1 27 ? -3.224 33.584 7.811 1 96.69 27 LEU B C 1
ATOM 2690 O O . LEU B 1 27 ? -2.337 34.139 8.463 1 96.69 27 LEU B O 1
ATOM 2694 N N . LEU B 1 28 ? -3.211 32.348 7.455 1 96.42 28 LEU B N 1
ATOM 2695 C CA . LEU B 1 28 ? -1.989 31.587 7.692 1 96.42 28 LEU B CA 1
ATOM 2696 C C . LEU B 1 28 ? -0.796 32.248 7.009 1 96.42 28 LEU B C 1
ATOM 2698 O O . LEU B 1 28 ? 0.285 32.343 7.595 1 96.42 28 LEU B O 1
ATOM 2702 N N . LEU B 1 29 ? -0.991 32.7 5.792 1 95.58 29 LEU B N 1
ATOM 2703 C CA . LEU B 1 29 ? 0.088 33.342 5.048 1 95.58 29 LEU B CA 1
ATOM 2704 C C . LEU B 1 29 ? 0.546 34.618 5.746 1 95.58 29 LEU B C 1
ATOM 2706 O O . LEU B 1 29 ? 1.729 34.963 5.704 1 95.58 29 LEU B O 1
ATOM 2710 N N . LYS B 1 30 ? -0.369 35.23 6.371 1 94.27 30 LYS B N 1
ATOM 2711 C CA . LYS B 1 30 ? -0.058 36.489 7.041 1 94.27 30 LYS B CA 1
ATOM 2712 C C . LYS B 1 30 ? 0.837 36.26 8.256 1 94.27 30 LYS B C 1
ATOM 2714 O O . LYS B 1 30 ? 1.486 37.189 8.74 1 94.27 30 LYS B O 1
ATOM 2719 N N . THR B 1 31 ? 0.859 35.047 8.743 1 94.69 31 THR B N 1
ATOM 2720 C CA . THR B 1 31 ? 1.695 34.748 9.9 1 94.69 31 THR B CA 1
ATOM 2721 C C . THR B 1 31 ? 3.163 34.654 9.497 1 94.69 31 THR B C 1
ATOM 2723 O O . THR B 1 31 ? 4.036 34.477 10.349 1 94.69 31 THR B O 1
ATOM 2726 N N . LYS B 1 32 ? 3.501 34.652 8.274 1 91.32 32 LYS B N 1
ATOM 2727 C CA . LYS B 1 32 ? 4.848 34.526 7.725 1 91.32 32 LYS B CA 1
ATOM 2728 C C . LYS B 1 32 ? 5.456 33.17 8.068 1 91.32 32 LYS B C 1
ATOM 2730 O O . LYS B 1 32 ? 6.652 33.074 8.35 1 91.32 32 LYS B O 1
ATOM 2735 N N . VAL B 1 33 ? 4.51 32.281 8.126 1 91.98 33 VAL B N 1
ATOM 2736 C CA . VAL B 1 33 ? 4.964 30.922 8.402 1 91.98 33 VAL B CA 1
ATOM 2737 C C . VAL B 1 33 ? 5.791 30.405 7.227 1 91.98 33 VAL B C 1
ATOM 2739 O O . VAL B 1 33 ? 5.406 30.572 6.068 1 91.98 33 VAL B O 1
ATOM 2742 N N . GLU B 1 34 ? 6.933 29.85 7.49 1 92.51 34 GLU B N 1
ATOM 2743 C CA . GLU B 1 34 ? 7.743 29.238 6.441 1 92.51 34 GLU B CA 1
ATOM 2744 C C . GLU B 1 34 ? 7.275 27.816 6.141 1 92.51 34 GLU B C 1
ATOM 2746 O O . GLU B 1 34 ? 7.118 27.442 4.977 1 92.51 34 GLU B O 1
ATOM 2751 N N . LYS B 1 35 ? 7.102 27.115 7.214 1 94.01 35 LYS B N 1
ATOM 2752 C CA . LYS B 1 35 ? 6.749 25.701 7.14 1 94.01 35 LYS B CA 1
ATOM 2753 C C . LYS B 1 35 ? 5.727 25.332 8.212 1 94.01 35 LYS B C 1
ATOM 2755 O O . LYS B 1 35 ? 5.89 25.687 9.381 1 94.01 35 LYS B O 1
ATOM 2760 N N . TYR B 1 36 ? 4.627 24.691 7.772 1 95.6 36 TYR B N 1
ATOM 2761 C CA . TYR B 1 36 ? 3.679 24.125 8.725 1 95.6 36 TYR B CA 1
ATOM 2762 C C . TYR B 1 36 ? 3.804 22.608 8.783 1 95.6 36 TYR B C 1
ATOM 2764 O O . TYR B 1 36 ? 3.792 21.937 7.748 1 95.6 36 TYR B O 1
ATOM 2772 N N . GLU B 1 37 ? 3.924 22.102 9.941 1 95.85 37 GLU B N 1
ATOM 2773 C CA . GLU B 1 37 ? 4.021 20.66 10.145 1 95.85 37 GLU B CA 1
ATOM 2774 C C . GLU B 1 37 ? 2.737 20.101 10.751 1 95.85 37 GLU B C 1
ATOM 2776 O O . GLU B 1 37 ? 2.314 20.53 11.826 1 95.85 37 GLU B O 1
ATOM 2781 N N . SER B 1 38 ? 2.156 19.185 10.092 1 96.24 38 SER B N 1
ATOM 2782 C CA . SER B 1 38 ? 0.921 18.577 10.577 1 96.24 38 SER B CA 1
ATOM 2783 C C . SER B 1 38 ? 1.173 17.726 11.817 1 96.24 38 SER B C 1
ATOM 2785 O O . SER B 1 38 ? 2.321 17.544 12.228 1 96.24 38 SER B O 1
ATOM 2787 N N . ASP B 1 39 ? 0.05 17.28 12.371 1 94.72 39 ASP B N 1
ATOM 2788 C CA . ASP B 1 39 ? 0.165 16.235 13.384 1 94.72 39 ASP B CA 1
ATOM 2789 C C . ASP B 1 39 ? 0.668 14.93 12.771 1 94.72 39 ASP B C 1
ATOM 2791 O O . ASP B 1 39 ? 0.787 14.817 11.549 1 94.72 39 ASP B O 1
ATOM 2795 N N . VAL B 1 40 ? 1.013 13.975 13.627 1 94.94 40 VAL B N 1
ATOM 2796 C CA . VAL B 1 40 ? 1.541 12.699 13.155 1 94.94 40 VAL B CA 1
ATOM 2797 C C . VAL B 1 40 ? 0.389 11.765 12.793 1 94.94 40 VAL B C 1
ATOM 2799 O O . VAL B 1 40 ? -0.72 11.906 13.313 1 94.94 40 VAL B O 1
ATOM 2802 N N . PHE B 1 41 ? 0.611 10.894 11.868 1 95.88 41 PHE B N 1
ATOM 2803 C CA . PHE B 1 41 ? -0.321 9.833 11.505 1 95.88 41 PHE B CA 1
ATOM 2804 C C . PHE B 1 41 ? 0.426 8.543 11.185 1 95.88 41 PHE B C 1
ATOM 2806 O O . PHE B 1 41 ? 1.63 8.566 10.92 1 95.88 41 PHE B O 1
ATOM 2813 N N . LYS B 1 42 ? -0.298 7.478 11.237 1 95.65 42 LYS B N 1
ATOM 2814 C CA . LYS B 1 42 ? 0.337 6.176 11.057 1 95.65 42 LYS B CA 1
ATOM 2815 C C . LYS B 1 42 ? 0.008 5.589 9.687 1 95.65 42 LYS B C 1
ATOM 2817 O O . LYS B 1 42 ? -1.116 5.729 9.199 1 95.65 42 LYS B O 1
ATOM 2822 N N . ALA B 1 43 ? 0.986 5.055 9.027 1 95.61 43 ALA B N 1
ATOM 2823 C CA . ALA B 1 43 ? 0.847 4.337 7.762 1 95.61 43 ALA B CA 1
ATOM 2824 C C . ALA B 1 43 ? 1.989 3.344 7.567 1 95.61 43 ALA B C 1
ATOM 2826 O O . ALA B 1 43 ? 3.156 3.68 7.779 1 95.61 43 ALA B O 1
ATOM 2827 N N . GLY B 1 44 ? 1.663 2.15 7.193 1 93.47 44 GLY B N 1
ATOM 2828 C CA . GLY B 1 44 ? 2.672 1.143 6.909 1 93.47 44 GLY B CA 1
ATOM 2829 C C . GLY B 1 44 ? 3.511 0.779 8.12 1 93.47 44 GLY B C 1
ATOM 2830 O O . GLY B 1 44 ? 4.675 0.397 7.984 1 93.47 44 GLY B O 1
ATOM 2831 N N . GLY B 1 45 ? 3.07 0.982 9.285 1 94.24 45 GLY B N 1
ATOM 2832 C CA . GLY B 1 45 ? 3.769 0.604 10.504 1 94.24 45 GLY B CA 1
ATOM 2833 C C . GLY B 1 45 ? 4.701 1.685 11.017 1 94.24 45 GLY B C 1
ATOM 2834 O O . GLY B 1 45 ? 5.458 1.461 11.963 1 94.24 45 GLY B O 1
ATOM 2835 N N . TYR B 1 46 ? 4.617 2.846 10.36 1 96.85 46 TYR B N 1
ATOM 2836 C CA . TYR B 1 46 ? 5.484 3.952 10.75 1 96.85 46 TYR B CA 1
ATOM 2837 C C . TYR B 1 46 ? 4.676 5.222 10.986 1 96.85 46 TYR B C 1
ATOM 2839 O O . TYR B 1 46 ? 3.482 5.271 10.683 1 96.85 46 TYR B O 1
ATOM 2847 N N . THR B 1 47 ? 5.309 6.139 11.587 1 96.72 47 THR B N 1
ATOM 2848 C CA . THR B 1 47 ? 4.684 7.421 11.892 1 96.72 47 THR B CA 1
ATOM 2849 C C . THR B 1 47 ? 5.181 8.506 10.942 1 96.72 47 THR B C 1
ATOM 2851 O O . THR B 1 47 ? 6.383 8.618 10.694 1 96.72 47 THR B O 1
ATOM 2854 N N . TRP B 1 48 ? 4.175 9.249 10.466 1 97.56 48 TRP B N 1
ATOM 2855 C CA . TRP B 1 48 ? 4.497 10.232 9.436 1 97.56 48 TRP B CA 1
ATOM 2856 C C . TRP B 1 48 ? 3.91 11.596 9.782 1 97.56 48 TRP B C 1
ATOM 2858 O O . TRP B 1 48 ? 3.043 11.702 10.653 1 97.56 48 TRP B O 1
ATOM 2868 N N . ARG B 1 49 ? 4.362 12.646 9.095 1 96.75 49 ARG B N 1
ATOM 2869 C CA . ARG B 1 49 ? 3.774 13.981 9.121 1 96.75 49 ARG B CA 1
ATOM 2870 C C . ARG B 1 49 ? 3.882 14.653 7.756 1 96.75 49 ARG B C 1
ATOM 2872 O O . ARG B 1 49 ? 4.77 14.326 6.966 1 96.75 49 ARG B O 1
ATOM 2879 N N . LEU B 1 50 ? 2.988 15.53 7.503 1 97.56 50 LEU B N 1
ATOM 2880 C CA . LEU B 1 50 ? 3.07 16.383 6.322 1 97.56 50 LEU B CA 1
ATOM 2881 C C . LEU B 1 50 ? 3.72 17.72 6.662 1 97.56 50 LEU B C 1
ATOM 2883 O O . LEU B 1 50 ? 3.451 18.295 7.719 1 97.56 50 LEU B O 1
ATOM 2887 N N . CYS B 1 51 ? 4.591 18.127 5.851 1 97.56 51 CYS B N 1
ATOM 2888 C CA . CYS B 1 51 ? 5.214 19.442 5.96 1 97.56 51 CYS B CA 1
ATOM 2889 C C . CYS B 1 51 ? 4.846 20.32 4.77 1 97.56 51 CYS B C 1
ATOM 2891 O O . CYS B 1 51 ? 5.273 20.059 3.644 1 97.56 51 CYS B O 1
ATOM 2893 N N . LEU B 1 52 ? 4.132 21.339 5.066 1 97.67 52 LEU B N 1
ATOM 2894 C CA . LEU B 1 52 ? 3.639 22.23 4.022 1 97.67 52 LEU B CA 1
ATOM 2895 C C . LEU B 1 52 ? 4.429 23.534 4.002 1 97.67 52 LEU B C 1
ATOM 2897 O O . LEU B 1 52 ? 4.594 24.181 5.039 1 97.67 52 LEU B O 1
ATOM 2901 N N . TYR B 1 53 ? 4.968 23.873 2.873 1 97.67 53 TYR B N 1
ATOM 2902 C CA . TYR B 1 53 ? 5.494 25.204 2.594 1 97.67 53 TYR B CA 1
ATOM 2903 C C . TYR B 1 53 ? 4.533 25.997 1.715 1 97.67 53 TYR B C 1
ATOM 2905 O O . TYR B 1 53 ? 4.589 25.907 0.486 1 97.67 53 TYR B O 1
ATOM 2913 N N . PRO B 1 54 ? 3.707 26.8 2.362 1 96.47 54 PRO B N 1
ATOM 2914 C CA . PRO B 1 54 ? 2.637 27.451 1.602 1 96.47 54 PRO B CA 1
ATOM 2915 C C . PRO B 1 54 ? 3.167 28.387 0.518 1 96.47 54 PRO B C 1
ATOM 2917 O O . PRO B 1 54 ? 2.516 28.574 -0.513 1 96.47 54 PRO B O 1
ATOM 2920 N N . ASN B 1 55 ? 4.364 28.968 0.74 1 94.85 55 ASN B N 1
ATOM 2921 C CA . ASN B 1 55 ? 4.957 29.878 -0.234 1 94.85 55 ASN B CA 1
ATOM 2922 C C . ASN B 1 55 ? 6.195 29.272 -0.887 1 94.85 55 ASN B C 1
ATOM 2924 O O . ASN B 1 55 ? 7.025 29.993 -1.444 1 94.85 55 ASN B O 1
ATOM 2928 N N . GLY B 1 56 ? 6.288 28.01 -0.72 1 94.95 56 GLY B N 1
ATOM 2929 C CA . GLY B 1 56 ? 7.388 27.305 -1.358 1 94.95 56 GLY B CA 1
ATOM 2930 C C . GLY B 1 56 ? 8.584 27.115 -0.445 1 94.95 56 GLY B C 1
ATOM 2931 O O . GLY B 1 56 ? 8.868 27.966 0.4 1 94.95 56 GLY B O 1
ATOM 2932 N N . ASN B 1 57 ? 9.214 26.036 -0.613 1 93.4 57 ASN B N 1
ATOM 2933 C CA . ASN B 1 57 ? 10.484 25.791 0.062 1 93.4 57 ASN B CA 1
ATOM 2934 C C . ASN B 1 57 ? 11.625 26.562 -0.594 1 93.4 57 ASN B C 1
ATOM 2936 O O . ASN B 1 57 ? 12.209 26.1 -1.576 1 93.4 57 ASN B O 1
ATOM 2940 N N . THR B 1 58 ? 12.041 27.588 -0.04 1 89.23 58 THR B N 1
ATOM 2941 C CA . THR B 1 58 ? 13.006 28.501 -0.642 1 89.23 58 THR B CA 1
ATOM 2942 C C . THR B 1 58 ? 14.423 27.948 -0.521 1 89.23 58 THR B C 1
ATOM 2944 O O . THR B 1 58 ? 15.349 28.452 -1.16 1 89.23 58 THR B O 1
ATOM 2947 N N . LYS B 1 59 ? 14.67 27.083 0.412 1 88.16 59 LYS B N 1
ATOM 2948 C CA . LYS B 1 59 ? 15.974 26.432 0.498 1 88.16 59 LYS B CA 1
ATOM 2949 C C . LYS B 1 59 ? 16.227 25.544 -0.717 1 88.16 59 LYS B C 1
ATOM 2951 O O . LYS B 1 59 ? 17.373 25.195 -1.01 1 88.16 59 LYS B O 1
ATOM 2956 N N . GLY B 1 60 ? 15.116 25.289 -1.449 1 85.11 60 GLY B N 1
ATOM 2957 C CA . GLY B 1 60 ? 15.207 24.531 -2.686 1 85.11 60 GLY B CA 1
ATOM 2958 C C . GLY B 1 60 ? 14.756 25.318 -3.903 1 85.11 60 GLY B C 1
ATOM 2959 O O . GLY B 1 60 ? 15.026 26.516 -4.008 1 85.11 60 GLY B O 1
ATOM 2960 N N . ILE B 1 61 ? 14.21 24.617 -4.872 1 86.6 61 ILE B N 1
ATOM 2961 C CA . ILE B 1 61 ? 13.781 25.256 -6.112 1 86.6 61 ILE B CA 1
ATOM 2962 C C . ILE B 1 61 ? 12.278 25.52 -6.063 1 86.6 61 ILE B C 1
ATOM 2964 O O . ILE B 1 61 ? 11.608 25.523 -7.098 1 86.6 61 ILE B O 1
ATOM 2968 N N . GLY B 1 62 ? 11.791 25.678 -4.792 1 91.02 62 GLY B N 1
ATOM 2969 C CA . GLY B 1 62 ? 10.348 25.735 -4.619 1 91.02 62 GLY B CA 1
ATOM 2970 C C . GLY B 1 62 ? 9.791 27.143 -4.717 1 91.02 62 GLY B C 1
ATOM 2971 O O . GLY B 1 62 ? 8.595 27.359 -4.508 1 91.02 62 GLY B O 1
ATOM 2972 N N . LYS B 1 63 ? 10.637 28.134 -5.041 1 92.52 63 LYS B N 1
ATOM 2973 C CA . LYS B 1 63 ? 10.131 29.5 -5.132 1 92.52 63 LYS B CA 1
ATOM 2974 C C . LYS B 1 63 ? 9.008 29.603 -6.16 1 92.52 63 LYS B C 1
ATOM 2976 O O . LYS B 1 63 ? 9.145 29.121 -7.286 1 92.52 63 LYS B O 1
ATOM 2981 N N . GLY B 1 64 ? 7.943 30.207 -5.782 1 94.27 64 GLY B N 1
ATOM 2982 C CA . GLY B 1 64 ? 6.814 30.379 -6.682 1 94.27 64 GLY B CA 1
ATOM 2983 C C . GLY B 1 64 ? 5.881 29.183 -6.705 1 94.27 64 GLY B C 1
ATOM 2984 O O . GLY B 1 64 ? 4.935 29.142 -7.494 1 94.27 64 GLY B O 1
ATOM 2985 N N . PHE B 1 65 ? 6.16 28.231 -5.847 1 96.81 65 PHE B N 1
ATOM 2986 C CA . PHE B 1 65 ? 5.335 27.029 -5.8 1 96.81 65 PHE B CA 1
ATOM 2987 C C . PHE B 1 65 ? 4.905 26.723 -4.371 1 96.81 65 PHE B C 1
ATOM 2989 O O . PHE B 1 65 ? 5.519 27.203 -3.416 1 96.81 65 PHE B O 1
ATOM 2996 N N . VAL B 1 66 ? 3.784 26.012 -4.255 1 97.38 66 VAL B N 1
ATOM 2997 C CA . VAL B 1 66 ? 3.508 25.302 -3.01 1 97.38 66 VAL B CA 1
ATOM 2998 C C . VAL B 1 66 ? 4.369 24.044 -2.931 1 97.38 66 VAL B C 1
ATOM 3000 O O . VAL B 1 66 ? 4.465 23.287 -3.9 1 97.38 66 VAL B O 1
ATOM 3003 N N . SER B 1 67 ? 5.058 23.866 -1.808 1 97.96 67 SER B N 1
ATOM 3004 C CA . SER B 1 67 ? 5.857 22.663 -1.598 1 97.96 67 SER B CA 1
ATOM 3005 C C . SER B 1 67 ? 5.264 21.792 -0.495 1 97.96 67 SER B C 1
ATOM 3007 O O . SER B 1 67 ? 4.732 22.306 0.491 1 97.96 67 SER B O 1
ATOM 3009 N N . LEU B 1 68 ? 5.26 20.541 -0.652 1 98.15 68 LEU B N 1
ATOM 3010 C CA . LEU B 1 68 ? 4.724 19.578 0.304 1 98.15 68 LEU B CA 1
ATOM 3011 C C . LEU B 1 68 ? 5.654 18.377 0.446 1 98.15 68 LEU B C 1
ATOM 3013 O O . LEU B 1 68 ? 6.147 17.848 -0.553 1 98.15 68 LEU B O 1
ATOM 3017 N N . TYR B 1 69 ? 5.858 17.997 1.718 1 97.75 69 TYR B N 1
ATOM 3018 C CA . TYR B 1 69 ? 6.794 16.914 1.998 1 97.75 69 TYR B CA 1
ATOM 3019 C C . TYR B 1 69 ? 6.186 15.903 2.963 1 97.75 69 TYR B C 1
ATOM 3021 O O . TYR B 1 69 ? 5.287 16.239 3.737 1 97.75 69 TYR B O 1
ATOM 3029 N N . LEU B 1 70 ? 6.628 14.693 2.787 1 98.03 70 LEU B N 1
ATOM 3030 C CA . LEU B 1 70 ? 6.379 13.601 3.723 1 98.03 70 LEU B CA 1
ATOM 3031 C C . LEU B 1 70 ? 7.598 13.353 4.605 1 98.03 70 LEU B C 1
ATOM 3033 O O . LEU B 1 70 ? 8.707 13.163 4.099 1 98.03 70 LEU B O 1
ATOM 3037 N N . GLN B 1 71 ? 7.379 13.434 5.837 1 97.88 71 GLN B N 1
ATOM 3038 C CA . GLN B 1 71 ? 8.467 13.232 6.787 1 97.88 71 GLN B CA 1
ATOM 3039 C C . GLN B 1 71 ? 8.188 12.041 7.699 1 97.88 71 GLN B C 1
ATOM 3041 O O . GLN B 1 71 ? 7.066 11.871 8.182 1 97.88 71 GLN B O 1
ATOM 3046 N N . ILE B 1 72 ? 9.175 11.193 7.902 1 97.74 72 ILE B N 1
ATOM 3047 C CA . ILE B 1 72 ? 9.037 10.092 8.849 1 97.74 72 ILE B CA 1
ATOM 3048 C C . ILE B 1 72 ? 9.341 10.584 10.262 1 97.74 72 ILE B C 1
ATOM 3050 O O . ILE B 1 72 ? 10.269 11.371 10.465 1 97.74 72 ILE B O 1
ATOM 3054 N N . GLU B 1 73 ? 8.477 10.179 11.19 1 95.35 73 GLU B N 1
ATOM 3055 C CA . GLU B 1 73 ? 8.6 10.636 12.571 1 95.35 73 GLU B CA 1
ATOM 3056 C C . GLU B 1 73 ? 8.789 9.462 13.527 1 95.35 73 GLU B C 1
ATOM 3058 O O . GLU B 1 73 ? 8.649 8.303 13.13 1 95.35 73 GLU B O 1
ATOM 3063 N N . ASN B 1 74 ? 9.132 9.854 14.844 1 92.71 74 ASN B N 1
ATOM 3064 C CA . ASN B 1 74 ? 9.372 8.867 15.891 1 92.71 74 ASN B CA 1
ATOM 3065 C C . ASN B 1 74 ? 10.473 7.887 15.496 1 92.71 74 ASN B C 1
ATOM 3067 O O . ASN B 1 74 ? 10.311 6.674 15.638 1 92.71 74 ASN B O 1
ATOM 3071 N N . THR B 1 75 ? 11.488 8.52 14.889 1 92.94 75 THR B N 1
ATOM 3072 C CA . THR B 1 75 ? 12.554 7.699 14.326 1 92.94 75 THR B CA 1
ATOM 3073 C C . THR B 1 75 ? 13.453 7.149 15.429 1 92.94 75 THR B C 1
ATOM 3075 O O . THR B 1 75 ? 14.228 6.218 15.2 1 92.94 75 THR B O 1
ATOM 3078 N N . SER B 1 76 ? 13.389 7.761 16.615 1 88.3 76 SER B N 1
ATOM 3079 C CA . SER B 1 76 ? 14.186 7.284 17.741 1 88.3 76 SER B CA 1
ATOM 3080 C C . SER B 1 76 ? 13.804 5.859 18.125 1 88.3 76 SER B C 1
ATOM 3082 O O . SER B 1 76 ? 14.593 5.145 18.748 1 88.3 76 SER B O 1
ATOM 3084 N N . LYS B 1 77 ? 12.598 5.497 17.786 1 90.81 77 LYS B N 1
ATOM 3085 C CA . LYS B 1 77 ? 12.117 4.159 18.116 1 90.81 77 LYS B CA 1
ATOM 3086 C C . LYS B 1 77 ? 12.553 3.143 17.065 1 90.81 77 LYS B C 1
ATOM 3088 O O . LYS B 1 77 ? 12.342 1.94 17.232 1 90.81 77 LYS B O 1
ATOM 3093 N N . LEU B 1 78 ? 13.165 3.903 16.113 1 89.41 78 LEU B N 1
ATOM 3094 C CA . LEU B 1 78 ? 13.622 3.018 15.048 1 89.41 78 LEU B CA 1
ATOM 3095 C C . LEU B 1 78 ? 15.065 2.585 15.283 1 89.41 78 LEU B C 1
ATOM 3097 O O . LEU B 1 78 ? 15.812 3.258 15.998 1 89.41 78 LEU B O 1
ATOM 3101 N N . GLY B 1 79 ? 15.514 1.343 15.22 1 86.65 79 GLY B N 1
ATOM 3102 C CA . GLY B 1 79 ? 16.847 0.812 15.455 1 86.65 79 GLY B CA 1
ATOM 3103 C C . GLY B 1 79 ? 17.937 1.606 14.761 1 86.65 79 GLY B C 1
ATOM 3104 O O . GLY B 1 79 ? 17.649 2.544 14.014 1 86.65 79 GLY B O 1
ATOM 3105 N N . HIS B 1 80 ? 19.211 1.395 15.068 1 86.78 80 HIS B N 1
ATOM 3106 C CA . HIS B 1 80 ? 20.346 2.042 14.42 1 86.78 80 HIS B CA 1
ATOM 3107 C C . HIS B 1 80 ? 20.408 1.692 12.937 1 86.78 80 HIS B C 1
ATOM 3109 O O . HIS B 1 80 ? 20.145 0.55 12.553 1 86.78 80 HIS B O 1
ATOM 3115 N N . ARG B 1 81 ? 20.709 2.658 12.063 1 90.34 81 ARG B N 1
ATOM 3116 C CA . ARG B 1 81 ? 20.862 2.528 10.617 1 90.34 81 ARG B CA 1
ATOM 3117 C C . ARG B 1 81 ? 19.563 2.058 9.97 1 90.34 81 ARG B C 1
ATOM 3119 O O . ARG B 1 81 ? 19.582 1.222 9.064 1 90.34 81 ARG B O 1
ATOM 3126 N N . TRP B 1 82 ? 18.366 2.6 10.57 1 94.54 82 TRP B N 1
ATOM 3127 C CA . TRP B 1 82 ? 17.081 2.202 10.006 1 94.54 82 TRP B CA 1
ATOM 3128 C C . TRP B 1 82 ? 16.913 2.751 8.592 1 94.54 82 TRP B C 1
ATOM 3130 O O . TRP B 1 82 ? 17.487 3.787 8.25 1 94.54 82 TRP B O 1
ATOM 3140 N N . GLU B 1 83 ? 16.262 1.951 7.739 1 95.35 83 GLU B N 1
ATOM 3141 C CA . GLU B 1 83 ? 15.873 2.346 6.388 1 95.35 83 GLU B CA 1
ATOM 3142 C C . GLU B 1 83 ? 14.437 1.931 6.084 1 95.35 83 GLU B C 1
ATOM 3144 O O . GLU B 1 83 ? 14.03 0.81 6.394 1 95.35 83 GLU B O 1
ATOM 3149 N N . VAL B 1 84 ? 13.667 2.888 5.559 1 96.03 84 VAL B N 1
ATOM 3150 C CA . VAL B 1 84 ? 12.292 2.618 5.152 1 96.03 84 VAL B CA 1
ATOM 3151 C C . VAL B 1 84 ? 12.1 3.008 3.689 1 96.03 84 VAL B C 1
ATOM 3153 O O . VAL B 1 84 ? 12.297 4.168 3.318 1 96.03 84 VAL B O 1
ATOM 3156 N N . THR B 1 85 ? 11.791 2.025 2.896 1 94.94 85 THR B N 1
ATOM 3157 C CA . THR B 1 85 ? 11.569 2.251 1.472 1 94.94 85 THR B CA 1
ATOM 3158 C C . THR B 1 85 ? 10.081 2.422 1.177 1 94.94 85 THR B C 1
ATOM 3160 O O . THR B 1 85 ? 9.267 1.578 1.556 1 94.94 85 THR B O 1
ATOM 3163 N N . THR B 1 86 ? 9.808 3.559 0.492 1 94.36 86 THR B N 1
ATOM 3164 C CA . THR B 1 86 ? 8.394 3.861 0.3 1 94.36 86 THR B CA 1
ATOM 3165 C C . THR B 1 86 ? 8.136 4.362 -1.118 1 94.36 86 THR B C 1
ATOM 3167 O O . THR B 1 86 ? 9.047 4.861 -1.782 1 94.36 86 THR B O 1
ATOM 3170 N N . GLU B 1 87 ? 7.028 4.091 -1.573 1 92.47 87 GLU B N 1
ATOM 3171 C CA . GLU B 1 87 ? 6.376 4.904 -2.595 1 92.47 87 GLU B CA 1
ATOM 3172 C C . GLU B 1 87 ? 5.237 5.728 -2.002 1 92.47 87 GLU B C 1
ATOM 3174 O O . GLU B 1 87 ? 4.496 5.245 -1.143 1 92.47 87 GLU B O 1
ATOM 3179 N N . PHE B 1 88 ? 5.178 6.986 -2.385 1 93.86 88 PHE B N 1
ATOM 3180 C CA . PHE B 1 88 ? 4.089 7.777 -1.823 1 93.86 88 PHE B CA 1
ATOM 3181 C C . PHE B 1 88 ? 3.534 8.747 -2.858 1 93.86 88 PHE B C 1
ATOM 3183 O O . PHE B 1 88 ? 4.166 8.994 -3.887 1 93.86 88 PHE B O 1
ATOM 3190 N N . LYS B 1 89 ? 2.357 9.144 -2.606 1 93.58 89 LYS B N 1
ATOM 3191 C CA . LYS B 1 89 ? 1.641 10.152 -3.383 1 93.58 89 LYS B CA 1
ATOM 3192 C C . LYS B 1 89 ? 1.18 11.305 -2.496 1 93.58 89 LYS B C 1
ATOM 3194 O O . LYS B 1 89 ? 0.793 11.093 -1.345 1 93.58 89 LYS B O 1
ATOM 3199 N N . LEU B 1 90 ? 1.27 12.41 -3.042 1 96.74 90 LEU B N 1
ATOM 3200 C CA . LEU B 1 90 ? 0.705 13.58 -2.379 1 96.74 90 LEU B CA 1
ATOM 3201 C C . LEU B 1 90 ? -0.474 14.137 -3.171 1 96.74 90 LEU B C 1
ATOM 3203 O O . LEU B 1 90 ? -0.545 13.965 -4.39 1 96.74 90 LEU B O 1
ATOM 3207 N N . PHE B 1 91 ? -1.343 14.794 -2.424 1 96.91 91 PHE B N 1
ATOM 3208 C CA . PHE B 1 91 ? -2.617 15.157 -3.033 1 96.91 91 PHE B CA 1
ATOM 3209 C C . PHE B 1 91 ? -2.967 16.609 -2.732 1 96.91 91 PHE B C 1
ATOM 3211 O O . PHE B 1 91 ? -2.601 17.136 -1.679 1 96.91 91 PHE B O 1
ATOM 3218 N N . VAL B 1 92 ? -3.657 17.186 -3.656 1 98.21 92 VAL B N 1
ATOM 3219 C CA . VAL B 1 92 ? -4.341 18.459 -3.458 1 98.21 92 VAL B CA 1
ATOM 3220 C C . VAL B 1 92 ? -5.796 18.34 -3.906 1 98.21 92 VAL B C 1
ATOM 3222 O O . VAL B 1 92 ? -6.075 17.877 -5.015 1 98.21 92 VAL B O 1
ATOM 3225 N N . ARG B 1 93 ? -6.672 18.766 -3.077 1 97.92 93 ARG B N 1
ATOM 3226 C CA . ARG B 1 93 ? -8.085 18.646 -3.422 1 97.92 93 ARG B CA 1
ATOM 3227 C C . ARG B 1 93 ? -8.495 19.712 -4.432 1 97.92 93 ARG B C 1
ATOM 3229 O O . ARG B 1 93 ? -8.151 20.885 -4.279 1 97.92 93 ARG B O 1
ATOM 3236 N N . ASP B 1 94 ? -9.114 19.269 -5.446 1 97.38 94 ASP B N 1
ATOM 3237 C CA . ASP B 1 94 ? -9.839 20.121 -6.384 1 97.38 94 ASP B CA 1
ATOM 3238 C C . ASP B 1 94 ? -11.301 20.272 -5.972 1 97.38 94 ASP B C 1
ATOM 3240 O O . ASP B 1 94 ? -12.138 19.433 -6.313 1 97.38 94 ASP B O 1
ATOM 3244 N N . HIS B 1 95 ? -11.648 21.39 -5.364 1 96.41 95 HIS B N 1
ATOM 3245 C CA . HIS B 1 95 ? -12.955 21.581 -4.745 1 96.41 95 HIS B CA 1
ATOM 3246 C C . HIS B 1 95 ? -14.044 21.749 -5.798 1 96.41 95 HIS B C 1
ATOM 3248 O O . HIS B 1 95 ? -15.213 21.454 -5.541 1 96.41 95 HIS B O 1
ATOM 3254 N N . ILE B 1 96 ? -13.655 22.173 -6.862 1 96.57 96 ILE B N 1
ATOM 3255 C CA . ILE B 1 96 ? -14.636 22.463 -7.902 1 96.57 96 ILE B CA 1
ATOM 3256 C C . ILE B 1 96 ? -15.099 21.161 -8.552 1 96.57 96 ILE B C 1
ATOM 3258 O O . ILE B 1 96 ? -16.299 20.94 -8.727 1 96.57 96 ILE B O 1
ATOM 3262 N N . ASN B 1 97 ? -14.174 20.307 -8.865 1 95.79 97 ASN B N 1
ATOM 3263 C CA . ASN B 1 97 ? -14.506 19.077 -9.576 1 95.79 97 ASN B CA 1
ATOM 3264 C C . ASN B 1 97 ? -14.661 17.9 -8.617 1 95.79 97 ASN B C 1
ATOM 3266 O O . ASN B 1 97 ? -14.923 16.775 -9.045 1 95.79 97 ASN B O 1
ATOM 3270 N N . ASP B 1 98 ? -14.505 18.185 -7.382 1 95.25 98 ASP B N 1
ATOM 3271 C CA . ASP B 1 98 ? -14.616 17.157 -6.352 1 95.25 98 ASP B CA 1
ATOM 3272 C C . ASP B 1 98 ? -13.673 15.99 -6.637 1 95.25 98 ASP B C 1
ATOM 3274 O O . ASP B 1 98 ? -14.103 14.835 -6.684 1 95.25 98 ASP B O 1
ATOM 3278 N N . LYS B 1 99 ? -12.454 16.325 -6.951 1 96.24 99 LYS B N 1
ATOM 3279 C CA . LYS B 1 99 ? -11.402 15.358 -7.252 1 96.24 99 LYS B CA 1
ATOM 3280 C C . LYS B 1 99 ? -10.118 15.691 -6.498 1 96.24 99 LYS B C 1
ATOM 3282 O O . LYS B 1 99 ? -10.054 16.692 -5.782 1 96.24 99 LYS B O 1
ATOM 3287 N N . TYR B 1 100 ? -9.204 14.822 -6.602 1 95.35 100 TYR B N 1
ATOM 3288 C CA . TYR B 1 100 ? -7.889 15.043 -6.01 1 95.35 100 TYR B CA 1
ATOM 3289 C C . TYR B 1 100 ? -6.797 14.988 -7.071 1 95.35 100 TYR B C 1
ATOM 3291 O O . TYR B 1 100 ? -6.689 14.006 -7.81 1 95.35 100 TYR B O 1
ATOM 3299 N N . LEU B 1 101 ? -6.084 16.071 -7.147 1 96.17 101 LEU B N 1
ATOM 3300 C CA . LEU B 1 101 ? -4.848 16.031 -7.92 1 96.17 101 LEU B CA 1
ATOM 3301 C C . LEU B 1 101 ? -3.806 15.154 -7.234 1 96.17 101 LEU B C 1
ATOM 3303 O O . LEU B 1 101 ? -3.459 15.388 -6.074 1 96.17 101 LEU B O 1
ATOM 3307 N N . THR B 1 102 ? -3.398 14.162 -7.927 1 93.68 102 THR B N 1
ATOM 3308 C CA . THR B 1 102 ? -2.409 13.224 -7.407 1 93.68 102 THR B CA 1
ATOM 3309 C C . THR B 1 102 ? -1.035 13.494 -8.013 1 93.68 102 THR B C 1
ATOM 3311 O O . THR B 1 102 ? -0.878 13.486 -9.236 1 93.68 102 THR B O 1
ATOM 3314 N N . VAL B 1 103 ? -0.101 13.761 -7.151 1 93.45 103 VAL B N 1
ATOM 3315 C CA . VAL B 1 103 ? 1.26 14.029 -7.605 1 93.45 103 VAL B CA 1
ATOM 3316 C C . VAL B 1 103 ? 2.196 12.931 -7.106 1 93.45 103 VAL B C 1
ATOM 3318 O O . VAL B 1 103 ? 2.215 12.616 -5.914 1 93.45 103 VAL B O 1
ATOM 3321 N N . ARG B 1 104 ? 2.925 12.354 -7.963 1 90.43 104 ARG B N 1
ATOM 3322 C CA . ARG B 1 104 ? 3.892 11.325 -7.599 1 90.43 104 ARG B CA 1
ATOM 3323 C C . ARG B 1 104 ? 5.097 11.35 -8.533 1 90.43 104 ARG B C 1
ATOM 3325 O O . ARG B 1 104 ? 5.059 11.991 -9.586 1 90.43 104 ARG B O 1
ATOM 3332 N N . GLU B 1 105 ? 6.112 10.674 -8.13 1 84.9 105 GLU B N 1
ATOM 3333 C CA . GLU B 1 105 ? 7.287 10.565 -8.991 1 84.9 105 GLU B CA 1
ATOM 3334 C C . GLU B 1 105 ? 7.022 9.635 -10.171 1 84.9 105 GLU B C 1
ATOM 3336 O O . GLU B 1 105 ? 6.355 8.609 -10.022 1 84.9 105 GLU B O 1
ATOM 3341 N N . SER B 1 106 ? 7.301 9.972 -11.482 1 70.25 106 SER B N 1
ATOM 3342 C CA . SER B 1 106 ? 6.961 9.288 -12.725 1 70.25 106 SER B CA 1
ATOM 3343 C C . SER B 1 106 ? 7.496 7.86 -12.734 1 70.25 106 SER B C 1
ATOM 3345 O O . SER B 1 106 ? 6.83 6.945 -13.223 1 70.25 106 SER B O 1
ATOM 3347 N N . ASP B 1 107 ? 8.727 7.577 -12.497 1 62.75 107 ASP B N 1
ATOM 3348 C CA . ASP B 1 107 ? 9.293 6.255 -12.745 1 62.75 107 ASP B CA 1
ATOM 3349 C C . ASP B 1 107 ? 9.144 5.355 -11.52 1 62.75 107 ASP B C 1
ATOM 3351 O O . ASP B 1 107 ? 9.76 4.29 -11.447 1 62.75 107 ASP B O 1
ATOM 3355 N N . ALA B 1 108 ? 7.976 5.596 -10.864 1 62.42 108 ALA B N 1
ATOM 3356 C CA . ALA B 1 108 ? 7.682 4.797 -9.677 1 62.42 108 ALA B CA 1
ATOM 3357 C C . ALA B 1 108 ? 8.924 4.633 -8.805 1 62.42 108 ALA B C 1
ATOM 3359 O O . ALA B 1 108 ? 9.236 3.526 -8.36 1 62.42 108 ALA B O 1
ATOM 3360 N N . SER B 1 109 ? 9.703 5.678 -8.784 1 75.8 109 SER B N 1
ATOM 3361 C CA . SER B 1 109 ? 10.909 5.621 -7.964 1 75.8 109 SER B CA 1
ATOM 3362 C C . SER B 1 109 ? 10.564 5.484 -6.484 1 75.8 109 SER B C 1
ATOM 3364 O O . SER B 1 109 ? 9.551 6.016 -6.026 1 75.8 109 SER B O 1
ATOM 3366 N N . VAL B 1 110 ? 11.262 4.579 -5.931 1 87.28 110 VAL B N 1
ATOM 3367 C CA . VAL B 1 110 ? 11.118 4.352 -4.497 1 87.28 110 VAL B CA 1
ATOM 3368 C C . VAL B 1 110 ? 12.001 5.333 -3.728 1 87.28 110 VAL B C 1
ATOM 3370 O O . VAL B 1 110 ? 13.08 5.705 -4.195 1 87.28 110 VAL B O 1
ATOM 3373 N N . LYS B 1 111 ? 11.461 5.839 -2.747 1 92.89 111 LYS B N 1
ATOM 3374 C CA . LYS B 1 111 ? 12.205 6.729 -1.86 1 92.89 111 LYS B CA 1
ATOM 3375 C C . LYS B 1 111 ? 12.666 5.994 -0.605 1 92.89 111 LYS B C 1
ATOM 3377 O O . LYS B 1 111 ? 11.926 5.181 -0.048 1 92.89 111 LYS B O 1
ATOM 3382 N N . ARG B 1 112 ? 13.961 6.264 -0.22 1 94.82 112 ARG B N 1
ATOM 3383 C CA . ARG B 1 112 ? 14.532 5.622 0.96 1 94.82 112 ARG B CA 1
ATOM 3384 C C . ARG B 1 112 ? 14.702 6.622 2.099 1 94.82 112 ARG B C 1
ATOM 3386 O O . ARG B 1 112 ? 15.492 7.562 1.994 1 94.82 112 ARG B O 1
ATOM 3393 N N . PHE B 1 113 ? 13.903 6.419 3.123 1 97.14 113 PHE B N 1
ATOM 3394 C CA . PHE B 1 113 ? 14.06 7.21 4.338 1 97.14 113 PHE B CA 1
ATOM 3395 C C . PHE B 1 113 ? 15.083 6.573 5.271 1 97.14 113 PHE B C 1
ATOM 3397 O O . PHE B 1 113 ? 15.118 5.35 5.42 1 97.14 113 PHE B O 1
ATOM 3404 N N . ASN B 1 114 ? 15.896 7.387 5.848 1 96.89 114 ASN B N 1
ATOM 3405 C CA . ASN B 1 114 ? 16.88 6.925 6.821 1 96.89 114 ASN B CA 1
ATOM 3406 C C . ASN B 1 114 ? 17.273 8.036 7.791 1 96.89 114 ASN B C 1
ATOM 3408 O O . ASN B 1 114 ? 16.617 9.078 7.847 1 96.89 114 ASN B O 1
ATOM 3412 N N . GLU B 1 115 ? 18.291 7.848 8.512 1 94.15 115 GLU B N 1
ATOM 3413 C CA . GLU B 1 115 ? 18.676 8.774 9.573 1 94.15 115 GLU B CA 1
ATOM 3414 C C . GLU B 1 115 ? 19.098 10.124 9.001 1 94.15 115 GLU B C 1
ATOM 3416 O O . GLU B 1 115 ? 18.91 11.161 9.641 1 94.15 115 GLU B O 1
ATOM 3421 N N . VAL B 1 116 ? 19.606 10.102 7.825 1 94.22 116 VAL B N 1
ATOM 3422 C CA . VAL B 1 116 ? 20.133 11.317 7.212 1 94.22 116 VAL B CA 1
ATOM 3423 C C . VAL B 1 116 ? 19.034 12.009 6.409 1 94.22 116 VAL B C 1
ATOM 3425 O O . VAL B 1 116 ? 18.929 13.238 6.419 1 94.22 116 VAL B O 1
ATOM 3428 N N . LYS B 1 117 ? 18.259 11.205 5.702 1 96.21 117 LYS B N 1
ATOM 3429 C CA . LYS B 1 117 ? 17.181 11.739 4.874 1 96.21 117 LYS B CA 1
ATOM 3430 C C . LYS B 1 117 ? 15.817 11.303 5.4 1 96.21 117 LYS B C 1
ATOM 3432 O O . LYS B 1 117 ? 15.286 10.271 4.985 1 96.21 117 LYS B O 1
ATOM 3437 N N . THR B 1 118 ? 15.176 12.172 6.141 1 96.72 118 THR B N 1
ATOM 3438 C CA . THR B 1 118 ? 13.94 11.808 6.824 1 96.72 118 THR B CA 1
ATOM 3439 C C . THR B 1 118 ? 12.734 12.435 6.13 1 96.72 118 THR B C 1
ATOM 3441 O O . THR B 1 118 ? 11.6 12.287 6.591 1 96.72 118 THR B O 1
ATOM 3444 N N . GLU B 1 119 ? 13.068 13.128 5.028 1 96.67 119 GLU B N 1
ATOM 3445 C CA . GLU B 1 119 ? 11.996 13.855 4.355 1 96.67 119 GLU B CA 1
ATOM 3446 C C . GLU B 1 119 ? 12.126 13.75 2.838 1 96.67 119 GLU B C 1
ATOM 3448 O O . GLU B 1 119 ? 13.232 13.83 2.297 1 96.67 119 GLU B O 1
ATOM 3453 N N . TRP B 1 120 ? 11.019 13.444 2.239 1 96.05 120 TRP B N 1
ATOM 3454 C CA . TRP B 1 120 ? 10.902 13.481 0.785 1 96.05 120 TRP B CA 1
ATOM 3455 C C . TRP B 1 120 ? 9.65 14.241 0.359 1 96.05 120 TRP B C 1
ATOM 3457 O O . TRP B 1 120 ? 8.624 14.192 1.041 1 96.05 120 TRP B O 1
ATOM 3467 N N . GLY B 1 121 ? 9.691 14.956 -0.705 1 94.69 121 GLY B N 1
ATOM 3468 C CA . GLY B 1 121 ? 8.515 15.664 -1.183 1 94.69 121 GLY B CA 1
ATOM 3469 C C . GLY B 1 121 ? 8.754 16.411 -2.482 1 94.69 121 GLY B C 1
ATOM 3470 O O . GLY B 1 121 ? 9.603 16.015 -3.284 1 94.69 121 GLY B O 1
ATOM 3471 N N . PHE B 1 122 ? 7.926 17.35 -2.767 1 95.45 122 PHE B N 1
ATOM 3472 C CA . PHE B 1 122 ? 7.943 18.094 -4.021 1 95.45 122 PHE B CA 1
ATOM 3473 C C . PHE B 1 122 ? 8.102 19.587 -3.762 1 95.45 122 PHE B C 1
ATOM 3475 O O . PHE B 1 122 ? 7.189 20.234 -3.243 1 95.45 122 PHE B O 1
ATOM 3482 N N . ASP B 1 123 ? 9.215 20.109 -4.251 1 95.73 123 ASP B N 1
ATOM 3483 C CA . ASP B 1 123 ? 9.426 21.551 -4.159 1 95.73 123 ASP B CA 1
ATOM 3484 C C . ASP B 1 123 ? 8.389 22.312 -4.981 1 95.73 123 ASP B C 1
ATOM 3486 O O . ASP B 1 123 ? 7.938 23.386 -4.58 1 95.73 123 ASP B O 1
ATOM 3490 N N . GLN B 1 124 ? 8.155 21.67 -6.122 1 95.32 124 GLN B N 1
ATOM 3491 C CA . GLN B 1 124 ? 7.236 22.305 -7.061 1 95.32 124 GLN B CA 1
ATOM 3492 C C . GLN B 1 124 ? 5.966 21.476 -7.233 1 95.32 124 GLN B C 1
ATOM 3494 O O . GLN B 1 124 ? 5.671 21.004 -8.333 1 95.32 124 GLN B O 1
ATOM 3499 N N . LEU B 1 125 ? 5.239 21.411 -6.14 1 95.84 125 LEU B N 1
ATOM 3500 C CA . LEU B 1 125 ? 3.993 20.653 -6.169 1 95.84 125 LEU B CA 1
ATOM 3501 C C . LEU B 1 125 ? 2.986 21.299 -7.114 1 95.84 125 LEU B C 1
ATOM 3503 O O . LEU B 1 125 ? 2.46 20.639 -8.013 1 95.84 125 LEU B O 1
ATOM 3507 N N . LEU B 1 126 ? 2.746 22.509 -6.884 1 95.62 126 LEU B N 1
ATOM 3508 C CA . LEU B 1 126 ? 1.815 23.317 -7.663 1 95.62 126 LEU B CA 1
ATOM 3509 C C . LEU B 1 126 ? 2.258 24.775 -7.699 1 95.62 126 LEU B C 1
ATOM 3511 O O . LEU B 1 126 ? 2.615 25.346 -6.666 1 95.62 126 LEU B O 1
ATOM 3515 N N . SER B 1 127 ? 2.247 25.371 -8.907 1 97.01 127 SER B N 1
ATOM 3516 C CA . SER B 1 127 ? 2.624 26.78 -8.95 1 97.01 127 SER B CA 1
ATOM 3517 C C . SER B 1 127 ? 1.671 27.633 -8.119 1 97.01 127 SER B C 1
ATOM 3519 O O . SER B 1 127 ? 0.47 27.359 -8.066 1 97.01 127 SER B O 1
ATOM 3521 N N . LEU B 1 128 ? 2.214 28.684 -7.52 1 97.07 128 LEU B N 1
ATOM 3522 C CA . LEU B 1 128 ? 1.384 29.576 -6.718 1 97.07 128 LEU B CA 1
ATOM 3523 C C . LEU B 1 128 ? 0.308 30.235 -7.575 1 97.07 128 LEU B C 1
ATOM 3525 O O . LEU B 1 128 ? -0.801 30.49 -7.1 1 97.07 128 LEU B O 1
ATOM 3529 N N . GLU B 1 129 ? 0.62 30.466 -8.801 1 97.16 129 GLU B N 1
ATOM 3530 C CA . GLU B 1 129 ? -0.356 31.032 -9.727 1 97.16 129 GLU B CA 1
ATOM 3531 C C . GLU B 1 129 ? -1.556 30.105 -9.898 1 97.16 129 GLU B C 1
ATOM 3533 O O . GLU B 1 129 ? -2.704 30.539 -9.78 1 97.16 129 GLU B O 1
ATOM 3538 N N . THR B 1 130 ? -1.247 28.878 -10.154 1 97.2 130 THR B N 1
ATOM 3539 C CA . THR B 1 130 ? -2.295 27.879 -10.335 1 97.2 130 THR B CA 1
ATOM 3540 C C . THR B 1 130 ? -3.063 27.66 -9.035 1 97.2 130 THR B C 1
ATOM 3542 O O . THR B 1 130 ? -4.292 27.565 -9.043 1 97.2 130 THR B O 1
ATOM 3545 N N . PHE B 1 131 ? -2.351 27.669 -7.962 1 97.59 131 PHE B N 1
ATOM 3546 C CA . PHE B 1 131 ? -2.925 27.379 -6.654 1 97.59 131 PHE B CA 1
ATOM 3547 C C . PHE B 1 131 ? -3.865 28.495 -6.216 1 97.59 131 PHE B C 1
ATOM 3549 O O . PHE B 1 131 ? -4.942 28.231 -5.677 1 97.59 131 PHE B O 1
ATOM 3556 N N . ASN B 1 132 ? -3.494 29.663 -6.467 1 96.98 132 ASN B N 1
ATOM 3557 C CA . ASN B 1 132 ? -4.227 30.817 -5.957 1 96.98 132 ASN B CA 1
ATOM 3558 C C . ASN B 1 132 ? -5.395 31.186 -6.867 1 96.98 132 ASN B C 1
ATOM 3560 O O . ASN B 1 132 ? -6.278 31.95 -6.472 1 96.98 132 ASN B O 1
ATOM 3564 N N . ASP B 1 133 ? -5.34 30.616 -8.081 1 96.53 133 ASP B N 1
ATOM 3565 C CA . ASP B 1 133 ? -6.445 30.87 -9.001 1 96.53 133 ASP B CA 1
ATOM 3566 C C . ASP B 1 133 ? -7.683 30.066 -8.607 1 96.53 133 ASP B C 1
ATOM 3568 O O . ASP B 1 133 ? -7.727 28.85 -8.802 1 96.53 133 ASP B O 1
ATOM 3572 N N . ALA B 1 134 ? -8.694 30.734 -8.208 1 93.8 134 ALA B N 1
ATOM 3573 C CA . ALA B 1 134 ? -9.9 30.105 -7.674 1 93.8 134 ALA B CA 1
ATOM 3574 C C . ALA B 1 134 ? -10.571 29.225 -8.724 1 93.8 134 ALA B C 1
ATOM 3576 O O . ALA B 1 134 ? -11.287 28.279 -8.385 1 93.8 134 ALA B O 1
ATOM 3577 N N . SER B 1 135 ? -10.308 29.444 -9.908 1 95.62 135 SER B N 1
ATOM 3578 C CA . SER B 1 135 ? -10.945 28.688 -10.981 1 95.62 135 SER B CA 1
ATOM 3579 C C . SER B 1 135 ? -10.396 27.267 -11.057 1 95.62 135 SER B C 1
ATOM 3581 O O . SER B 1 135 ? -11.032 26.38 -11.631 1 95.62 135 SER B O 1
ATOM 3583 N N . ASN B 1 136 ? -9.225 27.109 -10.504 1 95.85 136 ASN B N 1
ATOM 3584 C CA . ASN B 1 136 ? -8.635 25.775 -10.521 1 95.85 136 ASN B CA 1
ATOM 3585 C C . ASN B 1 136 ? -9.158 24.916 -9.374 1 95.85 136 ASN B C 1
ATOM 3587 O O . ASN B 1 136 ? -9.043 23.689 -9.409 1 95.85 136 ASN B O 1
ATOM 3591 N N . GLY B 1 137 ? -9.624 25.593 -8.289 1 97.35 137 GLY B N 1
ATOM 3592 C CA . GLY B 1 137 ? -10.355 24.897 -7.243 1 97.35 137 GLY B CA 1
ATOM 3593 C C . GLY B 1 137 ? -9.461 24.38 -6.132 1 97.35 137 GLY B C 1
ATOM 3594 O O . GLY B 1 137 ? -9.944 23.8 -5.158 1 97.35 137 GLY B O 1
ATOM 3595 N N . TYR B 1 138 ? -8.132 24.637 -6.186 1 98.21 138 TYR B N 1
ATOM 3596 C CA . TYR B 1 138 ? -7.218 24.112 -5.177 1 98.21 138 TYR B CA 1
ATOM 3597 C C . TYR B 1 138 ? -7.283 24.939 -3.899 1 98.21 138 TYR B C 1
ATOM 3599 O O . TYR B 1 138 ? -7.12 24.406 -2.799 1 98.21 138 TYR B O 1
ATOM 3607 N N . LEU B 1 139 ? -7.417 26.245 -4.111 1 97.91 139 LEU B N 1
ATOM 3608 C CA . LEU B 1 139 ? -7.781 27.169 -3.043 1 97.91 139 LEU B CA 1
ATOM 3609 C C . LEU B 1 139 ? -9.17 27.751 -3.277 1 97.91 139 LEU B C 1
ATOM 3611 O O . LEU B 1 139 ? -9.367 28.547 -4.198 1 97.91 139 LEU B O 1
ATOM 3615 N N . PHE B 1 140 ? -10.081 27.252 -2.495 1 96.43 140 PHE B N 1
ATOM 3616 C CA . PHE B 1 140 ? -11.48 27.614 -2.69 1 96.43 140 PHE B CA 1
ATOM 3617 C C . PHE B 1 140 ? -12.093 28.126 -1.392 1 96.43 140 PHE B C 1
ATOM 3619 O O . PHE B 1 140 ? -12.06 27.438 -0.37 1 96.43 140 PHE B O 1
ATOM 3626 N N . ASN B 1 141 ? -12.66 29.326 -1.418 1 96.24 141 ASN B N 1
ATOM 3627 C CA . ASN B 1 141 ? -13.195 29.965 -0.22 1 96.24 141 ASN B CA 1
ATOM 3628 C C . ASN B 1 141 ? -12.17 29.985 0.91 1 96.24 141 ASN B C 1
ATOM 3630 O O . ASN B 1 141 ? -12.484 29.621 2.045 1 96.24 141 ASN B O 1
ATOM 3634 N N . ASP B 1 142 ? -10.895 30.204 0.549 1 97.36 142 ASP B N 1
ATOM 3635 C CA . ASP B 1 142 ? -9.774 30.375 1.468 1 97.36 142 ASP B CA 1
ATOM 3636 C C . ASP B 1 142 ? -9.473 29.078 2.214 1 97.36 142 ASP B C 1
ATOM 3638 O O . ASP B 1 142 ? -8.96 29.105 3.335 1 97.36 142 ASP B O 1
ATOM 3642 N N . CYS B 1 143 ? -9.91 27.969 1.555 1 97.82 143 CYS B N 1
ATOM 3643 C CA . CYS B 1 143 ? -9.694 26.646 2.128 1 97.82 143 CYS B CA 1
ATOM 3644 C C . CYS B 1 143 ? -8.942 25.746 1.155 1 97.82 143 CYS B C 1
ATOM 3646 O O . CYS B 1 143 ? -9.17 25.805 -0.054 1 97.82 143 CYS B O 1
ATOM 3648 N N . CYS B 1 144 ? -8.036 24.963 1.669 1 98.38 144 CYS B N 1
ATOM 3649 C CA . CYS B 1 144 ? -7.33 23.981 0.854 1 98.38 144 CYS B CA 1
ATOM 3650 C C . CYS B 1 144 ? -7.147 22.672 1.614 1 98.38 144 CYS B C 1
ATOM 3652 O O . CYS B 1 144 ? -7.263 22.64 2.84 1 98.38 144 CYS B O 1
ATOM 3654 N N . VAL B 1 145 ? -6.977 21.628 0.893 1 98.33 145 VAL B N 1
ATOM 3655 C CA . VAL B 1 145 ? -6.825 20.295 1.466 1 98.33 145 VAL B CA 1
ATOM 3656 C C . VAL B 1 145 ? -5.656 19.575 0.797 1 98.33 145 VAL B C 1
ATOM 3658 O O . VAL B 1 145 ? -5.592 19.49 -0.431 1 98.33 145 VAL B O 1
ATOM 3661 N N . PHE B 1 146 ? -4.767 19.107 1.559 1 98.51 146 PHE B N 1
ATOM 3662 C CA . PHE B 1 146 ? -3.659 18.272 1.111 1 98.51 146 PHE B CA 1
ATOM 3663 C C . PHE B 1 146 ? -3.796 16.854 1.653 1 98.51 146 PHE B C 1
ATOM 3665 O O . PHE B 1 146 ? -4.58 16.609 2.572 1 98.51 146 PHE B O 1
ATOM 3672 N N . GLY B 1 147 ? -3.104 15.925 1.099 1 97.95 147 GLY B N 1
ATOM 3673 C CA . GLY B 1 147 ? -3.188 14.556 1.58 1 97.95 147 GLY B CA 1
ATOM 3674 C C . GLY B 1 147 ? -1.969 13.724 1.229 1 97.95 147 GLY B C 1
ATOM 3675 O O . GLY B 1 147 ? -1.093 14.179 0.491 1 97.95 147 GLY B O 1
ATOM 3676 N N . ALA B 1 148 ? -1.953 12.539 1.802 1 97.61 148 ALA B N 1
ATOM 3677 C CA . ALA B 1 148 ? -0.828 11.635 1.579 1 97.61 148 ALA B CA 1
ATOM 3678 C C . ALA B 1 148 ? -1.291 10.182 1.541 1 97.61 148 ALA B C 1
ATOM 3680 O O . ALA B 1 148 ? -2.215 9.799 2.262 1 97.61 148 ALA B O 1
ATOM 3681 N N . GLU B 1 149 ? -0.719 9.519 0.688 1 95.94 149 GLU B N 1
ATOM 3682 C CA . GLU B 1 149 ? -0.807 8.065 0.589 1 95.94 149 GLU B CA 1
ATOM 3683 C C . GLU B 1 149 ? 0.58 7.429 0.552 1 95.94 149 GLU B C 1
ATOM 3685 O O . GLU B 1 149 ? 1.417 7.8 -0.273 1 95.94 149 GLU B O 1
ATOM 3690 N N . ILE B 1 150 ? 0.772 6.517 1.461 1 95.91 150 ILE B N 1
ATOM 3691 C CA . ILE B 1 150 ? 2.114 5.97 1.626 1 95.91 150 ILE B CA 1
ATOM 3692 C C . ILE B 1 150 ? 2.078 4.454 1.449 1 95.91 150 ILE B C 1
ATOM 3694 O O . ILE B 1 150 ? 1.249 3.771 2.055 1 95.91 150 ILE B O 1
ATOM 3698 N N . PHE B 1 151 ? 2.907 3.973 0.614 1 93.07 151 PHE B N 1
ATOM 3699 C CA . PHE B 1 151 ? 3.115 2.544 0.411 1 93.07 151 PHE B CA 1
ATOM 3700 C C . PHE B 1 151 ? 4.517 2.133 0.844 1 93.07 151 PHE B C 1
ATOM 3702 O O . PHE B 1 151 ? 5.48 2.308 0.094 1 93.07 151 PHE B O 1
ATOM 3709 N N . VAL B 1 152 ? 4.572 1.556 2 1 94.64 152 VAL B N 1
ATOM 3710 C CA . VAL B 1 152 ? 5.859 1.07 2.487 1 94.64 152 VAL B CA 1
ATOM 3711 C C . VAL B 1 152 ? 6.201 -0.255 1.809 1 94.64 152 VAL B C 1
ATOM 3713 O O . VAL B 1 152 ? 5.406 -1.198 1.838 1 94.64 152 VAL B O 1
ATOM 3716 N N . ILE B 1 153 ? 7.316 -0.334 1.182 1 93.13 153 ILE B N 1
ATOM 3717 C CA . ILE B 1 153 ? 7.739 -1.522 0.449 1 93.13 153 ILE B CA 1
ATOM 3718 C C . ILE B 1 153 ? 8.631 -2.387 1.337 1 93.13 153 ILE B C 1
ATOM 3720 O O . ILE B 1 153 ? 9.812 -2.085 1.524 1 93.13 153 ILE B O 1
ATOM 3724 N N . LYS B 1 154 ? 8.14 -3.418 1.879 1 90.62 154 LYS B N 1
ATOM 3725 C CA . LYS B 1 154 ? 8.814 -4.454 2.657 1 90.62 154 LYS B CA 1
ATOM 3726 C C . LYS B 1 154 ? 8.543 -5.84 2.077 1 90.62 154 LYS B C 1
ATOM 3728 O O . LYS B 1 154 ? 7.558 -6.488 2.438 1 90.62 154 LYS B O 1
ATOM 3733 N N . PRO B 1 155 ? 9.42 -6.279 1.229 1 89.54 155 PRO B N 1
ATOM 3734 C CA . PRO B 1 155 ? 9.197 -7.579 0.592 1 89.54 155 PRO B CA 1
ATOM 3735 C C . PRO B 1 155 ? 8.947 -8.696 1.602 1 89.54 155 PRO B C 1
ATOM 3737 O O . PRO B 1 155 ? 9.654 -8.793 2.609 1 89.54 155 PRO B O 1
ATOM 3740 N N . THR B 1 156 ? 7.995 -9.514 1.404 1 88 156 THR B N 1
ATOM 3741 C CA . THR B 1 156 ? 7.64 -10.605 2.305 1 88 156 THR B CA 1
ATOM 3742 C C . THR B 1 156 ? 8.375 -11.885 1.919 1 88 156 THR B C 1
ATOM 3744 O O . THR B 1 156 ? 8.48 -12.814 2.723 1 88 156 THR B O 1
ATOM 3747 N N . GLY B 1 157 ? 8.797 -11.974 0.693 1 86.92 157 GLY B N 1
ATOM 3748 C CA . GLY B 1 157 ? 9.53 -13.148 0.246 1 86.92 157 GLY B CA 1
ATOM 3749 C C . GLY B 1 157 ? 8.635 -14.341 -0.029 1 86.92 157 GLY B C 1
ATOM 3750 O O . GLY B 1 157 ? 9.112 -15.474 -0.118 1 86.92 157 GLY B O 1
ATOM 3751 N N . LYS B 1 158 ? 7.316 -14.119 -0.122 1 93.9 158 LYS B N 1
ATOM 3752 C CA . LYS B 1 158 ? 6.388 -15.206 -0.419 1 93.9 158 LYS B CA 1
ATOM 3753 C C . LYS B 1 158 ? 6.346 -15.5 -1.916 1 93.9 158 LYS B C 1
ATOM 3755 O O . LYS B 1 158 ? 6.413 -14.583 -2.736 1 93.9 158 LYS B O 1
ATOM 3760 N N . GLY B 1 159 ? 6.319 -16.801 -2.176 1 95.88 159 GLY B N 1
ATOM 3761 C CA . GLY B 1 159 ? 6.278 -17.132 -3.591 1 95.88 159 GLY B CA 1
ATOM 3762 C C . GLY B 1 159 ? 6.051 -18.609 -3.852 1 95.88 159 GLY B C 1
ATOM 3763 O O . GLY B 1 159 ? 5.789 -19.376 -2.923 1 95.88 159 GLY B O 1
ATOM 3764 N N . GLU B 1 160 ? 5.973 -18.917 -5.059 1 96.99 160 GLU B N 1
ATOM 3765 C CA . GLU B 1 160 ? 5.784 -20.271 -5.571 1 96.99 160 GLU B CA 1
ATOM 3766 C C . GLU B 1 160 ? 6.82 -20.607 -6.64 1 96.99 160 GLU B C 1
ATOM 3768 O O . GLU B 1 160 ? 7.155 -19.763 -7.474 1 96.99 160 GLU B O 1
ATOM 3773 N N . LEU B 1 161 ? 7.36 -21.764 -6.462 1 97.53 161 LEU B N 1
ATOM 3774 C CA . LEU B 1 161 ? 8.211 -22.33 -7.502 1 97.53 161 LEU B CA 1
ATOM 3775 C C . LEU B 1 161 ? 7.484 -23.438 -8.256 1 97.53 161 LEU B C 1
ATOM 3777 O O . LEU B 1 161 ? 7.129 -24.464 -7.671 1 97.53 161 LEU B O 1
ATOM 3781 N N . LEU B 1 162 ? 7.202 -23.22 -9.487 1 97.62 162 LEU B N 1
ATOM 3782 C CA . LEU B 1 162 ? 6.701 -24.262 -10.376 1 97.62 162 LEU B CA 1
ATOM 3783 C C . LEU B 1 162 ? 7.834 -24.865 -11.2 1 97.62 162 LEU B C 1
ATOM 3785 O O . LEU B 1 162 ? 8.542 -24.146 -11.909 1 97.62 162 LEU B O 1
ATOM 3789 N N . SER B 1 163 ? 8.011 -26.175 -11.156 1 97.69 163 SER B N 1
ATOM 3790 C CA . SER B 1 163 ? 9.047 -26.862 -11.92 1 97.69 163 SER B CA 1
ATOM 3791 C C . SER B 1 163 ? 8.458 -27.988 -12.764 1 97.69 163 SER B C 1
ATOM 3793 O O . SER B 1 163 ? 7.683 -28.806 -12.263 1 97.69 163 SER B O 1
ATOM 3795 N N . MET B 1 164 ? 8.754 -27.947 -14.04 1 97.33 164 MET B N 1
ATOM 3796 C CA . MET B 1 164 ? 8.503 -29.122 -14.869 1 97.33 164 MET B CA 1
ATOM 3797 C C . MET B 1 164 ? 9.66 -30.111 -14.777 1 97.33 164 MET B C 1
ATOM 3799 O O . MET B 1 164 ? 10.774 -29.812 -15.212 1 97.33 164 MET B O 1
ATOM 3803 N N . VAL B 1 165 ? 9.36 -31.259 -14.272 1 97.11 165 VAL B N 1
ATOM 3804 C CA . VAL B 1 165 ? 10.424 -32.204 -13.949 1 97.11 165 VAL B CA 1
ATOM 3805 C C . VAL B 1 165 ? 10.354 -33.404 -14.891 1 97.11 165 VAL B C 1
ATOM 3807 O O . VAL B 1 165 ? 9.331 -34.089 -14.959 1 97.11 165 VAL B O 1
ATOM 3810 N N . LYS B 1 166 ? 11.442 -33.677 -15.541 1 96.53 166 LYS B N 1
ATOM 3811 C CA . LYS B 1 166 ? 11.544 -34.868 -16.38 1 96.53 166 LYS B CA 1
ATOM 3812 C C . LYS B 1 166 ? 12.016 -36.072 -15.571 1 96.53 166 LYS B C 1
ATOM 3814 O O . LYS B 1 166 ? 12.927 -35.955 -14.748 1 96.53 166 LYS B O 1
ATOM 3819 N N . LYS B 1 167 ? 11.34 -37.199 -15.865 1 95.75 167 LYS B N 1
ATOM 3820 C CA . LYS B 1 167 ? 11.698 -38.468 -15.238 1 95.75 167 LYS B CA 1
ATOM 3821 C C . LYS B 1 167 ? 11.904 -38.301 -13.735 1 95.75 167 LYS B C 1
ATOM 3823 O O . LYS B 1 167 ? 12.998 -38.544 -13.223 1 95.75 167 LYS B O 1
ATOM 3828 N N . PRO B 1 168 ? 10.822 -37.903 -13.119 1 96.48 168 PRO B N 1
ATOM 3829 C CA . PRO B 1 168 ? 10.962 -37.734 -11.671 1 96.48 168 PRO B CA 1
ATOM 3830 C C . PRO B 1 168 ? 11.459 -39 -10.975 1 96.48 168 PRO B C 1
ATOM 3832 O O . PRO B 1 168 ? 11.171 -40.111 -11.427 1 96.48 168 PRO B O 1
ATOM 3835 N N . ALA B 1 169 ? 12.144 -38.8 -9.865 1 94.22 169 ALA B N 1
ATOM 3836 C CA . ALA B 1 169 ? 12.611 -39.939 -9.078 1 94.22 169 ALA B CA 1
ATOM 3837 C C . ALA B 1 169 ? 11.441 -40.808 -8.625 1 94.22 169 ALA B C 1
ATOM 3839 O O . ALA B 1 169 ? 10.385 -40.293 -8.251 1 94.22 169 ALA B O 1
ATOM 3840 N N . ASN B 1 170 ? 11.613 -42.137 -8.688 1 94.44 170 ASN B N 1
ATOM 3841 C CA . ASN B 1 170 ? 10.598 -43.098 -8.27 1 94.44 170 ASN B CA 1
ATOM 3842 C C . ASN B 1 170 ? 9.305 -42.929 -9.063 1 94.44 170 ASN B C 1
ATOM 3844 O O . ASN B 1 170 ? 8.212 -43.076 -8.515 1 94.44 170 ASN B O 1
ATOM 3848 N N . GLY B 1 171 ? 9.477 -42.486 -10.292 1 96.08 171 GLY B N 1
ATOM 3849 C CA . GLY B 1 171 ? 8.339 -42.11 -11.114 1 96.08 171 GLY B CA 1
ATOM 3850 C C . GLY B 1 171 ? 7.704 -43.287 -11.83 1 96.08 171 GLY B C 1
ATOM 3851 O O . GLY B 1 171 ? 6.97 -43.106 -12.803 1 96.08 171 GLY B O 1
ATOM 3852 N N . SER B 1 172 ? 8.032 -44.57 -11.336 1 96.85 172 SER B N 1
ATOM 3853 C CA . SER B 1 172 ? 7.456 -45.726 -12.015 1 96.85 172 SER B CA 1
ATOM 3854 C C . SER B 1 172 ? 7.048 -46.806 -11.018 1 96.85 172 SER B C 1
ATOM 3856 O O . SER B 1 172 ? 7.535 -46.828 -9.886 1 96.85 172 SER B O 1
ATOM 3858 N N . LEU B 1 173 ? 6.166 -47.588 -11.375 1 98.04 173 LEU B N 1
ATOM 3859 C CA . LEU B 1 173 ? 5.698 -48.733 -10.602 1 98.04 173 LEU B CA 1
ATOM 3860 C C . LEU B 1 173 ? 5.395 -49.918 -11.514 1 98.04 173 LEU B C 1
ATOM 3862 O O . LEU B 1 173 ? 4.793 -49.751 -12.577 1 98.04 173 LEU B O 1
ATOM 3866 N N . THR B 1 174 ? 5.886 -51.066 -11.168 1 98.33 174 THR B N 1
ATOM 3867 C CA . THR B 1 174 ? 5.51 -52.331 -11.79 1 98.33 174 THR B CA 1
ATOM 3868 C C . THR B 1 174 ? 4.562 -53.116 -10.888 1 98.33 174 THR B C 1
ATOM 3870 O O . THR B 1 174 ? 4.899 -53.424 -9.743 1 98.33 174 THR B O 1
ATOM 3873 N N . TRP B 1 175 ? 3.491 -53.403 -11.377 1 98.59 175 TRP B N 1
ATOM 3874 C CA . TRP B 1 175 ? 2.446 -54.073 -10.61 1 98.59 175 TRP B CA 1
ATOM 3875 C C . TRP B 1 175 ? 2.176 -55.469 -11.161 1 98.59 175 TRP B C 1
ATOM 3877 O O . TRP B 1 175 ? 1.745 -55.619 -12.307 1 98.59 175 TRP B O 1
ATOM 3887 N N . LYS B 1 176 ? 2.398 -56.438 -10.341 1 98.31 176 LYS B N 1
ATOM 3888 C CA . LYS B 1 176 ? 2.077 -57.823 -10.673 1 98.31 176 LYS B CA 1
ATOM 3889 C C . LYS B 1 176 ? 0.711 -58.218 -10.12 1 98.31 176 LYS B C 1
ATOM 3891 O O . LYS B 1 176 ? 0.514 -58.254 -8.903 1 98.31 176 LYS B O 1
ATOM 3896 N N . ILE B 1 177 ? -0.128 -58.472 -10.97 1 97.89 177 ILE B N 1
ATOM 3897 C CA . ILE B 1 177 ? -1.471 -58.883 -10.574 1 97.89 177 ILE B CA 1
ATOM 3898 C C . ILE B 1 177 ? -1.595 -60.402 -10.67 1 97.89 177 ILE B C 1
ATOM 3900 O O . ILE B 1 177 ? -1.8 -60.947 -11.758 1 97.89 177 ILE B O 1
ATOM 3904 N N . GLU B 1 178 ? -1.651 -60.981 -9.576 1 96.76 178 GLU B N 1
ATOM 3905 C CA . GLU B 1 178 ? -1.721 -62.438 -9.523 1 96.76 178 GLU B CA 1
ATOM 3906 C C . GLU B 1 178 ? -3.168 -62.922 -9.533 1 96.76 178 GLU B C 1
ATOM 3908 O O . GLU B 1 178 ? -4.09 -62.144 -9.279 1 96.76 178 GLU B O 1
ATOM 3913 N N . ASP B 1 179 ? -3.347 -64.21 -9.794 1 95.29 179 ASP B N 1
ATOM 3914 C CA . ASP B 1 179 ? -4.661 -64.84 -9.87 1 95.29 179 ASP B CA 1
ATOM 3915 C C . ASP B 1 179 ? -5.617 -64.013 -10.727 1 95.29 179 ASP B C 1
ATOM 3917 O O . ASP B 1 179 ? -6.732 -63.705 -10.301 1 95.29 179 ASP B O 1
ATOM 3921 N N . PHE B 1 180 ? -5.082 -63.664 -11.827 1 95.3 180 PHE B N 1
ATOM 3922 C CA . PHE B 1 180 ? -5.796 -62.761 -12.722 1 95.3 180 PHE B CA 1
ATOM 3923 C C . PHE B 1 180 ? -7.143 -63.35 -13.123 1 95.3 180 PHE B C 1
ATOM 3925 O O . PHE B 1 180 ? -8.138 -62.629 -13.222 1 95.3 180 PHE B O 1
ATOM 3932 N N . SER B 1 181 ? -7.19 -64.569 -13.34 1 91.6 181 SER B N 1
ATOM 3933 C CA . SER B 1 181 ? -8.4 -65.257 -13.781 1 91.6 181 SER B CA 1
ATOM 3934 C C . SER B 1 181 ? -9.471 -65.242 -12.695 1 91.6 181 SER B C 1
ATOM 3936 O O . SER B 1 181 ? -10.647 -65.486 -12.973 1 91.6 181 SER B O 1
ATOM 3938 N N . LYS B 1 182 ? -9.04 -64.902 -11.436 1 94.1 182 LYS B N 1
ATOM 3939 C CA . LYS B 1 182 ? -9.969 -64.979 -10.313 1 94.1 182 LYS B CA 1
ATOM 3940 C C . LYS B 1 182 ? -10.491 -63.595 -9.936 1 94.1 182 LYS B C 1
ATOM 3942 O O . LYS B 1 182 ? -11.315 -63.463 -9.029 1 94.1 182 LYS B O 1
ATOM 3947 N N . LEU B 1 183 ? -10.051 -62.707 -10.675 1 93.66 183 LEU B N 1
ATOM 3948 C CA . LEU B 1 183 ? -10.471 -61.348 -10.352 1 93.66 183 LEU B CA 1
ATOM 3949 C C . LEU B 1 183 ? -11.969 -61.174 -10.579 1 93.66 183 LEU B C 1
ATOM 3951 O O . LEU B 1 183 ? -12.475 -61.466 -11.664 1 93.66 183 LEU B O 1
ATOM 3955 N N . ASP B 1 184 ? -12.63 -60.559 -9.573 1 92.48 184 ASP B N 1
ATOM 3956 C CA . ASP B 1 184 ? -14.085 -60.492 -9.674 1 92.48 184 ASP B CA 1
ATOM 3957 C C . ASP B 1 184 ? -14.588 -59.071 -9.429 1 92.48 184 ASP B C 1
ATOM 3959 O O . ASP B 1 184 ? -15.776 -58.789 -9.599 1 92.48 184 ASP B O 1
ATOM 3963 N N . LYS B 1 185 ? -13.706 -58.193 -8.978 1 92.83 185 LYS B N 1
ATOM 3964 C CA . LYS B 1 185 ? -14.108 -56.802 -8.795 1 92.83 185 LYS B CA 1
ATOM 3965 C C . LYS B 1 185 ? -14.057 -56.037 -10.115 1 92.83 185 LYS B C 1
ATOM 3967 O O . LYS B 1 185 ? -13.404 -56.472 -11.066 1 92.83 185 LYS B O 1
ATOM 3972 N N . SER B 1 186 ? -14.786 -55.068 -10.127 1 95.23 186 SER B N 1
ATOM 3973 C CA . SER B 1 186 ? -14.831 -54.262 -11.342 1 95.23 186 SER B CA 1
ATOM 3974 C C . SER B 1 186 ? -13.481 -53.609 -11.623 1 95.23 186 SER B C 1
ATOM 3976 O O . SER B 1 186 ? -13.072 -53.491 -12.78 1 95.23 186 SER B O 1
ATOM 3978 N N . SER B 1 187 ? -12.829 -53.215 -10.584 1 97.15 187 SER B N 1
ATOM 3979 C CA . SER B 1 187 ? -11.526 -52.577 -10.743 1 97.15 187 SER B CA 1
ATOM 3980 C C . SER B 1 187 ? -10.594 -52.927 -9.588 1 97.15 187 SER B C 1
ATOM 3982 O O . SER B 1 187 ? -11.045 -53.387 -8.537 1 97.15 187 SER B O 1
ATOM 3984 N N . TYR B 1 188 ? -9.323 -52.776 -9.798 1 98.08 188 TYR B N 1
ATOM 3985 C CA . TYR B 1 188 ? -8.26 -53.036 -8.834 1 98.08 188 TYR B CA 1
ATOM 3986 C C . TYR B 1 188 ? -7.244 -51.9 -8.822 1 98.08 188 TYR B C 1
ATOM 3988 O O . TYR B 1 188 ? -6.942 -51.318 -9.867 1 98.08 188 TYR B O 1
ATOM 3996 N N . LEU B 1 189 ? -6.758 -51.634 -7.623 1 97.92 189 LEU B N 1
ATOM 3997 C CA . LEU B 1 189 ? -5.771 -50.572 -7.461 1 97.92 189 LEU B CA 1
ATOM 3998 C C . LEU B 1 189 ? -4.429 -51.142 -7.014 1 97.92 189 LEU B C 1
ATOM 4000 O O . LEU B 1 189 ? -4.381 -52.043 -6.174 1 97.92 189 LEU B O 1
ATOM 4004 N N . SER B 1 190 ? -3.422 -50.648 -7.58 1 98.23 190 SER B N 1
ATOM 4005 C CA . SER B 1 190 ? -2.081 -50.98 -7.108 1 98.23 190 SER B CA 1
ATOM 4006 C C . SER B 1 190 ? -1.76 -50.257 -5.804 1 98.23 190 SER B C 1
ATOM 4008 O O . SER B 1 190 ? -2.546 -49.432 -5.336 1 98.23 190 SER B O 1
ATOM 4010 N N . LYS B 1 191 ? -0.504 -50.614 -5.29 1 97.47 191 LYS B N 1
ATOM 4011 C CA . LYS B 1 191 ? 0.059 -49.751 -4.255 1 97.47 191 LYS B CA 1
ATOM 4012 C C . LYS B 1 191 ? 0.396 -48.371 -4.813 1 97.47 191 LYS B C 1
ATOM 4014 O O . LYS B 1 191 ? 0.516 -48.2 -6.028 1 97.47 191 LYS B O 1
ATOM 4019 N N . ALA B 1 192 ? 0.495 -47.465 -3.893 1 97.49 192 ALA B N 1
ATOM 4020 C CA . ALA B 1 192 ? 0.849 -46.109 -4.305 1 97.49 192 ALA B CA 1
ATOM 4021 C C . ALA B 1 192 ? 2.361 -45.952 -4.432 1 97.49 192 ALA B C 1
ATOM 4023 O O . ALA B 1 192 ? 3.123 -46.645 -3.754 1 97.49 192 ALA B O 1
ATOM 4024 N N . PHE B 1 193 ? 2.792 -45.125 -5.357 1 97.77 193 PHE B N 1
ATOM 4025 C CA . PHE B 1 193 ? 4.177 -44.679 -5.449 1 97.77 193 PHE B CA 1
ATOM 4026 C C . PHE B 1 193 ? 4.251 -43.158 -5.523 1 97.77 193 PHE B C 1
ATOM 4028 O O . PHE B 1 193 ? 3.311 -42.507 -5.981 1 97.77 193 PHE B O 1
ATOM 4035 N N . THR B 1 194 ? 5.312 -42.611 -5.046 1 96.6 194 THR B N 1
ATOM 4036 C CA . THR B 1 194 ? 5.399 -41.159 -4.931 1 96.6 194 THR B CA 1
ATOM 4037 C C . THR B 1 194 ? 6.353 -40.59 -5.977 1 96.6 194 THR B C 1
ATOM 4039 O O . THR B 1 194 ? 7.482 -41.064 -6.118 1 96.6 194 THR B O 1
ATOM 4042 N N . ALA B 1 195 ? 5.913 -39.679 -6.763 1 95.57 195 ALA B N 1
ATOM 4043 C CA . ALA B 1 195 ? 6.701 -38.92 -7.732 1 95.57 195 ALA B CA 1
ATOM 4044 C C . ALA B 1 195 ? 6.383 -37.43 -7.65 1 95.57 195 ALA B C 1
ATOM 4046 O O . ALA B 1 195 ? 5.214 -37.038 -7.633 1 95.57 195 ALA B O 1
ATOM 4047 N N . GLY B 1 196 ? 7.477 -36.625 -7.549 1 92.08 196 GLY B N 1
ATOM 4048 C CA . GLY B 1 196 ? 7.283 -35.185 -7.505 1 92.08 196 GLY B CA 1
ATOM 4049 C C . GLY B 1 196 ? 6.493 -34.725 -6.294 1 92.08 196 GLY B C 1
ATOM 4050 O O . GLY B 1 196 ? 5.69 -33.795 -6.386 1 92.08 196 GLY B O 1
ATOM 4051 N N . GLY B 1 197 ? 6.54 -35.496 -5.281 1 91.76 197 GLY B N 1
ATOM 4052 C CA . GLY B 1 197 ? 5.869 -35.113 -4.048 1 91.76 197 GLY B CA 1
ATOM 4053 C C . GLY B 1 197 ? 4.405 -35.507 -4.018 1 91.76 197 GLY B C 1
ATOM 4054 O O . GLY B 1 197 ? 3.681 -35.157 -3.084 1 91.76 197 GLY B O 1
ATOM 4055 N N . ARG B 1 198 ? 4.044 -36.25 -5.085 1 94.28 198 ARG B N 1
ATOM 4056 C CA . ARG B 1 198 ? 2.659 -36.704 -5.143 1 94.28 198 ARG B CA 1
ATOM 4057 C C . ARG B 1 198 ? 2.586 -38.222 -5.275 1 94.28 198 ARG B C 1
ATOM 4059 O O . ARG B 1 198 ? 3.5 -38.848 -5.816 1 94.28 198 ARG B O 1
ATOM 4066 N N . SER B 1 199 ? 1.51 -38.724 -4.838 1 97.1 199 SER B N 1
ATOM 4067 C CA . SER B 1 199 ? 1.323 -40.171 -4.866 1 97.1 199 SER B CA 1
ATOM 4068 C C . SER B 1 199 ? 0.43 -40.59 -6.029 1 97.1 199 SER B C 1
ATOM 4070 O O . SER B 1 199 ? -0.565 -39.925 -6.327 1 97.1 199 SER B O 1
ATOM 4072 N N . TRP B 1 200 ? 0.834 -41.674 -6.564 1 98.16 200 TRP B N 1
ATOM 4073 C CA . TRP B 1 200 ? 0.15 -42.192 -7.745 1 98.16 200 TRP B CA 1
ATOM 4074 C C . TRP B 1 200 ? -0.139 -43.682 -7.596 1 98.16 200 TRP B C 1
ATOM 4076 O O . TRP B 1 200 ? 0.54 -44.38 -6.839 1 98.16 200 TRP B O 1
ATOM 4086 N N . ARG B 1 201 ? -1.123 -44.202 -8.334 1 98.31 201 ARG B N 1
ATOM 4087 C CA . ARG B 1 201 ? -1.402 -45.633 -8.39 1 98.31 201 ARG B CA 1
ATOM 4088 C C . ARG B 1 201 ? -2.012 -46.02 -9.734 1 98.31 201 ARG B C 1
ATOM 4090 O O . ARG B 1 201 ? -2.504 -45.161 -10.468 1 98.31 201 ARG B O 1
ATOM 4097 N N . ILE B 1 202 ? -1.959 -47.238 -10.019 1 98.62 202 ILE B N 1
ATOM 4098 C CA . ILE B 1 202 ? -2.533 -47.785 -11.243 1 98.62 202 ILE B CA 1
ATOM 4099 C C . ILE B 1 202 ? -3.915 -48.366 -10.95 1 98.62 202 ILE B C 1
ATOM 4101 O O . ILE B 1 202 ? -4.111 -49.035 -9.933 1 98.62 202 ILE B O 1
ATOM 4105 N N . LYS B 1 203 ? -4.83 -48.001 -11.755 1 98.11 203 LYS B N 1
ATOM 4106 C CA . LYS B 1 203 ? -6.162 -48.596 -11.693 1 98.11 203 LYS B CA 1
ATOM 4107 C C . LYS B 1 203 ? -6.436 -49.459 -12.921 1 98.11 203 LYS B C 1
ATOM 4109 O O . LYS B 1 203 ? -6.331 -48.986 -14.054 1 98.11 203 LYS B O 1
ATOM 4114 N N . VAL B 1 204 ? -6.789 -50.736 -12.655 1 98.15 204 VAL B N 1
ATOM 4115 C CA . VAL B 1 204 ? -7.009 -51.666 -13.757 1 98.15 204 VAL B CA 1
ATOM 4116 C C . VAL B 1 204 ? -8.442 -52.19 -13.715 1 98.15 204 VAL B C 1
ATOM 4118 O O . VAL B 1 204 ? -8.957 -52.521 -12.644 1 98.15 204 VAL B O 1
ATOM 4121 N N . TYR B 1 205 ? -9.055 -52.206 -14.85 1 97.95 205 TYR B N 1
ATOM 4122 C CA . TYR B 1 205 ? -10.327 -52.882 -15.076 1 97.95 205 TYR B CA 1
ATOM 4123 C C . TYR B 1 205 ? -10.139 -54.12 -15.946 1 97.95 205 TYR B C 1
ATOM 4125 O O . TYR B 1 205 ? -10.123 -54.025 -17.175 1 97.95 205 TYR B O 1
ATOM 4133 N N . PRO B 1 206 ? -10.094 -55.236 -15.293 1 96.66 206 PRO B N 1
ATOM 4134 C CA . PRO B 1 206 ? -9.756 -56.456 -16.031 1 96.66 206 PRO B CA 1
ATOM 4135 C C . PRO B 1 206 ? -10.759 -56.773 -17.137 1 96.66 206 PRO B C 1
ATOM 4137 O O . PRO B 1 206 ? -10.401 -57.396 -18.14 1 96.66 206 PRO B O 1
ATOM 4140 N N . LYS B 1 207 ? -11.996 -56.337 -16.919 1 95.11 207 LYS B N 1
ATOM 4141 C CA . LYS B 1 207 ? -13.034 -56.636 -17.901 1 95.11 207 LYS B CA 1
ATOM 4142 C C . LYS B 1 207 ? -13.465 -55.376 -18.647 1 95.11 207 LYS B C 1
ATOM 4144 O O . LYS B 1 207 ? -14.542 -55.341 -19.245 1 95.11 207 LYS B O 1
ATOM 4149 N N . GLY B 1 208 ? -12.707 -54.399 -18.477 1 96.02 208 GLY B N 1
ATOM 4150 C CA . GLY B 1 208 ? -12.945 -53.168 -19.212 1 96.02 208 GLY B CA 1
ATOM 4151 C C . GLY B 1 208 ? -13.818 -52.182 -18.458 1 96.02 208 GLY B C 1
ATOM 4152 O O . GLY B 1 208 ? -14.53 -52.562 -17.525 1 96.02 208 GLY B O 1
ATOM 4153 N N . TYR B 1 209 ? -13.719 -50.953 -18.884 1 93.73 209 TYR B N 1
ATOM 4154 C CA . TYR B 1 209 ? -14.461 -49.825 -18.333 1 93.73 209 TYR B CA 1
ATOM 4155 C C . TYR B 1 209 ? -14.934 -48.89 -19.439 1 93.73 209 TYR B C 1
ATOM 4157 O O . TYR B 1 209 ? -14.262 -48.739 -20.463 1 93.73 209 TYR B O 1
ATOM 4165 N N . ASP B 1 210 ? -16.19 -48.338 -19.327 1 90.64 210 ASP B N 1
ATOM 4166 C CA . ASP B 1 210 ? -16.748 -47.377 -20.273 1 90.64 210 ASP B CA 1
ATOM 4167 C C . ASP B 1 210 ? -16.784 -47.954 -21.686 1 90.64 210 ASP B C 1
ATOM 4169 O O . ASP B 1 210 ? -17.361 -49.02 -21.912 1 90.64 210 ASP B O 1
ATOM 4173 N N . ASP B 1 211 ? -16.037 -47.311 -22.639 1 92.03 211 ASP B N 1
ATOM 4174 C CA . ASP B 1 211 ? -16.043 -47.728 -24.038 1 92.03 211 ASP B CA 1
ATOM 4175 C C . ASP B 1 211 ? -15.339 -49.072 -24.214 1 92.03 211 ASP B C 1
ATOM 4177 O O . ASP B 1 211 ? -15.528 -49.75 -25.226 1 92.03 211 ASP B O 1
ATOM 4181 N N . GLY B 1 212 ? -14.589 -49.486 -23.191 1 93.51 212 GLY B N 1
ATOM 4182 C CA . GLY B 1 212 ? -13.844 -50.731 -23.288 1 93.51 212 GLY B CA 1
ATOM 4183 C C . GLY B 1 212 ? -14.506 -51.882 -22.553 1 93.51 212 GLY B C 1
ATOM 4184 O O . GLY B 1 212 ? -14.018 -53.013 -22.594 1 93.51 212 GLY B O 1
ATOM 4185 N N . LYS B 1 213 ? -15.59 -51.637 -21.978 1 94.78 213 LYS B N 1
ATOM 4186 C CA . LYS B 1 213 ? -16.227 -52.647 -21.138 1 94.78 213 LYS B CA 1
ATOM 4187 C C . LYS B 1 213 ? -16.543 -53.907 -21.939 1 94.78 213 LYS B C 1
ATOM 4189 O O . LYS B 1 213 ? -17.157 -53.834 -23.005 1 94.78 213 LYS B O 1
ATOM 4194 N N . GLY B 1 214 ? -16.053 -55.004 -21.455 1 93.73 214 GLY B N 1
ATOM 4195 C CA . GLY B 1 214 ? -16.354 -56.302 -22.038 1 93.73 214 GLY B CA 1
ATOM 4196 C C . GLY B 1 214 ? -15.453 -56.655 -23.206 1 93.73 214 GLY B C 1
ATOM 4197 O O . GLY B 1 214 ? -15.45 -57.796 -23.672 1 93.73 214 GLY B O 1
ATOM 4198 N N . ASN B 1 215 ? -14.695 -55.699 -23.582 1 95.26 215 ASN B N 1
ATOM 4199 C CA . ASN B 1 215 ? -13.956 -55.956 -24.814 1 95.26 215 ASN B CA 1
ATOM 4200 C C . ASN B 1 215 ? -12.466 -55.674 -24.643 1 95.26 215 ASN B C 1
ATOM 4202 O O . ASN B 1 215 ? -11.645 -56.158 -25.424 1 95.26 215 ASN B O 1
ATOM 4206 N N . SER B 1 216 ? -12.215 -54.856 -23.68 1 97.57 216 SER B N 1
ATOM 4207 C CA . SER B 1 216 ? -10.82 -54.446 -23.551 1 97.57 216 SER B CA 1
ATOM 4208 C C . SER B 1 216 ? -10.411 -54.33 -22.087 1 97.57 216 SER B C 1
ATOM 4210 O O . SER B 1 216 ? -11.253 -54.092 -21.219 1 97.57 216 SER B O 1
ATOM 4212 N N . LEU B 1 217 ? -9.13 -54.515 -21.903 1 97.6 217 LEU B N 1
ATOM 4213 C CA . LEU B 1 217 ? -8.534 -54.134 -20.627 1 97.6 217 LEU B CA 1
ATOM 4214 C C . LEU B 1 217 ? -8.421 -52.617 -20.51 1 97.6 217 LEU B C 1
ATOM 4216 O O . LEU B 1 217 ? -7.991 -51.949 -21.453 1 97.6 217 LEU B O 1
ATOM 4220 N N . SER B 1 218 ? -8.93 -52.056 -19.423 1 98.26 218 SER B N 1
ATOM 4221 C CA . SER B 1 218 ? -8.779 -50.625 -19.179 1 98.26 218 SER B CA 1
ATOM 4222 C C . SER B 1 218 ? -7.744 -50.356 -18.092 1 98.26 218 SER B C 1
ATOM 4224 O O . SER B 1 218 ? -7.75 -51.01 -17.047 1 98.26 218 SER B O 1
ATOM 4226 N N . VAL B 1 219 ? -6.791 -49.463 -18.405 1 98.32 219 VAL B N 1
ATOM 4227 C CA . VAL B 1 219 ? -5.722 -49.129 -17.469 1 98.32 219 VAL B CA 1
ATOM 4228 C C . VAL B 1 219 ? -5.651 -47.615 -17.284 1 98.32 219 VAL B C 1
ATOM 4230 O O . VAL B 1 219 ? -5.688 -46.862 -18.26 1 98.32 219 VAL B O 1
ATOM 4233 N N . TYR B 1 220 ? -5.624 -47.21 -16.018 1 97.81 220 TYR B N 1
ATOM 4234 C CA . TYR B 1 220 ? -5.622 -45.79 -15.683 1 97.81 220 TYR B CA 1
ATOM 4235 C C . TYR B 1 220 ? -4.526 -45.47 -14.673 1 97.81 220 TYR B C 1
ATOM 4237 O O . TYR B 1 220 ? -4.083 -46.348 -13.928 1 97.81 220 TYR B O 1
ATOM 4245 N N . LEU B 1 221 ? -4.043 -44.242 -14.746 1 98.05 221 LEU B N 1
ATOM 4246 C CA . LEU B 1 221 ? -3.222 -43.658 -13.691 1 98.05 221 LEU B CA 1
ATOM 4247 C C . LEU B 1 221 ? -4.044 -42.711 -12.824 1 98.05 221 LEU B C 1
ATOM 4249 O O . LEU B 1 221 ? -4.806 -41.891 -13.342 1 98.05 221 LEU B O 1
ATOM 4253 N N . GLU B 1 222 ? -3.918 -42.897 -11.557 1 97.78 222 GLU B N 1
ATOM 4254 C CA . GLU B 1 222 ? -4.695 -42.08 -10.63 1 97.78 222 GLU B CA 1
ATOM 4255 C C . GLU B 1 222 ? -3.785 -41.307 -9.68 1 97.78 222 GLU B C 1
ATOM 4257 O O . GLU B 1 222 ? -2.844 -41.871 -9.117 1 97.78 222 GLU B O 1
ATOM 4262 N N . LEU B 1 223 ? -4.036 -40.028 -9.546 1 97.42 223 LEU B N 1
ATOM 4263 C CA . LEU B 1 223 ? -3.429 -39.217 -8.496 1 97.42 223 LEU B CA 1
ATOM 4264 C C . LEU B 1 223 ? -4.127 -39.448 -7.16 1 97.42 223 LEU B C 1
ATOM 4266 O O . LEU B 1 223 ? -5.301 -39.105 -7.001 1 97.42 223 LEU B O 1
ATOM 4270 N N . VAL B 1 224 ? -3.297 -39.967 -6.227 1 96.65 224 VAL B N 1
ATOM 4271 C CA . VAL B 1 224 ? -3.886 -40.245 -4.921 1 96.65 224 VAL B CA 1
ATOM 4272 C C . VAL B 1 224 ? -4.357 -38.943 -4.278 1 96.65 224 VAL B C 1
ATOM 4274 O O . VAL B 1 224 ? -3.623 -37.952 -4.259 1 96.65 224 VAL B O 1
ATOM 4277 N N . ASP B 1 225 ? -5.537 -38.837 -3.798 1 93.22 225 ASP B N 1
ATOM 4278 C CA . ASP B 1 225 ? -6.169 -37.685 -3.162 1 93.22 225 ASP B CA 1
ATOM 4279 C C . ASP B 1 225 ? -6.339 -36.535 -4.152 1 93.22 225 ASP B C 1
ATOM 4281 O O . ASP B 1 225 ? -6.325 -35.366 -3.763 1 93.22 225 ASP B O 1
ATOM 4285 N N . GLY B 1 226 ? -6.367 -36.849 -5.406 1 94.05 226 GLY B N 1
ATOM 4286 C CA . GLY B 1 226 ? -6.583 -35.834 -6.424 1 94.05 226 GLY B CA 1
ATOM 4287 C C . GLY B 1 226 ? -7.88 -35.068 -6.237 1 94.05 226 GLY B C 1
ATOM 4288 O O . GLY B 1 226 ? -7.953 -33.876 -6.543 1 94.05 226 GLY B O 1
ATOM 4289 N N . GLY B 1 227 ? -8.822 -35.782 -5.732 1 92.05 227 GLY B N 1
ATOM 4290 C CA . GLY B 1 227 ? -10.115 -35.161 -5.494 1 92.05 227 GLY B CA 1
ATOM 4291 C C . GLY B 1 227 ? -10.073 -34.088 -4.423 1 92.05 227 GLY B C 1
ATOM 4292 O O . GLY B 1 227 ? -10.992 -33.273 -4.317 1 92.05 227 GLY B O 1
ATOM 4293 N N . LYS B 1 228 ? -9.04 -34.067 -3.689 1 90.78 228 LYS B N 1
ATOM 4294 C CA . LYS B 1 228 ? -8.932 -33.116 -2.587 1 90.78 228 LYS B CA 1
ATOM 4295 C C . LYS B 1 228 ? -8.104 -31.899 -2.99 1 90.78 228 LYS B C 1
ATOM 4297 O O . LYS B 1 228 ? -7.865 -31.007 -2.173 1 90.78 228 LYS B O 1
ATOM 4302 N N . LEU B 1 229 ? -7.688 -31.914 -4.222 1 90.13 229 LEU B N 1
ATOM 4303 C CA . LEU B 1 229 ? -6.973 -30.741 -4.714 1 90.13 229 LEU B CA 1
ATOM 4304 C C . LEU B 1 229 ? -7.845 -29.494 -4.621 1 90.13 229 LEU B C 1
ATOM 4306 O O . LEU B 1 229 ? -9.047 -29.551 -4.89 1 90.13 229 LEU B O 1
ATOM 4310 N N . PRO B 1 230 ? -7.205 -28.435 -4.289 1 86.66 230 PRO B N 1
ATOM 4311 C CA . PRO B 1 230 ? -7.982 -27.194 -4.354 1 86.66 230 PRO B CA 1
ATOM 4312 C C . PRO B 1 230 ? -8.53 -26.914 -5.751 1 86.66 230 PRO B C 1
ATOM 4314 O O . PRO B 1 230 ? -7.933 -27.33 -6.748 1 86.66 230 PRO B O 1
ATOM 4317 N N . PRO B 1 231 ? -9.71 -26.341 -5.881 1 77.76 231 PRO B N 1
ATOM 4318 C CA . PRO B 1 231 ? -10.426 -26.158 -7.146 1 77.76 231 PRO B CA 1
ATOM 4319 C C . PRO B 1 231 ? -9.556 -25.528 -8.231 1 77.76 231 PRO B C 1
ATOM 4321 O O . PRO B 1 231 ? -9.682 -25.875 -9.408 1 77.76 231 PRO B O 1
ATOM 4324 N N . LYS B 1 232 ? -8.551 -24.754 -8.105 1 82.55 232 LYS B N 1
ATOM 4325 C CA . LYS B 1 232 ? -7.769 -24.081 -9.138 1 82.55 232 LYS B CA 1
ATOM 4326 C C . LYS B 1 232 ? -6.35 -24.64 -9.204 1 82.55 232 LYS B C 1
ATOM 4328 O O . LYS B 1 232 ? -5.564 -24.251 -10.071 1 82.55 232 LYS B O 1
ATOM 4333 N N . LYS B 1 233 ? -6.258 -25.642 -8.491 1 88.38 233 LYS B N 1
ATOM 4334 C CA . LYS B 1 233 ? -4.941 -26.27 -8.527 1 88.38 233 LYS B CA 1
ATOM 4335 C C . LYS B 1 233 ? -4.89 -27.385 -9.568 1 88.38 233 LYS B C 1
ATOM 4337 O O . LYS B 1 233 ? -5.841 -28.158 -9.703 1 88.38 233 LYS B O 1
ATOM 4342 N N . THR B 1 234 ? -3.851 -27.356 -10.312 1 92.18 234 THR B N 1
ATOM 4343 C CA . THR B 1 234 ? -3.695 -28.357 -11.362 1 92.18 234 THR B CA 1
ATOM 4344 C C . THR B 1 234 ? -2.316 -29.008 -11.288 1 92.18 234 THR B C 1
ATOM 4346 O O . THR B 1 234 ? -1.37 -28.412 -10.769 1 92.18 234 THR B O 1
ATOM 4349 N N . VAL B 1 235 ? -2.253 -30.221 -11.728 1 95 235 VAL B N 1
ATOM 4350 C CA . VAL B 1 235 ? -1.009 -30.975 -11.845 1 95 235 VAL B CA 1
ATOM 4351 C C . VAL B 1 235 ? -0.878 -31.54 -13.257 1 95 235 VAL B C 1
ATOM 4353 O O . VAL B 1 235 ? -1.791 -32.204 -13.754 1 95 235 VAL B O 1
ATOM 4356 N N . TRP B 1 236 ? 0.195 -31.219 -13.899 1 96.31 236 TRP B N 1
ATOM 4357 C CA . TRP B 1 236 ? 0.427 -31.788 -15.222 1 96.31 236 TRP B CA 1
ATOM 4358 C C . TRP B 1 236 ? 1.273 -33.054 -15.13 1 96.31 236 TRP B C 1
ATOM 4360 O O . TRP B 1 236 ? 2.256 -33.099 -14.386 1 96.31 236 TRP B O 1
ATOM 4370 N N . ALA B 1 237 ? 0.889 -34.066 -15.942 1 97.05 237 ALA B N 1
ATOM 4371 C CA . ALA B 1 237 ? 1.667 -35.301 -15.984 1 97.05 237 ALA B CA 1
ATOM 4372 C C . ALA B 1 237 ? 1.691 -35.887 -17.393 1 97.05 237 ALA B C 1
ATOM 4374 O O . ALA B 1 237 ? 0.664 -35.921 -18.075 1 97.05 237 ALA B O 1
ATOM 4375 N N . GLU B 1 238 ? 2.778 -36.166 -17.84 1 97.75 238 GLU B N 1
ATOM 4376 C CA . GLU B 1 238 ? 3.013 -37.055 -18.975 1 97.75 238 GLU B CA 1
ATOM 4377 C C . GLU B 1 238 ? 3.473 -38.433 -18.51 1 97.75 238 GLU B C 1
ATOM 4379 O O . GLU B 1 238 ? 4.438 -38.549 -17.752 1 97.75 238 GLU B O 1
ATOM 4384 N N . TYR B 1 239 ? 2.783 -39.461 -18.997 1 97.88 239 TYR B N 1
ATOM 4385 C CA . TYR B 1 239 ? 3.115 -40.782 -18.476 1 97.88 239 TYR B CA 1
ATOM 4386 C C . TYR B 1 239 ? 2.877 -41.859 -19.527 1 97.88 239 TYR B C 1
ATOM 4388 O O . TYR B 1 239 ? 2.248 -41.602 -20.557 1 97.88 239 TYR B O 1
ATOM 4396 N N . LYS B 1 240 ? 3.472 -42.941 -19.213 1 98.11 240 LYS B N 1
ATOM 4397 C CA . LYS B 1 240 ? 3.362 -44.139 -20.039 1 98.11 240 LYS B CA 1
ATOM 4398 C C . LYS B 1 240 ? 2.799 -45.31 -19.238 1 98.11 240 LYS B C 1
ATOM 4400 O O . LYS B 1 240 ? 3.223 -45.556 -18.107 1 98.11 240 LYS B O 1
ATOM 4405 N N . LEU B 1 241 ? 1.788 -45.964 -19.804 1 98.39 241 LEU B N 1
ATOM 4406 C CA . LEU B 1 241 ? 1.26 -47.209 -19.256 1 98.39 241 LEU B CA 1
ATOM 4407 C C . LEU B 1 241 ? 1.607 -48.39 -20.157 1 98.39 241 LEU B C 1
ATOM 4409 O O . LEU B 1 241 ? 1.563 -48.275 -21.383 1 98.39 241 LEU B O 1
ATOM 4413 N N . ARG B 1 242 ? 1.959 -49.499 -19.407 1 98.21 242 ARG B N 1
ATOM 4414 C CA . ARG B 1 242 ? 2.381 -50.658 -20.188 1 98.21 242 ARG B CA 1
ATOM 4415 C C . ARG B 1 242 ? 1.822 -51.948 -19.598 1 98.21 242 ARG B C 1
ATOM 4417 O O . ARG B 1 242 ? 1.702 -52.078 -18.378 1 98.21 242 ARG B O 1
ATOM 4424 N N . VAL B 1 243 ? 1.48 -52.847 -20.48 1 97.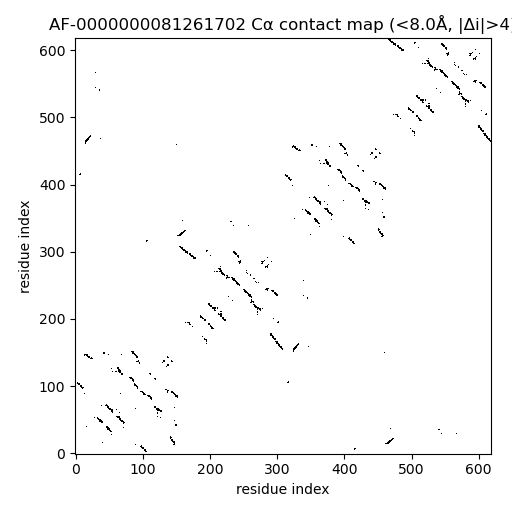97 243 VAL B N 1
ATOM 4425 C CA . VAL B 1 243 ? 1.308 -54.258 -20.15 1 97.97 243 VAL B CA 1
ATOM 4426 C C . VAL B 1 243 ? 2.492 -55.062 -20.682 1 97.97 243 VAL B C 1
ATOM 4428 O O . VAL B 1 243 ? 2.771 -55.047 -21.883 1 97.97 243 VAL B O 1
ATOM 4431 N N . LEU B 1 244 ? 3.111 -55.705 -19.808 1 96.99 244 LEU B N 1
ATOM 4432 C CA . LEU B 1 244 ? 4.347 -56.381 -20.187 1 96.99 244 LEU B CA 1
ATOM 4433 C C . LEU B 1 244 ? 4.054 -57.739 -20.815 1 96.99 244 LEU B C 1
ATOM 4435 O O . LEU B 1 244 ? 3.206 -58.486 -20.321 1 96.99 244 LEU B O 1
ATOM 4439 N N . ASN B 1 245 ? 4.657 -57.89 -21.948 1 96.55 245 ASN B N 1
ATOM 4440 C CA . ASN B 1 245 ? 4.694 -59.231 -22.522 1 96.55 245 ASN B CA 1
ATOM 4441 C C . ASN B 1 245 ? 5.735 -60.107 -21.832 1 96.55 245 ASN B C 1
ATOM 4443 O O . ASN B 1 245 ? 6.91 -59.742 -21.758 1 96.55 245 ASN B O 1
ATOM 4447 N N . GLN B 1 246 ? 5.368 -61.192 -21.329 1 94.81 246 GLN B N 1
ATOM 4448 C CA . GLN B 1 246 ? 6.237 -62 -20.48 1 94.81 246 GLN B CA 1
ATOM 4449 C C . GLN B 1 246 ? 6.941 -63.086 -21.289 1 94.81 246 GLN B C 1
ATOM 4451 O O . GLN B 1 246 ? 7.64 -63.932 -20.727 1 94.81 246 GLN B O 1
ATOM 4456 N N . GLN B 1 247 ? 6.765 -63.06 -22.567 1 93.77 247 GLN B N 1
ATOM 4457 C CA . GLN B 1 247 ? 7.515 -63.937 -23.46 1 93.77 247 GLN B CA 1
ATOM 4458 C C . GLN B 1 247 ? 8.859 -63.319 -23.836 1 93.77 247 GLN B C 1
ATOM 4460 O O . GLN B 1 247 ? 8.986 -62.096 -23.912 1 93.77 247 GLN B O 1
ATOM 4465 N N . PRO B 1 248 ? 9.779 -64.313 -24.081 1 88.5 248 PRO B N 1
ATOM 4466 C CA . PRO B 1 248 ? 11.067 -63.792 -24.545 1 88.5 248 PRO B CA 1
ATOM 4467 C C . PRO B 1 248 ? 10.943 -62.963 -25.822 1 88.5 248 PRO B C 1
ATOM 4469 O O . PRO B 1 248 ? 10.299 -63.394 -26.782 1 88.5 248 PRO B O 1
ATOM 4472 N N . HIS B 1 249 ? 11.355 -61.827 -25.874 1 87.74 249 HIS B N 1
ATOM 4473 C CA . HIS B 1 249 ? 11.402 -60.915 -27.012 1 87.74 249 HIS B CA 1
ATOM 4474 C C . HIS B 1 249 ? 10.011 -60.393 -27.358 1 87.74 249 HIS B C 1
ATOM 4476 O O . HIS B 1 249 ? 9.786 -59.902 -28.466 1 87.74 249 HIS B O 1
ATOM 4482 N N . GLY B 1 250 ? 9 -60.686 -26.535 1 88.56 250 GLY B N 1
ATOM 4483 C CA . GLY B 1 250 ? 7.666 -60.157 -26.769 1 88.56 250 GLY B CA 1
ATOM 4484 C C . GLY B 1 250 ? 7.603 -58.643 -26.696 1 88.56 250 GLY B C 1
ATOM 4485 O O . GLY B 1 250 ? 8.407 -58.016 -26.002 1 88.56 250 GLY B O 1
ATOM 4486 N N . LYS B 1 251 ? 6.703 -58.129 -27.434 1 93.56 251 LYS B N 1
ATOM 4487 C CA . LYS B 1 251 ? 6.53 -56.679 -27.441 1 93.56 251 LYS B CA 1
ATOM 4488 C C . LYS B 1 251 ? 5.515 -56.242 -26.389 1 93.56 251 LYS B C 1
ATOM 4490 O O . LYS B 1 251 ? 4.404 -56.773 -26.332 1 93.56 251 LYS B O 1
ATOM 4495 N N . HIS B 1 252 ? 5.914 -55.347 -25.606 1 96.13 252 HIS B N 1
ATOM 4496 C CA . HIS B 1 252 ? 4.989 -54.777 -24.632 1 96.13 252 HIS B CA 1
ATOM 4497 C C . HIS B 1 252 ? 3.953 -53.888 -25.311 1 96.13 252 HIS B C 1
ATOM 4499 O O . HIS B 1 252 ? 4.214 -53.325 -26.377 1 96.13 252 HIS B O 1
ATOM 4505 N N . VAL B 1 253 ? 2.789 -53.903 -24.763 1 97.26 253 VAL B N 1
ATOM 4506 C CA . VAL B 1 253 ? 1.799 -52.917 -25.184 1 97.26 253 VAL B CA 1
ATOM 4507 C C . VAL B 1 253 ? 1.95 -51.646 -24.351 1 97.26 253 VAL B C 1
ATOM 4509 O O . VAL B 1 253 ? 1.935 -51.698 -23.119 1 97.26 253 VAL B O 1
ATOM 4512 N N . GLU B 1 254 ? 2.133 -50.537 -24.992 1 97.35 254 GLU B N 1
ATOM 4513 C CA . GLU B 1 254 ? 2.385 -49.293 -24.272 1 97.35 254 GLU B CA 1
ATOM 4514 C C . GLU B 1 254 ? 1.565 -48.144 -24.852 1 97.35 254 GLU B C 1
ATOM 4516 O O . GLU B 1 254 ? 1.376 -48.061 -26.067 1 97.35 254 GLU B O 1
ATOM 4521 N N . GLU B 1 255 ? 1.014 -47.388 -24.053 1 97.6 255 GLU B N 1
ATOM 4522 C CA . GLU B 1 255 ? 0.325 -46.153 -24.413 1 97.6 255 GLU B CA 1
ATOM 4523 C C . GLU B 1 255 ? 0.871 -44.967 -23.623 1 97.6 255 GLU B C 1
ATOM 4525 O O . GLU B 1 255 ? 1.181 -45.094 -22.437 1 97.6 255 GLU B O 1
ATOM 4530 N N . LYS B 1 256 ? 1.054 -43.871 -24.323 1 96.84 256 LYS B N 1
ATOM 4531 C CA . LYS B 1 256 ? 1.553 -42.634 -23.728 1 96.84 256 LYS B CA 1
ATOM 4532 C C . LYS B 1 256 ? 0.524 -41.514 -23.844 1 96.84 256 LYS B C 1
ATOM 4534 O O . LYS B 1 256 ? -0.182 -41.414 -24.849 1 96.84 256 LYS B O 1
ATOM 4539 N N . THR B 1 257 ? 0.411 -40.691 -22.803 1 96.14 257 THR B N 1
ATOM 4540 C CA . THR B 1 257 ? -0.481 -39.537 -22.837 1 96.14 257 THR B CA 1
ATOM 4541 C C . THR B 1 257 ? -0.02 -38.468 -21.851 1 96.14 257 THR B C 1
ATOM 4543 O O . THR B 1 257 ? 0.968 -38.658 -21.138 1 96.14 257 THR B O 1
ATOM 4546 N N . SER B 1 258 ? -0.525 -37.267 -21.996 1 95.74 258 SER B N 1
ATOM 4547 C CA . SER B 1 258 ? -0.291 -36.169 -21.064 1 95.74 258 SER B CA 1
ATOM 4548 C C . SER B 1 258 ? -1.575 -35.389 -20.796 1 95.74 258 SER B C 1
ATOM 4550 O O . SER B 1 258 ? -2.417 -35.247 -21.685 1 95.74 258 SER B O 1
ATOM 4552 N N . ARG B 1 259 ? -1.684 -34.976 -19.487 1 94.51 259 ARG B N 1
ATOM 4553 C CA . ARG B 1 259 ? -2.887 -34.235 -19.123 1 94.51 259 ARG B CA 1
ATOM 4554 C C . ARG B 1 259 ? -2.643 -33.365 -17.894 1 94.51 259 ARG B C 1
ATOM 4556 O O . ARG B 1 259 ? -1.734 -33.634 -17.107 1 94.51 259 ARG B O 1
ATOM 4563 N N . TRP B 1 260 ? -3.445 -32.319 -17.924 1 94.15 260 TRP B N 1
ATOM 4564 C CA . TRP B 1 260 ? -3.593 -31.589 -16.67 1 94.15 260 TRP B CA 1
ATOM 4565 C C . TRP B 1 260 ? -4.64 -32.247 -15.777 1 94.15 260 TRP B C 1
ATOM 4567 O O . TRP B 1 260 ? -5.777 -32.468 -16.202 1 94.15 260 TRP B O 1
ATOM 4577 N N . LEU B 1 261 ? -4.251 -32.616 -14.606 1 95.45 261 LEU B N 1
ATOM 4578 C CA . LEU B 1 261 ? -5.162 -33.204 -13.63 1 95.45 261 LEU B CA 1
ATOM 4579 C C . LEU B 1 261 ? -5.691 -32.143 -12.671 1 95.45 261 LEU B C 1
ATOM 4581 O O . LEU B 1 261 ? -4.953 -31.241 -12.269 1 95.45 261 LEU B O 1
ATOM 4585 N N . THR B 1 262 ? -6.964 -32.258 -12.351 1 94.05 262 THR B N 1
ATOM 4586 C CA . THR B 1 262 ? -7.664 -31.362 -11.437 1 94.05 262 THR B CA 1
ATOM 4587 C C . THR B 1 262 ? -8.432 -32.154 -10.384 1 94.05 262 THR B C 1
ATOM 4589 O O . THR B 1 262 ? -8.408 -33.387 -10.387 1 94.05 262 THR B O 1
ATOM 4592 N N . SER B 1 263 ? -9.124 -31.373 -9.518 1 94.2 263 SER B N 1
ATOM 4593 C CA . SER B 1 263 ? -9.909 -32.041 -8.486 1 94.2 263 SER B CA 1
ATOM 4594 C C . SER B 1 263 ? -11.071 -32.82 -9.093 1 94.2 263 SER B C 1
ATOM 4596 O O . SER B 1 263 ? -11.516 -33.822 -8.528 1 94.2 263 SER B O 1
ATOM 4598 N N . SER B 1 264 ? -11.479 -32.408 -10.3 1 93.76 264 SER B N 1
ATOM 4599 C CA . SER B 1 264 ? -12.605 -33.072 -10.948 1 93.76 264 SER B CA 1
ATOM 4600 C C . SER B 1 264 ? -12.128 -34.146 -11.92 1 93.76 264 SER B C 1
ATOM 4602 O O . SER B 1 264 ? -12.916 -34.986 -12.36 1 93.76 264 SER B O 1
ATOM 4604 N N . SER B 1 265 ? -10.855 -34.077 -12.243 1 94.4 265 SER B N 1
ATOM 4605 C CA . SER B 1 265 ? -10.294 -35.02 -13.205 1 94.4 265 SER B CA 1
ATOM 4606 C C . SER B 1 265 ? -8.892 -35.459 -12.797 1 94.4 265 SER B C 1
ATOM 4608 O O . SER B 1 265 ? -7.9 -34.985 -13.355 1 94.4 265 SER B O 1
ATOM 4610 N N . TYR B 1 266 ? -8.873 -36.41 -11.839 1 96.04 266 TYR B N 1
ATOM 4611 C CA . TYR B 1 266 ? -7.59 -36.804 -11.266 1 96.04 266 TYR B CA 1
ATOM 4612 C C . TYR B 1 266 ? -7.256 -38.249 -11.619 1 96.04 266 TYR B C 1
ATOM 4614 O O . TYR B 1 266 ? -6.337 -38.838 -11.046 1 96.04 266 TYR B O 1
ATOM 4622 N N . THR B 1 267 ? -8.037 -38.926 -12.467 1 95.23 267 THR B N 1
ATOM 4623 C CA . THR B 1 267 ? -7.8 -40.246 -13.041 1 95.23 267 THR B CA 1
ATOM 4624 C C . THR B 1 267 ? -7.845 -40.189 -14.565 1 95.23 267 THR B C 1
ATOM 4626 O O . THR B 1 267 ? -8.831 -39.728 -15.146 1 95.23 267 THR B O 1
ATOM 4629 N N . ARG B 1 268 ? -6.761 -40.613 -15.163 1 93.68 268 ARG B N 1
ATOM 4630 C CA . ARG B 1 268 ? -6.675 -40.585 -16.619 1 93.68 268 ARG B CA 1
ATOM 4631 C C . ARG B 1 268 ? -6.018 -41.854 -17.153 1 93.68 268 ARG B C 1
ATOM 4633 O O . ARG B 1 268 ? -5.09 -42.384 -16.538 1 93.68 268 ARG B O 1
ATOM 4640 N N . GLY B 1 269 ? -6.532 -42.302 -18.255 1 95.84 269 GLY B N 1
ATOM 4641 C CA . GLY B 1 269 ? -5.988 -43.524 -18.827 1 95.84 269 GLY B CA 1
ATOM 4642 C C . GLY B 1 269 ? -6.678 -43.94 -20.112 1 95.84 269 GLY B C 1
ATOM 4643 O O . GLY B 1 269 ? -7.078 -43.091 -20.911 1 95.84 269 GLY B O 1
ATOM 4644 N N . PHE B 1 270 ? -6.623 -45.261 -20.324 1 97.63 270 PHE B N 1
ATOM 4645 C CA . PHE B 1 270 ? -7.055 -45.804 -21.606 1 97.63 270 PHE B CA 1
ATOM 4646 C C . PHE B 1 270 ? -8.124 -46.872 -21.41 1 97.63 270 PHE B C 1
ATOM 4648 O O . PHE B 1 270 ? -7.825 -47.984 -20.971 1 97.63 270 PHE B O 1
ATOM 4655 N N . PRO B 1 271 ? -9.343 -46.523 -21.798 1 96.8 271 PRO B N 1
ATOM 4656 C CA . PRO B 1 271 ? -10.399 -47.528 -21.657 1 96.8 271 PRO B CA 1
ATOM 4657 C C . PRO B 1 271 ? -10.178 -48.746 -22.552 1 96.8 271 PRO B C 1
ATOM 4659 O O . PRO B 1 271 ? -10.559 -49.861 -22.188 1 96.8 271 PRO B O 1
ATOM 4662 N N . LYS B 1 272 ? -9.554 -48.45 -23.682 1 97.22 272 LYS B N 1
ATOM 4663 C CA . LYS B 1 272 ? -9.289 -49.531 -24.627 1 97.22 272 LYS B CA 1
ATOM 4664 C C . LYS B 1 272 ? -7.791 -49.79 -24.76 1 97.22 272 LYS B C 1
ATOM 4666 O O . LYS B 1 272 ? -7.248 -49.765 -25.867 1 97.22 272 LYS B O 1
ATOM 4671 N N . PHE B 1 273 ? -7.282 -50.196 -23.691 1 97.68 273 PHE B N 1
ATOM 4672 C CA . PHE B 1 273 ? -5.834 -50.36 -23.648 1 97.68 273 PHE B CA 1
ATOM 4673 C C . PHE B 1 273 ? -5.399 -51.55 -24.494 1 97.68 273 PHE B C 1
ATOM 4675 O O . PHE B 1 273 ? -4.427 -51.462 -25.247 1 97.68 273 PHE B O 1
ATOM 4682 N N . MET B 1 274 ? -6.067 -52.705 -24.287 1 96.05 274 MET B N 1
ATOM 4683 C CA . MET B 1 274 ? -5.789 -53.904 -25.073 1 96.05 274 MET B CA 1
ATOM 4684 C C . MET B 1 274 ? -7.019 -54.802 -25.149 1 96.05 274 MET B C 1
ATOM 4686 O O . MET B 1 274 ? -7.746 -54.952 -24.165 1 96.05 274 MET B O 1
ATOM 4690 N N . PRO B 1 275 ? -7.172 -55.462 -26.219 1 96.6 275 PRO B N 1
ATOM 4691 C CA . PRO B 1 275 ? -8.321 -56.366 -26.313 1 96.6 275 PRO B CA 1
ATOM 4692 C C . PRO B 1 275 ? -8.22 -57.551 -25.355 1 96.6 275 PRO B C 1
ATOM 4694 O O . PRO B 1 275 ? -7.147 -58.144 -25.212 1 96.6 275 PRO B O 1
ATOM 4697 N N . LEU B 1 276 ? -9.378 -57.896 -24.857 1 95.71 276 LEU B N 1
ATOM 4698 C CA . LEU B 1 276 ? -9.41 -59.011 -23.917 1 95.71 276 LEU B CA 1
ATOM 4699 C C . LEU B 1 276 ? -9.009 -60.313 -24.602 1 95.71 276 LEU B C 1
ATOM 4701 O O . LEU B 1 276 ? -8.4 -61.186 -23.979 1 95.71 276 LEU B O 1
ATOM 4705 N N . GLY B 1 277 ? -9.421 -60.392 -25.875 1 94.11 277 GLY B N 1
ATOM 4706 C CA . GLY B 1 277 ? -9.027 -61.567 -26.637 1 94.11 277 GLY B CA 1
ATOM 4707 C C . GLY B 1 277 ? -7.526 -61.777 -26.677 1 94.11 277 GLY B C 1
ATOM 4708 O O . GLY B 1 277 ? -7.047 -62.904 -26.536 1 94.11 277 GLY B O 1
ATOM 4709 N N . ASP B 1 278 ? -6.86 -60.714 -26.845 1 94.47 278 ASP B N 1
ATOM 4710 C CA . ASP B 1 278 ? -5.402 -60.779 -26.867 1 94.47 278 ASP B CA 1
ATOM 4711 C C . ASP B 1 278 ? -4.845 -61.094 -25.481 1 94.47 278 ASP B C 1
ATOM 4713 O O . ASP B 1 278 ? -3.886 -61.857 -25.35 1 94.47 278 ASP B O 1
ATOM 4717 N N . LEU B 1 279 ? -5.42 -60.597 -24.516 1 94.5 279 LEU B N 1
ATOM 4718 C CA . LEU B 1 279 ? -4.979 -60.771 -23.136 1 94.5 279 LEU B CA 1
ATOM 4719 C C . LEU B 1 279 ? -5.136 -62.221 -22.694 1 94.5 279 LEU B C 1
ATOM 4721 O O . LEU B 1 279 ? -4.27 -62.761 -22.001 1 94.5 279 LEU B O 1
ATOM 4725 N N . ARG B 1 280 ? -6.132 -62.806 -23.118 1 90.17 280 ARG B N 1
ATOM 4726 C CA . ARG B 1 280 ? -6.465 -64.155 -22.673 1 90.17 280 ARG B CA 1
ATOM 4727 C C . ARG B 1 280 ? -5.754 -65.203 -23.524 1 90.17 280 ARG B C 1
ATOM 4729 O O . ARG B 1 280 ? -5.693 -66.376 -23.15 1 90.17 280 ARG B O 1
ATOM 4736 N N . ASP B 1 281 ? -5.276 -64.71 -24.662 1 92.36 281 ASP B N 1
ATOM 4737 C CA . ASP B 1 281 ? -4.556 -65.625 -25.542 1 92.36 281 ASP B CA 1
ATOM 4738 C C . ASP B 1 281 ? -3.186 -65.978 -24.966 1 92.36 281 ASP B C 1
ATOM 4740 O O . ASP B 1 281 ? -2.247 -65.184 -25.052 1 92.36 281 ASP B O 1
ATOM 4744 N N . VAL B 1 282 ? -3.008 -67.145 -24.545 1 89.33 282 VAL B N 1
ATOM 4745 C CA . VAL B 1 282 ? -1.803 -67.607 -23.864 1 89.33 282 VAL B CA 1
ATOM 4746 C C . VAL B 1 282 ? -0.604 -67.493 -24.802 1 89.33 282 VAL B C 1
ATOM 4748 O O . VAL B 1 282 ? 0.516 -67.228 -24.359 1 89.33 282 VAL B O 1
ATOM 4751 N N . SER B 1 283 ? -0.898 -67.629 -26.008 1 91.56 283 SER B N 1
ATOM 4752 C CA . SER B 1 283 ? 0.188 -67.608 -26.982 1 91.56 283 SER B CA 1
ATOM 4753 C C . SER B 1 283 ? 0.794 -66.214 -27.105 1 91.56 283 SER B C 1
ATOM 4755 O O . SER B 1 283 ? 1.937 -66.064 -27.542 1 91.56 283 SER B O 1
ATOM 4757 N N . LYS B 1 284 ? 0.057 -65.283 -26.707 1 93.17 284 LYS B N 1
ATOM 4758 C CA . LYS B 1 284 ? 0.536 -63.911 -26.855 1 93.17 284 LYS B CA 1
ATOM 4759 C C . LYS B 1 284 ? 1.406 -63.502 -25.671 1 93.17 284 LYS B C 1
ATOM 4761 O O . LYS B 1 284 ? 2.161 -62.531 -25.755 1 93.17 284 LYS B O 1
ATOM 4766 N N . GLY B 1 285 ? 1.272 -64.127 -24.516 1 94.43 285 GLY B N 1
ATOM 4767 C CA . GLY B 1 285 ? 2.263 -64.056 -23.454 1 94.43 285 GLY B CA 1
ATOM 4768 C C . GLY B 1 285 ? 2.005 -62.929 -22.472 1 94.43 285 GLY B C 1
ATOM 4769 O O . GLY B 1 285 ? 2.877 -62.585 -21.671 1 94.43 285 GLY B O 1
ATOM 4770 N N . TYR B 1 286 ? 0.803 -62.317 -22.441 1 96.99 286 TYR B N 1
ATOM 4771 C CA . TYR B 1 286 ? 0.534 -61.191 -21.554 1 96.99 286 TYR B CA 1
ATOM 4772 C C . TYR B 1 286 ? 0.11 -61.674 -20.172 1 96.99 286 TYR B C 1
ATOM 4774 O O . TYR B 1 286 ? 0.328 -60.985 -19.173 1 96.99 286 TYR B O 1
ATOM 4782 N N . VAL B 1 287 ? -0.494 -62.759 -20.17 1 96.2 287 VAL B N 1
ATOM 4783 C CA . VAL B 1 287 ? -0.776 -63.426 -18.903 1 96.2 287 VAL B CA 1
ATOM 4784 C C . VAL B 1 287 ? 0.004 -64.737 -18.825 1 96.2 287 VAL B C 1
ATOM 4786 O O . VAL B 1 287 ? -0.156 -65.614 -19.677 1 96.2 287 VAL B O 1
ATOM 4789 N N . LYS B 1 288 ? 0.821 -64.782 -17.892 1 94.88 288 LYS B N 1
ATOM 4790 C CA . LYS B 1 288 ? 1.609 -65.987 -17.647 1 94.88 288 LYS B CA 1
ATOM 4791 C C . LYS B 1 288 ? 1.435 -66.474 -16.211 1 94.88 288 LYS B C 1
ATOM 4793 O O . LYS B 1 288 ? 1.536 -65.689 -15.267 1 94.88 288 LYS B O 1
ATOM 4798 N N . SER B 1 289 ? 1.227 -67.791 -16.06 1 94.56 289 SER B N 1
ATOM 4799 C CA . SER B 1 289 ? 0.966 -68.36 -14.742 1 94.56 289 SER B CA 1
ATOM 4800 C C . SER B 1 289 ? -0.104 -67.566 -13.999 1 94.56 289 SER B C 1
ATOM 4802 O O . SER B 1 289 ? 0.086 -67.193 -12.839 1 94.56 289 SER B O 1
ATOM 4804 N N . ASP B 1 290 ? -1.061 -67.082 -14.72 1 95.92 290 ASP B N 1
ATOM 4805 C CA . ASP B 1 290 ? -2.231 -66.369 -14.218 1 95.92 290 ASP B CA 1
ATOM 4806 C C . ASP B 1 290 ? -1.835 -65.031 -13.598 1 95.92 290 ASP B C 1
ATOM 4808 O O . ASP B 1 290 ? -2.396 -64.622 -12.579 1 95.92 290 ASP B O 1
ATOM 4812 N N . THR B 1 291 ? -0.729 -64.497 -14.178 1 97.16 291 THR B N 1
ATOM 4813 C CA . THR B 1 291 ? -0.238 -63.225 -13.658 1 97.16 291 THR B CA 1
ATOM 4814 C C . THR B 1 291 ? -0.157 -62.182 -14.768 1 97.16 291 THR B C 1
ATOM 4816 O O . THR B 1 291 ? 0.39 -62.45 -15.84 1 97.16 291 THR B O 1
ATOM 4819 N N . LEU B 1 292 ? -0.809 -61.102 -14.555 1 97.65 292 LEU B N 1
ATOM 4820 C CA . LEU B 1 292 ? -0.684 -59.934 -15.419 1 97.65 292 LEU B CA 1
ATOM 4821 C C . LEU B 1 292 ? 0.28 -58.916 -14.821 1 97.65 292 LEU B C 1
ATOM 4823 O O . LEU B 1 292 ? 0.238 -58.647 -13.618 1 97.65 292 LEU B O 1
ATOM 4827 N N . ILE B 1 293 ? 1.185 -58.323 -15.62 1 98.29 293 ILE B N 1
ATOM 4828 C CA . ILE B 1 293 ? 2.111 -57.304 -15.138 1 98.29 293 ILE B CA 1
ATOM 4829 C C . ILE B 1 293 ? 1.822 -55.974 -15.831 1 98.29 293 ILE B C 1
ATOM 4831 O O . ILE B 1 293 ? 1.887 -55.88 -17.059 1 98.29 293 ILE B O 1
ATOM 4835 N N . VAL B 1 294 ? 1.439 -55.027 -15.036 1 98.46 294 VAL B N 1
ATOM 4836 C CA . VAL B 1 294 ? 1.144 -53.682 -15.519 1 98.46 294 VAL B CA 1
ATOM 4837 C C . VAL B 1 294 ? 2.169 -52.696 -14.962 1 98.46 294 VAL B C 1
ATOM 4839 O O . VAL B 1 294 ? 2.575 -52.802 -13.802 1 98.46 294 VAL B O 1
ATOM 4842 N N . GLU B 1 295 ? 2.559 -51.739 -15.792 1 98.4 295 GLU B N 1
ATOM 4843 C CA . GLU B 1 295 ? 3.553 -50.754 -15.376 1 98.4 295 GLU B CA 1
ATOM 4844 C C . GLU B 1 295 ? 3.093 -49.335 -15.701 1 98.4 295 GLU B C 1
ATOM 4846 O O . GLU B 1 295 ? 2.488 -49.098 -16.748 1 98.4 295 GLU B O 1
ATOM 4851 N N . ALA B 1 296 ? 3.345 -48.474 -14.833 1 98.43 296 ALA B N 1
ATOM 4852 C CA . ALA B 1 296 ? 3.194 -47.039 -15.058 1 98.43 296 ALA B CA 1
ATOM 4853 C C . ALA B 1 296 ? 4.528 -46.316 -14.903 1 98.43 296 ALA B C 1
ATOM 4855 O O . ALA B 1 296 ? 5.318 -46.64 -14.013 1 98.43 296 ALA B O 1
ATOM 4856 N N . GLU B 1 297 ? 4.754 -45.393 -15.817 1 98.13 297 GLU B N 1
ATOM 4857 C CA . GLU B 1 297 ? 5.95 -44.557 -15.761 1 98.13 297 GLU B CA 1
ATOM 4858 C C . GLU B 1 297 ? 5.608 -43.089 -16.002 1 98.13 297 GLU B C 1
ATOM 4860 O O . GLU B 1 297 ? 5.104 -42.73 -17.068 1 98.13 297 GLU B O 1
ATOM 4865 N N . ILE B 1 298 ? 5.897 -42.259 -15.027 1 97.88 298 ILE B N 1
ATOM 4866 C CA . ILE B 1 298 ? 5.733 -40.82 -15.198 1 97.88 298 ILE B CA 1
ATOM 4867 C C . ILE B 1 298 ? 6.96 -40.239 -15.897 1 97.88 298 ILE B C 1
ATOM 4869 O O . ILE B 1 298 ? 8.086 -40.392 -15.416 1 97.88 298 ILE B O 1
ATOM 4873 N N . LEU B 1 299 ? 6.743 -39.659 -17.012 1 97.9 299 LEU B N 1
A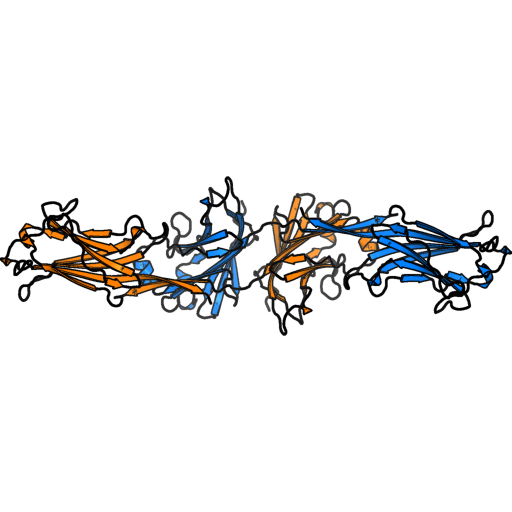TOM 4874 C CA . LEU B 1 299 ? 7.828 -39.144 -17.84 1 97.9 299 LEU B CA 1
ATOM 4875 C C . LEU B 1 299 ? 8.15 -37.698 -17.476 1 97.9 299 LEU B C 1
ATOM 4877 O O . LEU B 1 299 ? 9.319 -37.307 -17.442 1 97.9 299 LEU B O 1
ATOM 4881 N N . THR B 1 300 ? 7.164 -36.89 -17.285 1 97.5 300 THR B N 1
ATOM 4882 C CA . THR B 1 300 ? 7.28 -35.49 -16.894 1 97.5 300 THR B CA 1
ATOM 4883 C C . THR B 1 300 ? 6.157 -35.102 -15.936 1 97.5 300 THR B C 1
ATOM 4885 O O . THR B 1 300 ? 5.026 -35.574 -16.072 1 97.5 300 THR B O 1
ATOM 4888 N N . LEU B 1 301 ? 6.483 -34.264 -14.962 1 97.39 301 LEU B N 1
ATOM 4889 C CA . LEU B 1 301 ? 5.51 -33.859 -13.953 1 97.39 301 LEU B CA 1
ATOM 4890 C C . LEU B 1 301 ? 5.714 -32.4 -13.557 1 97.39 301 LEU B C 1
ATOM 4892 O O . LEU B 1 301 ? 6.85 -31.933 -13.457 1 97.39 301 LEU B O 1
ATOM 4896 N N . SER B 1 302 ? 4.59 -31.709 -13.395 1 97.19 302 SER B N 1
ATOM 4897 C CA . SER B 1 302 ? 4.69 -30.388 -12.784 1 97.19 302 SER B CA 1
ATOM 4898 C C . SER B 1 302 ? 4.783 -30.487 -11.265 1 97.19 302 SER B C 1
ATOM 4900 O O . SER B 1 302 ? 4.019 -31.224 -10.638 1 97.19 302 SER B O 1
ATOM 4902 N N . VAL B 1 303 ? 5.687 -29.767 -10.684 1 96.19 303 VAL B N 1
ATOM 4903 C CA . VAL B 1 303 ? 5.86 -29.738 -9.236 1 96.19 303 VAL B CA 1
ATOM 4904 C C . VAL B 1 303 ? 5.802 -28.296 -8.737 1 96.19 303 VAL B C 1
ATOM 4906 O O . VAL B 1 303 ? 6.522 -27.43 -9.238 1 96.19 303 VAL B O 1
ATOM 4909 N N . SER B 1 304 ? 4.934 -28.06 -7.781 1 94.51 304 SER B N 1
ATOM 4910 C CA . SER B 1 304 ? 4.808 -26.726 -7.203 1 94.51 304 SER B CA 1
ATOM 4911 C C . SER B 1 304 ? 5.186 -26.725 -5.726 1 94.51 304 SER B C 1
ATOM 4913 O O . SER B 1 304 ? 4.775 -27.611 -4.974 1 94.51 304 SER B O 1
ATOM 4915 N N . LYS B 1 305 ? 6.035 -25.74 -5.335 1 94.9 305 LYS B N 1
ATOM 4916 C CA . LYS B 1 305 ? 6.455 -25.556 -3.948 1 94.9 305 LYS B CA 1
ATOM 4917 C C . LYS B 1 305 ? 6.286 -24.104 -3.511 1 94.9 305 LYS B C 1
ATOM 4919 O O . LYS B 1 305 ? 6.589 -23.182 -4.271 1 94.9 305 LYS B O 1
ATOM 4924 N N . LEU B 1 306 ? 5.748 -23.936 -2.336 1 94.72 306 LEU B N 1
ATOM 4925 C CA . LEU B 1 306 ? 5.66 -22.599 -1.761 1 94.72 306 LEU B CA 1
ATOM 4926 C C . LEU B 1 306 ? 6.914 -22.267 -0.96 1 94.72 306 LEU B C 1
ATOM 4928 O O . LEU B 1 306 ? 7.528 -23.156 -0.364 1 94.72 306 LEU B O 1
ATOM 4932 N N . PHE B 1 307 ? 7.281 -21.035 -1.071 1 92 307 PHE B N 1
ATOM 4933 C CA . PHE B 1 307 ? 8.449 -20.644 -0.291 1 92 307 PHE B CA 1
ATOM 4934 C C . PHE B 1 307 ? 8.263 -19.253 0.303 1 92 307 PHE B C 1
ATOM 4936 O O . PHE B 1 307 ? 7.377 -18.507 -0.117 1 92 307 PHE B O 1
ATOM 4943 N N . SER B 1 308 ? 9.01 -19.063 1.461 1 85.78 308 SER B N 1
ATOM 4944 C CA . SER B 1 308 ? 9.159 -17.754 2.088 1 85.78 308 SER B CA 1
ATOM 4945 C C . SER B 1 308 ? 10.629 -17.393 2.273 1 85.78 308 SER B C 1
ATOM 4947 O O . SER B 1 308 ? 11.454 -18.261 2.566 1 85.78 308 SER B O 1
ATOM 4949 N N . HIS B 1 309 ? 11.012 -16.227 1.934 1 70.76 309 HIS B N 1
ATOM 4950 C CA . HIS B 1 309 ? 12.382 -15.803 2.197 1 70.76 309 HIS B CA 1
ATOM 4951 C C . HIS B 1 309 ? 12.468 -14.98 3.479 1 70.76 309 HIS B C 1
ATOM 4953 O O . HIS B 1 309 ? 11.488 -14.354 3.886 1 70.76 309 HIS B O 1
#

Nearest PDB structures (foldseek):
  2f1x-assembly1_A  TM=8.535E-01  e=1.239E-09  Homo sapiens
  4ysi-assembly1_A  TM=8.469E-01  e=1.173E-09  Homo sapiens
  2f1y-assembly1_A  TM=8.543E-01  e=1.308E-09  Homo sapiens
  2xxn-assembly1_A  TM=8.163E-01  e=9.426E-10  Homo sapiens
  2f1x-assembly2_B  TM=8.380E-01  e=7.937E-09  Homo sapiens

Foldseek 3Di:
DPPQDKDKDKDQDDADWDKDKDAQLVVVVVVVDQKDKADWTDDPRFIKIKIWGCQFDPVDPLHQAIKIKIFTPPCVVPDPFDKWKKFKWKWKAQQVVNIIMIIGGRVSDIDIDTPVRGMDIDRHPDGPVCCVPCVRRRQHNSMIMMHMYMGTDDDFQKDKDKDKDFQFPQQKDKDKDALQVPDDDQKDWDDWTDGLNWIKIKIWGLQFDDVQHNWAIWIKMFTVCQLVADQPDKKKWKKKKWKDQQDVVADIQMDIDIDIGHNVRGMDTGRHSDTSVLCPPVVNRQADNRMIMMMMGTGIIMHMDIDTD/DPPQDKDKDKDQDDADWDKDKDAQLVVVVVVVDQKDKADWTDDPRFIKIKIWGCQFDPVDPLHQAIKIKIFTPPCVVPDPFDKWKKFKWKWKAQQVVNIIMIIGGRVSDIDIDTPVRGMDIDRHPDGPVCCVPCVRRRQHNSMIMMHMYMGTDDDFQKDKDKDKDFQFPQQKDKDKDALQVPDDDQKDWDDWTDGLNWIKIKIWGLQFDDVQHNWAIWIKMFTVCQLVADQPDKKKWKKKKWKDQQDVVADIQMDIDIDIGHNVRGMDTGRHSDTSVLCPPVVNRQADNRMIMMMMGTGIIMHMDIDTD

pLDDT: mean 93.71, std 8.49, range [20.3, 98.65]

InterPro domains:
  IPR002083 MATH/TRAF domain [PF22486] (17-150)
  IPR002083 MATH/TRAF domain [PF22486] (173-298)
  IPR002083 MATH/TRAF domain [PS50144] (15-150)
  IPR002083 MATH/TRAF domain [PS50144] (170-298)
  IPR002083 MATH/TRAF domain [SM00061] (20-131)
  IPR002083 MATH/TRAF domain [SM00061] (172-279)
  IPR002083 MATH/TRAF domain [cd00121] (16-150)
  IPR002083 MATH/TRAF domain [cd00121] (171-298)
  IPR008974 TRAF-like [G3DSA:2.60.210.10] (6-158)
  IPR008974 TRAF-like [G3DSA:2.60.210.10] (162-302)

Organism: NCBI:txid444605